Protein AF-0000000070184168 (afdb_homodimer)

Solvent-accessible surface area (backbone atoms only — not comparable to full-atom values): 30191 Å² total; per-residue (Å²): 78,46,30,20,30,12,54,40,30,30,35,36,35,40,38,33,36,85,52,66,88,52,73,75,40,83,42,70,40,79,43,71,51,77,41,71,35,38,45,11,51,48,22,31,42,38,31,45,13,55,72,43,61,49,34,30,30,31,46,30,9,53,48,47,22,50,38,37,58,54,51,36,50,75,71,69,40,49,72,63,63,46,78,44,84,85,39,40,32,18,51,30,42,32,39,42,30,66,97,39,34,36,34,41,34,50,70,39,36,73,48,56,72,65,58,53,50,50,51,42,50,53,49,57,72,66,60,38,55,30,39,31,41,16,38,55,68,17,47,70,57,52,45,66,54,54,40,51,54,50,65,66,55,94,35,43,28,35,37,36,53,52,19,72,48,61,63,61,44,83,56,76,34,47,34,33,47,34,40,60,68,30,38,24,60,48,62,71,41,73,63,86,48,70,69,38,42,51,52,34,39,50,53,49,28,73,68,34,25,52,26,27,38,35,41,47,70,85,61,14,36,36,40,33,44,92,84,47,36,38,40,30,58,46,71,94,63,71,76,68,26,67,58,52,25,66,37,32,18,52,26,31,27,55,51,28,46,75,72,68,46,54,71,66,59,13,51,25,29,9,50,26,33,20,48,58,42,16,51,32,75,56,74,80,58,73,71,53,73,32,72,83,42,26,82,74,45,56,76,45,71,61,77,131,78,45,32,19,30,13,54,40,29,30,35,36,36,40,39,34,33,86,52,67,89,53,74,74,38,83,42,68,41,81,42,72,51,75,40,72,35,38,46,11,50,48,21,33,42,38,29,43,14,56,72,44,61,49,34,32,28,30,45,31,8,53,49,47,24,52,38,37,58,54,52,35,50,74,71,68,40,49,72,64,62,46,77,44,85,84,39,42,31,19,52,30,42,32,38,41,29,67,98,41,35,34,35,42,34,49,70,39,37,73,47,55,72,66,59,52,52,50,50,42,52,52,49,57,72,66,60,38,55,30,39,31,41,16,38,56,68,18,48,70,58,51,45,66,54,52,40,49,54,49,65,66,55,96,34,43,27,36,39,36,53,53,20,70,47,60,62,62,46,82,53,74,34,46,32,33,48,35,39,62,66,30,38,23,61,48,62,71,41,74,62,85,49,71,69,39,42,50,51,32,38,50,53,50,29,75,66,34,25,52,26,28,39,34,41,46,69,85,62,15,36,34,37,34,44,91,85,47,36,37,38,29,58,44,69,94,65,70,76,68,26,68,59,52,24,65,34,32,18,51,26,32,27,53,52,29,47,76,71,67,47,53,70,68,59,14,51,25,29,9,51,26,33,20,49,58,43,15,50,33,76,57,72,79,58,72,70,51,74,32,72,83,43,25,80,75,44,57,74,43,71,61,78,131

Organism: NCBI:txid2841257

Radius of gyration: 29.16 Å; Cα contacts (8 Å, |Δi|>4): 1514; chains: 2; bounding box: 46×91×61 Å

pLDDT: mean 95.8, std 4.54, range [58.22, 98.88]

Secondary structure (DSSP, 8-state):
-EEEEESS-EEEEEEE-SS---TTSEEE-SEEEEEEE-HHHHHHHHHHHTT--EEEEEEEEHHHHHHHHHHHHHTT--B-PEEESSSPPEEEEEEEETTEEEEEE-------HHHHHHHHHHHHHH--SEEEEESPPPTT--HHHHHHHHTTSS-EEEEE--HHHHHT--S-EEEE--BHHHHHHHH----SSHHHHHHHHHHHHTTTEEEEEEE-GGG-EEEE-SS-EEEEPPP----S--TTHHHHHHHHHHHHHHTT--HHHHHHHHHHHHHHHTTSSSS------THHHHTT---EEE--/-EEEEESS-EEEEEEE-SS---TTSEEE-SEEEEEEE-HHHHHHHHHHHTT--EEEEEEEEHHHHHHHHHHHHHTT--B-PEEESSSPPEEEEEEEETTEEEEEE-------HHHHHHHHHHHHHH--SEEEEESPPPTT--HHHHHHHHTTSS-EEEEE--HHHHHH--S-EEEE--BHHHHHHHH----SSHHHHHHHHHHHHHTTEEEEEEE-GGG-EEEE-SS-EEEEPPP----S--TTHHHHHHHHHHHHHHTT--HHHHHHHHHHHHHHHTTSSSS------THHHHTT---EEE--

Structure (mmCIF, N/CA/C/O backbone):
data_AF-0000000070184168-model_v1
#
loop_
_entity.id
_entity.type
_entity.pdbx_description
1 polymer 'Fructose-1-phosphate kinase or kinase (PfkB)'
#
loop_
_atom_site.group_PDB
_atom_site.id
_atom_site.type_symbol
_atom_site.label_atom_id
_atom_site.label_alt_id
_atom_site.label_comp_id
_atom_site.label_asym_id
_atom_site.label_entity_id
_atom_site.label_seq_id
_atom_site.pdbx_PDB_ins_code
_atom_site.Cartn_x
_atom_site.Cartn_y
_atom_site.Cartn_z
_atom_site.occupancy
_atom_site.B_iso_or_equiv
_atom_site.auth_seq_id
_atom_site.auth_comp_id
_atom_site.auth_asym_id
_atom_site.auth_atom_id
_atom_site.pdbx_PDB_model_num
ATOM 1 N N . MET A 1 1 ? -7.273 32.562 -1.237 1 97.56 1 MET A N 1
ATOM 2 C CA . MET A 1 1 ? -7.07 31.109 -1.367 1 97.56 1 MET A CA 1
ATOM 3 C C . MET A 1 1 ? -6.027 30.625 -0.373 1 97.56 1 MET A C 1
ATOM 5 O O . MET A 1 1 ? -5.004 31.281 -0.161 1 97.56 1 MET A O 1
ATOM 9 N N . ILE A 1 2 ? -6.324 29.516 0.302 1 98.75 2 ILE A N 1
ATOM 10 C CA . ILE A 1 2 ? -5.348 28.828 1.132 1 98.75 2 ILE A CA 1
ATOM 11 C C . ILE A 1 2 ? -4.719 27.672 0.341 1 98.75 2 ILE A C 1
ATOM 13 O O . ILE A 1 2 ? -5.402 26.719 -0.023 1 98.75 2 ILE A O 1
ATOM 17 N N . LEU A 1 3 ? -3.465 27.797 0.016 1 98.88 3 LEU A N 1
ATOM 18 C CA . LEU A 1 3 ? -2.744 26.734 -0.69 1 98.88 3 LEU A CA 1
ATOM 19 C C . LEU A 1 3 ? -1.893 25.922 0.275 1 98.88 3 LEU A C 1
ATOM 21 O O . LEU A 1 3 ? -1.212 26.484 1.137 1 98.88 3 LEU A O 1
ATOM 25 N N . THR A 1 4 ? -1.995 24.609 0.174 1 98.88 4 THR A N 1
ATOM 26 C CA . THR A 1 4 ? -1.249 23.766 1.099 1 98.88 4 THR A CA 1
ATOM 27 C C . THR A 1 4 ? -0.101 23.062 0.381 1 98.88 4 THR A C 1
ATOM 29 O O . THR A 1 4 ? -0.234 22.672 -0.782 1 98.88 4 THR A O 1
ATOM 32 N N . VAL A 1 5 ? 1.008 22.938 1.042 1 98.88 5 VAL A N 1
ATOM 33 C CA . VAL A 1 5 ? 2.172 22.188 0.594 1 98.88 5 VAL A CA 1
ATOM 34 C C . VAL A 1 5 ? 2.43 21.016 1.546 1 98.88 5 VAL A C 1
ATOM 36 O O . VAL A 1 5 ? 2.678 21.234 2.736 1 98.88 5 VAL A O 1
ATOM 39 N N . THR A 1 6 ? 2.316 19.859 1.09 1 98.75 6 THR A N 1
ATOM 40 C CA . THR A 1 6 ? 2.736 18.672 1.814 1 98.75 6 THR A CA 1
ATOM 41 C C . THR A 1 6 ? 4.02 18.094 1.217 1 98.75 6 THR A C 1
ATOM 43 O O . THR A 1 6 ? 3.975 17.344 0.245 1 98.75 6 THR A O 1
ATOM 46 N N . PRO A 1 7 ? 5.121 18.375 1.863 1 98.44 7 PRO A N 1
ATOM 47 C CA . PRO A 1 7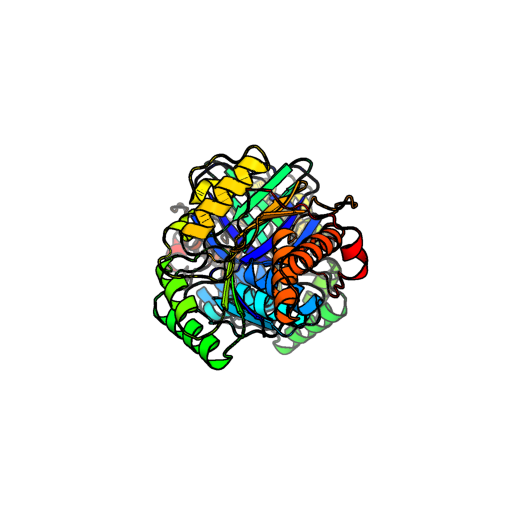 ? 6.387 17.969 1.252 1 98.44 7 PRO A CA 1
ATOM 48 C C . PRO A 1 7 ? 6.559 16.453 1.218 1 98.44 7 PRO A C 1
ATOM 50 O O . PRO A 1 7 ? 7.215 15.922 0.318 1 98.44 7 PRO A O 1
ATOM 53 N N . ASN A 1 8 ? 6.082 15.766 2.197 1 98.12 8 ASN A N 1
ATOM 54 C CA . ASN A 1 8 ? 6.297 14.328 2.35 1 98.12 8 ASN A CA 1
ATOM 55 C C . ASN A 1 8 ? 4.984 13.594 2.617 1 98.12 8 ASN A C 1
ATOM 57 O O . ASN A 1 8 ? 4.836 12.938 3.65 1 98.12 8 ASN A O 1
ATOM 61 N N . PRO A 1 9 ? 4.039 13.656 1.627 1 98.56 9 PRO A N 1
ATOM 62 C CA . PRO A 1 9 ? 2.758 12.977 1.819 1 98.56 9 PRO A CA 1
ATOM 63 C C . PRO A 1 9 ? 2.908 11.461 1.929 1 98.56 9 PRO A C 1
ATOM 65 O O . PRO A 1 9 ? 4 10.922 1.711 1 98.56 9 PRO A O 1
ATOM 68 N N . ALA A 1 10 ? 1.825 10.828 2.355 1 98.25 10 ALA A N 1
ATOM 69 C CA . ALA A 1 10 ? 1.831 9.375 2.514 1 98.25 10 ALA A CA 1
ATOM 70 C C . ALA A 1 10 ? 0.479 8.781 2.135 1 98.25 10 ALA A C 1
ATOM 72 O O . ALA A 1 10 ? -0.542 9.469 2.166 1 98.25 10 ALA A O 1
ATOM 73 N N . VAL A 1 11 ? 0.473 7.551 1.657 1 98.25 11 VAL A N 1
ATOM 74 C CA . VAL A 1 11 ? -0.732 6.727 1.699 1 98.25 11 VAL A CA 1
ATOM 75 C C . VAL A 1 11 ? -0.816 6.004 3.039 1 98.25 11 VAL A C 1
ATOM 77 O O . VAL A 1 11 ? 0.115 5.293 3.43 1 98.25 11 VAL A O 1
ATOM 80 N N . ASP A 1 12 ? -1.887 6.227 3.705 1 96.44 12 ASP A N 1
ATOM 81 C CA . ASP A 1 12 ? -2.115 5.531 4.969 1 96.44 12 ASP A CA 1
ATOM 82 C C . ASP A 1 12 ? -2.902 4.242 4.75 1 96.44 12 ASP A C 1
ATOM 84 O O . ASP A 1 12 ? -4.066 4.277 4.344 1 96.44 12 ASP A O 1
ATOM 88 N N . GLN A 1 13 ? -2.252 3.154 4.98 1 97.19 13 GLN A N 1
ATOM 89 C CA . GLN A 1 13 ? -2.9 1.848 4.934 1 97.19 13 GLN A CA 1
ATOM 90 C C . GLN A 1 13 ? -3.281 1.372 6.332 1 97.19 13 GLN A C 1
ATOM 92 O O . GLN A 1 13 ? -2.436 1.322 7.23 1 97.19 13 GLN A O 1
ATOM 97 N N . THR A 1 14 ? -4.504 1.044 6.527 1 95.88 14 THR A N 1
ATOM 98 C CA . THR A 1 14 ? -4.969 0.428 7.762 1 95.88 14 THR A CA 1
ATOM 99 C C . THR A 1 14 ? -5.363 -1.026 7.527 1 95.88 14 THR A C 1
ATOM 101 O O . THR A 1 14 ? -6.172 -1.32 6.645 1 95.88 14 THR A O 1
ATOM 104 N N . ILE A 1 15 ? -4.781 -1.937 8.258 1 97.25 15 ILE A N 1
ATOM 105 C CA . ILE A 1 15 ? -5.074 -3.363 8.18 1 97.25 15 ILE A CA 1
ATOM 106 C C . ILE A 1 15 ? -5.785 -3.812 9.453 1 97.25 15 ILE A C 1
ATOM 108 O O . ILE A 1 15 ? -5.281 -3.609 10.562 1 97.25 15 ILE A O 1
ATOM 112 N N . GLU A 1 16 ? -6.914 -4.422 9.328 1 97 16 GLU A N 1
ATOM 113 C CA . GLU A 1 16 ? -7.695 -4.902 10.461 1 97 16 GLU A CA 1
ATOM 114 C C . GLU A 1 16 ? -7.484 -6.395 10.68 1 97 16 GLU A C 1
ATOM 116 O O . GLU A 1 16 ? -7.668 -7.195 9.766 1 97 16 GLU A O 1
ATOM 121 N N . MET A 1 17 ? -7.09 -6.781 11.93 1 97.19 17 MET A N 1
ATOM 122 C CA . MET A 1 17 ? -6.871 -8.172 12.32 1 97.19 17 MET A CA 1
ATOM 123 C C . MET A 1 17 ? -7.863 -8.602 13.398 1 97.19 17 MET A C 1
ATOM 125 O O . MET A 1 17 ? -8.133 -7.844 14.328 1 97.19 17 MET A O 1
ATOM 129 N N . GLU A 1 18 ? -8.406 -9.781 13.227 1 96.19 18 GLU A N 1
ATOM 130 C CA . GLU A 1 18 ? -9.273 -10.328 14.266 1 96.19 18 GLU A CA 1
ATOM 131 C C . GLU A 1 18 ? -8.469 -11.094 15.312 1 96.19 18 GLU A C 1
ATOM 133 O O . GLU A 1 18 ? -8.961 -11.352 16.406 1 96.19 18 GLU A O 1
ATOM 138 N N . GLU A 1 19 ? -7.297 -11.539 14.992 1 96.19 19 GLU A N 1
ATOM 139 C CA . GLU A 1 19 ? -6.391 -12.258 15.883 1 96.19 19 GLU A CA 1
ATOM 140 C C . GLU A 1 19 ? -5.098 -11.477 16.109 1 96.19 19 GLU A C 1
ATOM 142 O O . GLU A 1 19 ? -4.734 -10.625 15.289 1 96.19 19 GLU A O 1
ATOM 147 N N . PRO A 1 20 ? -4.457 -11.781 17.234 1 96.19 20 PRO A N 1
ATOM 148 C CA . PRO A 1 20 ? -3.16 -11.141 17.453 1 96.19 20 PRO A CA 1
ATOM 149 C C . PRO A 1 20 ? -2.145 -11.477 16.359 1 96.19 20 PRO A C 1
ATOM 151 O O . PRO A 1 20 ? -2.242 -12.531 15.734 1 96.19 20 PRO A O 1
ATOM 154 N N . LEU A 1 21 ? -1.221 -10.555 16.156 1 95.44 21 LEU A N 1
ATOM 155 C CA . LEU A 1 21 ? -0.163 -10.828 15.195 1 95.44 21 LEU A CA 1
ATOM 156 C C . LEU A 1 21 ? 0.655 -12.039 15.609 1 95.44 21 LEU A C 1
ATOM 158 O O . LEU A 1 21 ? 0.996 -12.195 16.781 1 95.44 21 LEU A O 1
ATOM 162 N N . GLU A 1 22 ? 0.852 -12.898 14.695 1 95.38 22 GLU A N 1
ATOM 163 C CA . GLU A 1 22 ? 1.646 -14.102 14.922 1 95.38 22 GLU A CA 1
ATOM 164 C C . GLU A 1 22 ? 2.92 -14.086 14.086 1 95.38 22 GLU A C 1
ATOM 166 O O . GLU A 1 22 ? 2.865 -13.922 12.867 1 95.38 22 GLU A O 1
ATOM 171 N N . ALA A 1 23 ? 4.094 -14.227 14.727 1 94.75 23 ALA A N 1
ATOM 172 C CA . ALA A 1 23 ? 5.371 -14.281 14.023 1 94.75 23 ALA A CA 1
ATOM 173 C C . ALA A 1 23 ? 5.496 -15.555 13.195 1 94.75 23 ALA A C 1
ATOM 175 O O . ALA A 1 23 ? 5.059 -16.625 13.625 1 94.75 23 ALA A O 1
ATOM 176 N N . ASP A 1 24 ? 6.074 -15.406 11.992 1 93.81 24 ASP A N 1
ATOM 177 C CA . ASP A 1 24 ? 6.508 -16.5 11.133 1 93.81 24 ASP A CA 1
ATOM 178 C C . ASP A 1 24 ? 5.316 -17.344 10.672 1 93.81 24 ASP A C 1
ATOM 180 O O . ASP A 1 24 ? 5.406 -18.578 10.602 1 93.81 24 ASP A O 1
ATOM 184 N N . ALA A 1 25 ? 4.191 -16.688 10.539 1 92.44 25 ALA A N 1
ATOM 185 C CA . ALA A 1 25 ? 2.973 -17.297 10.023 1 92.44 25 ALA A CA 1
ATOM 186 C C . ALA A 1 25 ? 2.27 -16.375 9.031 1 92.44 25 ALA A C 1
ATOM 188 O O . ALA A 1 25 ? 2.434 -15.148 9.094 1 92.44 25 ALA A O 1
ATOM 189 N N . VAL A 1 26 ? 1.554 -16.984 8.172 1 92.38 26 VAL A N 1
ATOM 190 C CA . VAL A 1 26 ? 0.692 -16.203 7.281 1 92.38 26 VAL A CA 1
ATOM 191 C C . VAL A 1 26 ? -0.669 -15.992 7.941 1 92.38 26 VAL A C 1
ATOM 193 O O . VAL A 1 26 ? -1.301 -16.938 8.398 1 92.38 26 VAL A O 1
ATOM 196 N N . GLN A 1 27 ? -1.078 -14.781 8.047 1 96.31 27 GLN A N 1
ATOM 197 C CA . GLN A 1 27 ? -2.383 -14.445 8.609 1 96.31 27 GLN A CA 1
ATOM 198 C C . GLN A 1 27 ? -3.236 -13.688 7.594 1 96.31 27 GLN A C 1
ATOM 200 O O . GLN A 1 27 ? -2.705 -12.992 6.723 1 96.31 27 GLN A O 1
ATOM 205 N N . ARG A 1 28 ? -4.469 -13.883 7.727 1 94.94 28 ARG A N 1
ATOM 206 C CA . ARG A 1 28 ? -5.395 -13.18 6.848 1 94.94 28 ARG A CA 1
ATOM 207 C C . ARG A 1 28 ? -6.047 -12 7.574 1 94.94 28 ARG A C 1
ATOM 209 O O . ARG A 1 28 ? -6.512 -12.148 8.703 1 94.94 28 ARG A O 1
ATOM 216 N N . SER A 1 29 ? -5.98 -10.859 6.922 1 96 29 SER A N 1
ATOM 217 C CA . SER A 1 29 ? -6.66 -9.695 7.477 1 96 29 SER A CA 1
ATOM 218 C C . SER A 1 29 ? -8.164 -9.766 7.223 1 96 29 SER A C 1
ATOM 220 O O . SER A 1 29 ? -8.617 -10.461 6.312 1 96 29 SER A O 1
ATOM 222 N N . THR A 1 30 ? -8.984 -9.078 8 1 93.75 30 THR A N 1
ATOM 223 C CA . THR A 1 30 ? -10.43 -9.07 7.863 1 93.75 30 THR A CA 1
ATOM 224 C C . THR A 1 30 ? -10.898 -7.809 7.148 1 93.75 30 THR A C 1
ATOM 226 O O . THR A 1 30 ? -12.07 -7.703 6.766 1 93.75 30 THR A O 1
ATOM 229 N N . GLY A 1 31 ? -9.961 -6.895 6.988 1 91.94 31 GLY A N 1
ATOM 230 C CA . GLY A 1 31 ? -10.258 -5.652 6.289 1 91.94 31 GLY A CA 1
ATOM 231 C C . GLY A 1 31 ? -9.031 -4.789 6.066 1 91.94 31 GLY A C 1
ATOM 232 O O . GLY A 1 31 ? -8.016 -4.949 6.746 1 91.94 31 GLY A O 1
ATOM 233 N N . ALA A 1 32 ? -9.188 -3.928 5.066 1 93.31 32 ALA A N 1
ATOM 234 C CA . ALA A 1 32 ? -8.156 -2.93 4.805 1 93.31 32 ALA A CA 1
ATOM 235 C C . ALA A 1 32 ? -8.742 -1.687 4.145 1 93.31 32 ALA A C 1
ATOM 237 O O . ALA A 1 32 ? -9.727 -1.775 3.412 1 93.31 32 ALA A O 1
ATOM 238 N N . HIS A 1 33 ? -8.148 -0.558 4.449 1 93.19 33 HIS A N 1
ATOM 239 C CA . HIS A 1 33 ? -8.516 0.652 3.719 1 93.19 33 HIS A CA 1
ATOM 240 C C . HIS A 1 33 ? -7.312 1.571 3.539 1 93.19 33 HIS A C 1
ATOM 242 O O . HIS A 1 33 ? -6.285 1.396 4.203 1 93.19 33 HIS A O 1
ATOM 248 N N . PHE A 1 34 ? -7.449 2.498 2.617 1 95.75 34 PHE A N 1
ATOM 249 C CA . PHE A 1 34 ? -6.383 3.41 2.225 1 95.75 34 PHE A CA 1
ATOM 250 C C . PHE A 1 34 ? -6.875 4.852 2.225 1 95.75 34 PHE A C 1
ATOM 252 O O . PHE A 1 34 ? -7.988 5.133 1.771 1 95.75 34 PHE A O 1
ATOM 259 N N . ASP A 1 35 ? -6.047 5.711 2.719 1 95.12 35 ASP A N 1
ATOM 260 C CA . ASP A 1 35 ? -6.363 7.137 2.719 1 95.12 35 ASP A CA 1
ATOM 261 C C . ASP A 1 35 ? -5.145 7.969 2.32 1 95.12 35 ASP A C 1
ATOM 263 O O . ASP A 1 35 ? -4.008 7.586 2.602 1 95.12 35 ASP A O 1
ATOM 267 N N . SER A 1 36 ? -5.457 9.047 1.634 1 96.62 36 SER A N 1
ATOM 268 C CA . SER A 1 36 ? -4.395 10.039 1.479 1 96.62 36 SER A CA 1
ATOM 269 C C . SER A 1 36 ? -4.066 10.711 2.807 1 96.62 36 SER A C 1
ATOM 271 O O . SER A 1 36 ? -4.969 11.031 3.586 1 96.62 36 SER A O 1
ATOM 273 N N . GLY A 1 37 ? -2.789 10.797 3.051 1 95.5 37 GLY A N 1
ATOM 274 C CA . GLY A 1 37 ? -2.371 11.391 4.312 1 95.5 37 GLY A CA 1
ATOM 275 C C . GLY A 1 37 ? -1.308 12.461 4.145 1 95.5 37 GLY A C 1
ATOM 276 O O . GLY A 1 37 ? -0.629 12.516 3.117 1 95.5 37 GLY A O 1
ATOM 277 N N . GLY A 1 38 ? -1.114 13.156 5.27 1 96.31 38 GLY A N 1
ATOM 278 C CA . GLY A 1 38 ? -0.252 14.32 5.348 1 96.31 38 GLY A CA 1
ATOM 279 C C . GLY A 1 38 ? -0.968 15.562 5.855 1 96.31 38 GLY A C 1
ATOM 280 O O . GLY A 1 38 ? -2.123 15.805 5.504 1 96.31 38 GLY A O 1
ATOM 281 N N . ASN A 1 39 ? -0.202 16.297 6.594 1 96.62 39 ASN A N 1
ATOM 282 C CA . ASN A 1 39 ? -0.828 17.438 7.266 1 96.62 39 ASN A CA 1
ATOM 283 C C . ASN A 1 39 ? -1.434 18.406 6.262 1 96.62 39 ASN A C 1
ATOM 285 O O . ASN A 1 39 ? -2.586 18.828 6.41 1 96.62 39 ASN A O 1
ATOM 289 N N . GLY A 1 40 ? -0.66 18.797 5.258 1 98.06 40 GLY A N 1
ATOM 290 C CA . GLY A 1 40 ? -1.174 19.719 4.258 1 98.06 40 GLY A CA 1
ATOM 291 C C . GLY A 1 40 ? -2.375 19.188 3.506 1 98.06 40 GLY A C 1
ATOM 292 O O . GLY A 1 40 ? -3.309 19.922 3.197 1 98.06 40 GLY A O 1
ATOM 293 N N . ILE A 1 41 ? -2.328 17.969 3.164 1 97.94 41 ILE A N 1
ATOM 294 C CA . ILE A 1 41 ? -3.439 17.297 2.498 1 97.94 41 ILE A CA 1
ATOM 295 C C . ILE A 1 41 ? -4.68 17.344 3.389 1 97.94 41 ILE A C 1
ATOM 297 O O . ILE A 1 41 ? -5.762 17.734 2.938 1 97.94 41 ILE A O 1
ATOM 301 N N . ASN A 1 42 ? -4.543 17 4.641 1 96.88 42 ASN A N 1
ATOM 302 C CA . ASN A 1 42 ? -5.656 17.062 5.582 1 96.88 42 ASN A CA 1
ATOM 303 C C . ASN A 1 42 ? -6.238 18.469 5.684 1 96.88 42 ASN A C 1
ATOM 305 O O . ASN A 1 42 ? -7.457 18.656 5.641 1 96.88 42 ASN A O 1
ATOM 309 N N . VAL A 1 43 ? -5.344 19.422 5.797 1 98.06 43 VAL A N 1
ATOM 310 C CA . VAL A 1 43 ? -5.777 20.797 5.91 1 98.06 43 VAL A CA 1
ATOM 311 C C . VAL A 1 43 ? -6.582 21.188 4.672 1 98.06 43 VAL A C 1
ATOM 313 O O . VAL A 1 43 ? -7.645 21.812 4.781 1 98.06 43 VAL A O 1
ATOM 316 N N . SER A 1 44 ? -6.129 20.859 3.486 1 98 44 SER A N 1
ATOM 317 C CA . SER A 1 44 ? -6.848 21.188 2.26 1 98 44 SER A CA 1
ATOM 318 C C . SER A 1 44 ? -8.234 20.547 2.244 1 98 44 SER A C 1
ATOM 320 O O . SER A 1 44 ? -9.195 21.156 1.771 1 98 44 SER A O 1
ATOM 322 N N . GLN A 1 45 ? -8.32 19.359 2.713 1 97.25 45 GLN A N 1
ATOM 323 C CA . GLN A 1 45 ? -9.625 18.703 2.785 1 97.25 45 GLN A CA 1
ATOM 324 C C . GLN A 1 45 ? -10.57 19.453 3.715 1 97.25 45 GLN A C 1
ATOM 326 O O . GLN A 1 45 ? -11.742 19.656 3.383 1 97.25 45 GLN A O 1
ATOM 331 N N . PHE A 1 46 ? -10.086 19.891 4.828 1 97.44 46 PHE A N 1
ATOM 332 C CA . PHE A 1 46 ? -10.93 20.578 5.789 1 97.44 46 PHE A CA 1
ATOM 333 C C . PHE A 1 46 ? -11.273 21.984 5.289 1 97.44 46 PHE A C 1
ATOM 335 O O . PHE A 1 46 ? -12.375 22.484 5.531 1 97.44 46 PHE A O 1
ATOM 342 N N . VAL A 1 47 ? -10.305 22.656 4.633 1 98.25 47 VAL A N 1
ATOM 343 C CA . VAL A 1 47 ? -10.602 23.953 4.031 1 98.25 47 VAL A CA 1
ATOM 344 C C . VAL A 1 47 ? -11.727 23.812 3.01 1 98.25 47 VAL A C 1
ATOM 346 O O . VAL A 1 47 ? -12.648 24.625 2.969 1 98.25 47 VAL A O 1
ATOM 349 N N . THR A 1 48 ? -11.625 22.75 2.223 1 97.75 48 THR A N 1
ATOM 350 C CA . THR A 1 48 ? -12.688 22.453 1.267 1 97.75 48 THR A CA 1
ATOM 351 C C . THR A 1 48 ? -14.008 22.219 1.985 1 97.75 48 THR A C 1
ATOM 353 O O . THR A 1 48 ? -15.047 22.75 1.579 1 97.75 48 THR A O 1
ATOM 356 N N . ALA A 1 49 ? -13.977 21.469 3.059 1 96.5 49 ALA A N 1
ATOM 357 C CA . ALA A 1 49 ? -15.18 21.172 3.83 1 96.5 49 ALA A CA 1
ATOM 358 C C . ALA A 1 49 ? -15.781 22.438 4.434 1 96.5 49 ALA A C 1
ATOM 360 O O . ALA A 1 49 ? -16.984 22.516 4.652 1 96.5 49 ALA A O 1
ATOM 361 N N . LEU A 1 50 ? -14.977 23.422 4.695 1 97.56 50 LEU A N 1
ATOM 362 C CA . LEU A 1 50 ? -15.406 24.703 5.254 1 97.56 50 LEU A CA 1
ATOM 363 C C . LEU A 1 50 ? -15.945 25.609 4.156 1 97.56 50 LEU A C 1
ATOM 365 O O . LEU A 1 50 ? -16.422 26.719 4.441 1 97.56 50 LEU A O 1
ATOM 369 N N . GLY A 1 51 ? -15.836 25.203 2.924 1 97.12 51 GLY A N 1
ATOM 370 C CA . GLY A 1 51 ? -16.391 25.938 1.797 1 97.12 51 GLY A CA 1
ATOM 371 C C . GLY A 1 51 ? -15.484 27.062 1.309 1 97.12 51 GLY A C 1
ATOM 372 O O . GLY A 1 51 ? -15.953 28.062 0.774 1 97.12 51 GLY A O 1
ATOM 373 N N . HIS A 1 52 ? -14.258 26.891 1.544 1 97.81 52 HIS A N 1
ATOM 374 C CA . HIS A 1 52 ? -13.305 27.922 1.137 1 97.81 52 HIS A CA 1
ATOM 375 C C . HIS A 1 52 ? -12.391 27.422 0.024 1 97.81 52 HIS A C 1
ATOM 377 O O . HIS A 1 52 ? -12.234 26.219 -0.156 1 97.81 52 HIS A O 1
ATOM 383 N N . GLU A 1 53 ? -11.852 28.328 -0.713 1 98.31 53 GLU A N 1
ATOM 384 C CA . GLU A 1 53 ? -10.984 28 -1.84 1 98.31 53 GLU A CA 1
ATOM 385 C C . GLU A 1 53 ? -9.625 27.484 -1.36 1 98.31 53 GLU A C 1
ATOM 387 O O . GLU A 1 53 ? -8.992 28.109 -0.501 1 98.31 53 GLU A O 1
ATOM 392 N N . THR A 1 54 ? -9.203 26.359 -1.907 1 98.5 54 THR A N 1
ATOM 393 C CA . THR A 1 54 ? -7.906 25.781 -1.586 1 98.5 54 THR A CA 1
ATOM 394 C C . THR A 1 54 ? -7.32 25.062 -2.801 1 98.5 54 THR A C 1
ATOM 396 O O . THR A 1 54 ? -7.996 24.891 -3.816 1 98.5 54 THR A O 1
ATOM 399 N N . ARG A 1 55 ? -6.062 24.75 -2.721 1 98.69 55 ARG A N 1
ATOM 400 C CA . ARG A 1 55 ? -5.336 23.875 -3.629 1 98.69 55 ARG A CA 1
ATOM 401 C C . ARG A 1 55 ? -4.254 23.094 -2.889 1 98.69 55 ARG A C 1
ATOM 403 O O . ARG A 1 55 ? -3.436 23.672 -2.176 1 98.69 55 ARG A O 1
ATOM 410 N N . ALA A 1 56 ? -4.359 21.797 -3.041 1 98.81 56 ALA A N 1
ATOM 411 C CA . ALA A 1 56 ? -3.352 20.953 -2.406 1 98.81 56 ALA A CA 1
ATOM 412 C C . ALA A 1 56 ? -2.156 20.734 -3.33 1 98.81 56 ALA A C 1
ATOM 414 O O . ALA A 1 56 ? -2.324 20.391 -4.504 1 98.81 56 ALA A O 1
ATOM 415 N N . THR A 1 57 ? -0.997 21.031 -2.824 1 98.81 57 THR A N 1
ATOM 416 C CA . THR A 1 57 ? 0.242 20.766 -3.545 1 98.81 57 THR A CA 1
ATOM 417 C C . THR A 1 57 ? 1.211 19.969 -2.676 1 98.81 57 THR A C 1
ATOM 419 O O . THR A 1 57 ? 0.903 19.641 -1.526 1 98.81 57 THR A O 1
ATOM 422 N N . GLY A 1 58 ? 2.352 19.719 -3.195 1 98.75 58 GLY A N 1
ATOM 423 C CA . GLY A 1 58 ? 3.355 18.891 -2.559 1 98.75 58 GLY A CA 1
ATOM 424 C C . GLY A 1 58 ? 4.098 18 -3.537 1 98.75 58 GLY A C 1
ATOM 425 O O . GLY A 1 58 ? 4.191 18.312 -4.727 1 98.75 58 GLY A O 1
ATOM 426 N N . ILE A 1 59 ? 4.742 16.969 -2.975 1 98.69 59 ILE A N 1
ATOM 427 C CA . ILE A 1 59 ? 5.582 16.094 -3.779 1 98.69 59 ILE A CA 1
ATOM 428 C C . ILE A 1 59 ? 5.016 14.672 -3.75 1 98.69 59 ILE A C 1
ATOM 430 O O . ILE A 1 59 ? 4.824 14.094 -2.678 1 98.69 59 ILE A O 1
ATOM 434 N N . VAL A 1 60 ? 4.715 14.125 -4.957 1 98.44 60 VAL A N 1
ATOM 435 C CA . VAL A 1 60 ? 4.199 12.758 -5.035 1 98.44 60 VAL A CA 1
ATOM 436 C C . VAL A 1 60 ? 4.973 11.969 -6.09 1 98.44 60 VAL A C 1
ATOM 438 O O . VAL A 1 60 ? 5.641 12.562 -6.945 1 98.44 60 VAL A O 1
ATOM 441 N N . GLY A 1 61 ? 4.965 10.664 -6.004 1 97.69 61 GLY A N 1
ATOM 442 C CA . GLY A 1 61 ? 5.594 9.797 -6.992 1 97.69 61 GLY A CA 1
ATOM 443 C C . GLY A 1 61 ? 5 8.406 -7.031 1 97.69 61 GLY A C 1
ATOM 444 O O . GLY A 1 61 ? 4.465 7.922 -6.031 1 97.69 61 GLY A O 1
ATOM 445 N N . GLY A 1 62 ? 5.066 7.777 -8.242 1 96.69 62 GLY A N 1
ATOM 446 C CA . GLY A 1 62 ? 4.695 6.379 -8.398 1 96.69 62 GLY A CA 1
ATOM 447 C C . GLY A 1 62 ? 3.211 6.133 -8.203 1 96.69 62 GLY A C 1
ATOM 448 O O . GLY A 1 62 ? 2.404 7.059 -8.289 1 96.69 62 GLY A O 1
ATOM 449 N N . PHE A 1 63 ? 2.812 4.848 -7.91 1 97.88 63 PHE A N 1
ATOM 450 C CA . PHE A 1 63 ? 1.415 4.43 -7.871 1 97.88 63 PHE A CA 1
ATOM 451 C C . PHE A 1 63 ? 0.724 4.961 -6.621 1 97.88 63 PHE A C 1
ATOM 453 O O . PHE A 1 63 ? -0.484 5.203 -6.629 1 97.88 63 PHE A O 1
ATOM 460 N N . THR A 1 64 ? 1.558 5.141 -5.582 1 98.44 64 THR A N 1
ATOM 461 C CA . THR A 1 64 ? 0.962 5.723 -4.383 1 98.44 64 THR A CA 1
ATOM 462 C C . THR A 1 64 ? 0.685 7.207 -4.582 1 98.44 64 THR A C 1
ATOM 464 O O . THR A 1 64 ? -0.289 7.742 -4.047 1 98.44 64 THR A O 1
ATOM 467 N N . GLY A 1 65 ? 1.57 7.867 -5.324 1 98.44 65 GLY A N 1
ATOM 468 C CA . GLY A 1 65 ? 1.261 9.227 -5.723 1 98.44 65 GLY A CA 1
ATOM 469 C C . GLY A 1 65 ? -0 9.336 -6.559 1 98.44 65 GLY A C 1
ATOM 470 O O . GLY A 1 65 ? -0.811 10.242 -6.355 1 98.44 65 GLY A O 1
ATOM 471 N N . TYR A 1 66 ? -0.131 8.422 -7.465 1 97.81 66 TYR A N 1
ATOM 472 C CA . TYR A 1 66 ? -1.344 8.328 -8.266 1 97.81 66 TYR A CA 1
ATOM 473 C C . TYR A 1 66 ? -2.576 8.172 -7.383 1 97.81 66 TYR A C 1
ATOM 475 O O . TYR A 1 66 ? -3.59 8.844 -7.605 1 97.81 66 TYR A O 1
ATOM 483 N N . PHE A 1 67 ? -2.51 7.379 -6.41 1 98.44 67 PHE A N 1
ATOM 484 C CA . PHE A 1 67 ? -3.605 7.184 -5.469 1 98.44 67 PHE A CA 1
ATOM 485 C C . PHE A 1 67 ? -3.99 8.5 -4.805 1 98.44 67 PHE A C 1
ATOM 487 O O . PHE A 1 67 ? -5.172 8.836 -4.723 1 98.44 67 PHE A O 1
ATOM 494 N N . ILE A 1 68 ? -3.023 9.195 -4.289 1 98.56 68 ILE A N 1
ATOM 495 C CA . ILE A 1 68 ? -3.273 10.43 -3.555 1 98.56 68 ILE A CA 1
ATOM 496 C C . ILE A 1 68 ? -4.035 11.414 -4.441 1 98.56 68 ILE A C 1
ATOM 498 O O . ILE A 1 68 ? -5.023 12.008 -4.012 1 98.56 68 ILE A O 1
ATOM 502 N N . LYS A 1 69 ? -3.621 11.578 -5.672 1 98.19 69 LYS A N 1
ATOM 503 C CA . LYS A 1 69 ? -4.289 12.492 -6.598 1 98.19 69 LYS A CA 1
ATOM 504 C C . LYS A 1 69 ? -5.738 12.07 -6.828 1 98.19 69 LYS A C 1
ATOM 506 O O . LYS A 1 69 ? -6.648 12.898 -6.785 1 98.19 69 LYS A O 1
ATOM 511 N N . GLN A 1 70 ? -5.965 10.766 -6.992 1 96.56 70 GLN A N 1
ATOM 512 C CA . GLN A 1 70 ? -7.316 10.258 -7.227 1 96.56 70 GLN A CA 1
ATOM 513 C C . GLN A 1 70 ? -8.203 10.461 -6 1 96.56 70 GLN A C 1
ATOM 515 O O . GLN A 1 70 ? -9.367 10.828 -6.125 1 96.56 70 GLN A O 1
ATOM 520 N N . ASP A 1 71 ? -7.621 10.18 -4.914 1 96.31 71 ASP A N 1
ATOM 521 C CA . ASP A 1 71 ? -8.367 10.289 -3.662 1 96.31 71 ASP A CA 1
ATOM 522 C C . ASP A 1 71 ? -8.812 11.727 -3.412 1 96.31 71 ASP A C 1
ATOM 524 O O . ASP A 1 71 ? -9.961 11.969 -3.051 1 96.31 71 ASP A O 1
ATOM 528 N N . LEU A 1 72 ? -7.914 12.664 -3.588 1 97.38 72 LEU A N 1
ATOM 529 C CA . LEU A 1 72 ? -8.234 14.062 -3.34 1 97.38 72 LEU A CA 1
ATOM 530 C C . LEU A 1 72 ? -9.281 14.562 -4.332 1 97.38 72 LEU A C 1
ATOM 532 O O . LEU A 1 72 ? -10.117 15.406 -3.994 1 97.38 72 LEU A O 1
ATOM 536 N N . LYS A 1 73 ? -9.219 14.039 -5.555 1 95.12 73 LYS A N 1
ATOM 537 C CA . LYS A 1 73 ? -10.266 14.367 -6.52 1 95.12 73 LYS A CA 1
ATOM 538 C C . LYS A 1 73 ? -11.633 13.898 -6.031 1 95.12 73 LYS A C 1
ATOM 540 O O . LYS A 1 73 ? -12.633 14.602 -6.199 1 95.12 73 LYS A O 1
ATOM 545 N N . ARG A 1 74 ? -11.641 12.781 -5.438 1 91.69 74 ARG A N 1
ATOM 546 C CA . ARG A 1 74 ? -12.883 12.242 -4.891 1 91.69 74 ARG A CA 1
ATOM 547 C C . ARG A 1 74 ? -13.438 13.156 -3.805 1 91.69 74 ARG A C 1
ATOM 549 O O . ARG A 1 74 ? -14.656 13.234 -3.619 1 91.69 74 ARG A O 1
ATOM 556 N N . PHE A 1 75 ? -12.562 13.898 -3.104 1 91.69 75 PHE A N 1
ATOM 557 C CA . PHE A 1 75 ? -12.969 14.812 -2.043 1 91.69 75 PHE A CA 1
ATOM 558 C C . PHE A 1 75 ? -13.148 16.219 -2.586 1 91.69 75 PHE A C 1
ATOM 560 O O . PHE A 1 75 ? -13.336 17.172 -1.819 1 91.69 75 PHE A O 1
ATOM 567 N N . ASP A 1 76 ? -13.047 16.375 -3.891 1 95 76 ASP A N 1
ATOM 568 C CA . ASP A 1 76 ? -13.234 17.641 -4.598 1 95 76 ASP A CA 1
ATOM 569 C C . ASP A 1 76 ? -12.18 18.672 -4.191 1 95 76 ASP A C 1
ATOM 571 O O . ASP A 1 76 ? -12.477 19.859 -4.074 1 95 76 ASP A O 1
ATOM 575 N N . VAL A 1 77 ? -11.016 18.219 -3.889 1 97.62 77 VAL A N 1
ATOM 576 C CA . VAL A 1 77 ? -9.898 19.094 -3.572 1 97.62 77 VAL A CA 1
ATOM 577 C C . VAL A 1 77 ? -9.062 19.344 -4.828 1 97.62 77 VAL A C 1
ATOM 579 O O . VAL A 1 77 ? -8.453 18.406 -5.363 1 97.62 77 VAL A O 1
ATOM 582 N N . PRO A 1 78 ? -9.023 20.594 -5.32 1 98.44 78 PRO A N 1
ATOM 583 C CA . PRO A 1 78 ? -8.109 20.875 -6.434 1 98.44 78 PRO A CA 1
ATOM 584 C C . PRO A 1 78 ? -6.648 20.578 -6.078 1 98.44 78 PRO A C 1
ATOM 586 O O . PRO A 1 78 ? -6.223 20.828 -4.949 1 98.44 78 PRO A O 1
ATOM 589 N N . ILE A 1 79 ? -5.91 20.047 -7.098 1 98.75 79 ILE A N 1
ATOM 590 C CA . ILE A 1 79 ? -4.551 19.625 -6.789 1 98.75 79 ILE A CA 1
ATOM 591 C C . ILE A 1 79 ? -3.586 20.188 -7.836 1 98.75 79 ILE A C 1
ATOM 593 O O . ILE A 1 79 ? -3.998 20.531 -8.945 1 98.75 79 ILE A O 1
ATOM 597 N N . ASP A 1 80 ? -2.342 20.344 -7.477 1 98.75 80 ASP A N 1
ATOM 598 C CA . ASP A 1 80 ? -1.228 20.641 -8.375 1 98.75 80 ASP A CA 1
ATOM 599 C C . ASP A 1 80 ? 0.096 20.156 -7.781 1 98.75 80 ASP A C 1
ATOM 601 O O . ASP A 1 80 ? 0.96 20.969 -7.438 1 98.75 80 ASP A O 1
ATOM 605 N N . PHE A 1 81 ? 0.273 18.859 -7.785 1 98.75 81 PHE A N 1
ATOM 606 C CA . PHE A 1 81 ? 1.434 18.219 -7.168 1 98.75 81 PHE A CA 1
ATOM 607 C C . PHE A 1 81 ? 2.623 18.234 -8.117 1 98.75 81 PHE A C 1
ATOM 609 O O . PHE A 1 81 ? 2.449 18.125 -9.336 1 98.75 81 PHE A O 1
ATOM 616 N N . CYS A 1 82 ? 3.795 18.375 -7.531 1 98.44 82 CYS A N 1
ATOM 617 C CA . CYS A 1 82 ? 5.027 18.078 -8.25 1 98.44 82 CYS A CA 1
ATOM 618 C C . CYS A 1 82 ? 5.312 16.578 -8.242 1 98.44 82 CYS A C 1
ATOM 620 O O . CYS A 1 82 ? 5.34 15.945 -7.184 1 98.44 82 CYS A O 1
ATOM 622 N N . GLU A 1 83 ? 5.543 16.016 -9.398 1 97.31 83 GLU A N 1
ATOM 623 C CA . GLU A 1 83 ? 5.738 14.578 -9.5 1 97.31 83 GLU A CA 1
ATOM 624 C C . GLU A 1 83 ? 7.219 14.227 -9.609 1 97.31 83 GLU A C 1
ATOM 626 O O . GLU A 1 83 ? 7.965 14.867 -10.344 1 97.31 83 GLU A O 1
ATOM 631 N N . VAL A 1 84 ? 7.613 13.25 -8.828 1 96.94 84 VAL A N 1
ATOM 632 C CA . VAL A 1 84 ? 8.977 12.734 -8.914 1 96.94 84 VAL A CA 1
ATOM 633 C C . VAL A 1 84 ? 8.961 11.312 -9.461 1 96.94 84 VAL A C 1
ATOM 635 O O . VAL A 1 84 ? 8.047 10.539 -9.164 1 96.94 84 VAL A O 1
ATOM 638 N N . ASP A 1 85 ? 9.977 10.906 -10.164 1 91.62 85 ASP A N 1
ATOM 639 C CA . ASP A 1 85 ? 10.055 9.586 -10.781 1 91.62 85 ASP A CA 1
ATOM 640 C C . ASP A 1 85 ? 10.992 8.664 -10 1 91.62 85 ASP A C 1
ATOM 642 O O . ASP A 1 85 ? 11.023 7.461 -10.25 1 91.62 85 ASP A O 1
ATOM 646 N N . SER A 1 86 ? 11.633 9.203 -9.078 1 86.62 86 SER A N 1
ATOM 647 C CA . SER A 1 86 ? 12.695 8.469 -8.398 1 86.62 86 SER A CA 1
ATOM 648 C C . SER A 1 86 ? 12.125 7.348 -7.535 1 86.62 86 SER A C 1
ATOM 650 O O . SER A 1 86 ? 12.711 6.266 -7.449 1 86.62 86 SER A O 1
ATOM 652 N N . ALA A 1 87 ? 11.094 7.539 -6.891 1 92.12 87 ALA A N 1
ATOM 653 C CA . ALA A 1 87 ? 10.484 6.582 -5.969 1 92.12 87 ALA A CA 1
ATOM 654 C C . ALA A 1 87 ? 9.008 6.91 -5.734 1 92.12 87 ALA A C 1
ATOM 656 O O . ALA A 1 87 ? 8.578 8.047 -5.93 1 92.12 87 ALA A O 1
ATOM 657 N N . PRO A 1 88 ? 8.258 5.906 -5.348 1 96.56 88 PRO A N 1
ATOM 658 C CA . PRO A 1 88 ? 6.863 6.195 -5.02 1 96.56 88 PRO A CA 1
ATOM 659 C C . PRO A 1 88 ? 6.707 6.977 -3.721 1 96.56 88 PRO A C 1
ATOM 661 O O . PRO A 1 88 ? 7.613 6.977 -2.883 1 96.56 88 PRO A O 1
ATOM 664 N N . THR A 1 89 ? 5.609 7.723 -3.605 1 98.06 89 THR A N 1
ATOM 665 C CA . THR A 1 89 ? 5.203 8.273 -2.316 1 98.06 89 THR A CA 1
ATOM 666 C C . THR A 1 89 ? 5.195 7.184 -1.246 1 98.06 89 THR A C 1
ATOM 668 O O . THR A 1 89 ? 4.797 6.047 -1.51 1 98.06 89 THR A O 1
ATOM 671 N N . ARG A 1 90 ? 5.582 7.543 -0.067 1 97.81 90 ARG A N 1
ATOM 672 C CA . ARG A 1 90 ? 5.684 6.578 1.023 1 97.81 90 ARG A CA 1
ATOM 673 C C . ARG A 1 90 ? 4.309 6.078 1.442 1 97.81 90 ARG A C 1
ATOM 675 O O . ARG A 1 90 ? 3.299 6.746 1.204 1 97.81 90 ARG A O 1
ATOM 682 N N . MET A 1 91 ? 4.32 4.887 2.043 1 97.81 91 MET A N 1
ATOM 683 C CA . MET A 1 91 ? 3.143 4.324 2.695 1 97.81 91 MET A CA 1
ATOM 684 C C . MET A 1 91 ? 3.365 4.191 4.199 1 97.81 91 MET A C 1
ATOM 686 O O . MET A 1 91 ? 4.445 3.801 4.637 1 97.81 91 MET A O 1
ATOM 690 N N . ASN A 1 92 ? 2.422 4.594 4.984 1 97.44 92 ASN A N 1
ATOM 691 C CA . ASN A 1 92 ? 2.352 4.312 6.414 1 97.44 92 ASN A CA 1
ATOM 692 C C . ASN A 1 92 ? 1.342 3.207 6.719 1 97.44 92 ASN A C 1
ATOM 694 O O . ASN A 1 92 ? 0.169 3.314 6.355 1 97.44 92 ASN A O 1
ATOM 698 N N . THR A 1 93 ? 1.812 2.164 7.398 1 97.81 93 THR A N 1
ATOM 699 C CA . THR A 1 93 ? 0.968 1.002 7.652 1 97.81 93 THR A CA 1
ATOM 700 C C . THR A 1 93 ? 0.574 0.93 9.125 1 97.81 93 THR A C 1
ATOM 702 O O . THR A 1 93 ? 1.438 0.909 10.008 1 97.81 93 THR A O 1
ATOM 705 N N . ALA A 1 94 ? -0.672 0.972 9.383 1 96.75 94 ALA A N 1
ATOM 706 C CA . ALA A 1 94 ? -1.232 0.708 10.703 1 96.75 94 ALA A CA 1
ATOM 707 C C . ALA A 1 94 ? -1.898 -0.664 10.758 1 96.75 94 ALA A C 1
ATOM 709 O O . ALA A 1 94 ? -2.791 -0.957 9.953 1 96.75 94 ALA A O 1
ATOM 710 N N . ILE A 1 95 ? -1.488 -1.505 11.633 1 97.56 95 ILE A N 1
ATOM 711 C CA . ILE A 1 95 ? -2.098 -2.809 11.875 1 97.56 95 ILE A CA 1
ATOM 712 C C . ILE A 1 95 ? -2.912 -2.773 13.164 1 97.56 95 ILE A C 1
ATOM 714 O O . ILE A 1 95 ? -2.357 -2.594 14.25 1 97.56 95 ILE A O 1
ATOM 718 N N . LEU A 1 96 ? -4.191 -2.867 13.023 1 96.75 96 LEU A N 1
ATOM 719 C CA . LEU A 1 96 ? -5.094 -2.893 14.164 1 96.75 96 LEU A CA 1
ATOM 720 C C . LEU A 1 96 ? -5.391 -4.328 14.594 1 96.75 96 LEU A C 1
ATOM 722 O O . LEU A 1 96 ? -6.219 -5.004 13.984 1 96.75 96 LEU A O 1
ATOM 726 N N . ALA A 1 97 ? -4.719 -4.812 15.602 1 96.31 97 ALA A N 1
ATOM 727 C CA . ALA A 1 97 ? -4.945 -6.125 16.203 1 96.31 97 ALA A CA 1
ATOM 728 C C . ALA A 1 97 ? -5.719 -6 17.516 1 96.31 97 ALA A C 1
ATOM 730 O O . ALA A 1 97 ? -5.895 -4.898 18.031 1 96.31 97 ALA A O 1
ATOM 731 N N . PRO A 1 98 ? -6.281 -7.16 18.016 1 94.69 98 PRO A N 1
ATOM 732 C CA . PRO A 1 98 ? -6.984 -7.074 19.297 1 94.69 98 PRO A CA 1
ATOM 733 C C . PRO A 1 98 ? -6.125 -6.461 20.391 1 94.69 98 PRO A C 1
ATOM 735 O O . PRO A 1 98 ? -5.055 -6.984 20.719 1 94.69 98 PRO A O 1
ATOM 738 N N . ASN A 1 99 ? -6.453 -5.414 21 1 92.56 99 ASN A N 1
ATOM 739 C CA . ASN A 1 99 ? -5.91 -4.723 22.172 1 92.56 99 ASN A CA 1
ATOM 740 C C . ASN A 1 99 ? -4.602 -4.012 21.828 1 92.56 99 ASN A C 1
ATOM 742 O O . ASN A 1 99 ? -3.947 -3.457 22.719 1 92.56 99 ASN A O 1
ATOM 746 N N . HIS A 1 100 ? -4.121 -4.176 20.609 1 94.31 100 HIS A N 1
ATOM 747 C CA . HIS A 1 100 ? -2.859 -3.551 20.234 1 94.31 100 HIS A CA 1
ATOM 748 C C . HIS A 1 100 ? -2.934 -2.959 18.828 1 94.31 100 HIS A C 1
ATOM 750 O O . HIS A 1 100 ? -3.738 -3.402 18 1 94.31 100 HIS A O 1
ATOM 756 N N . GLN A 1 101 ? -2.131 -1.97 18.641 1 95.38 101 GLN A N 1
ATOM 757 C CA . GLN A 1 101 ? -1.937 -1.423 17.297 1 95.38 101 GLN A CA 1
ATOM 758 C C . GLN A 1 101 ? -0.453 -1.278 16.984 1 95.38 101 GLN A C 1
ATOM 760 O O . GLN A 1 101 ? 0.36 -1.019 17.875 1 95.38 101 GLN A O 1
ATOM 765 N N . TYR A 1 102 ? -0.085 -1.465 15.75 1 96.94 102 TYR A N 1
ATOM 766 C CA . TYR A 1 102 ? 1.266 -1.279 15.227 1 96.94 102 TYR A CA 1
ATOM 767 C C . TYR A 1 102 ? 1.285 -0.232 14.125 1 96.94 102 TYR A C 1
ATOM 769 O O . TYR A 1 102 ? 0.455 -0.268 13.211 1 96.94 102 TYR A O 1
ATOM 777 N N . ARG A 1 103 ? 2.156 0.734 14.281 1 96.69 103 ARG A N 1
ATOM 778 C CA . ARG A 1 103 ? 2.254 1.792 13.281 1 96.69 103 ARG A CA 1
ATOM 779 C C . ARG A 1 103 ? 3.654 1.85 12.68 1 96.69 103 ARG A C 1
ATOM 781 O O . ARG A 1 103 ? 4.633 2.072 13.391 1 96.69 103 ARG A O 1
ATOM 788 N N . LEU A 1 104 ? 3.736 1.605 11.383 1 97.88 104 LEU A N 1
ATOM 789 C CA . LEU A 1 104 ? 5 1.562 10.656 1 97.88 104 LEU A CA 1
ATOM 790 C C . LEU A 1 104 ? 5.047 2.65 9.586 1 97.88 104 LEU A C 1
ATOM 792 O O . LEU A 1 104 ? 4.352 2.564 8.57 1 97.88 104 LEU A O 1
ATOM 796 N N . ASN A 1 105 ? 5.902 3.621 9.742 1 97.06 105 ASN A N 1
ATOM 797 C CA . ASN A 1 105 ? 6.027 4.734 8.805 1 97.06 105 ASN A CA 1
ATOM 798 C C . ASN A 1 105 ? 7.246 4.57 7.898 1 97.06 105 ASN A C 1
ATOM 800 O O . ASN A 1 105 ? 8.312 4.156 8.352 1 97.06 105 ASN A O 1
ATOM 804 N N . GLN A 1 106 ? 7.059 4.895 6.664 1 95.69 106 GLN A N 1
ATOM 805 C CA . GLN A 1 106 ? 8.172 4.934 5.719 1 95.69 106 GLN A CA 1
ATOM 806 C C . GLN A 1 106 ? 8.695 6.355 5.547 1 95.69 106 GLN A C 1
ATOM 808 O O . GLN A 1 106 ? 8.055 7.312 5.984 1 95.69 106 GLN A O 1
ATOM 813 N N . SER A 1 107 ? 9.867 6.598 4.992 1 92.62 107 SER A N 1
ATOM 814 C CA . SER A 1 107 ? 10.539 7.895 4.918 1 92.62 107 SER A CA 1
ATOM 815 C C . SER A 1 107 ? 10.047 8.703 3.719 1 92.62 107 SER A C 1
ATOM 817 O O . SER A 1 107 ? 9.977 9.93 3.781 1 92.62 107 SER A O 1
ATOM 819 N N . GLY A 1 108 ? 9.656 8.219 2.705 1 93.44 108 GLY A N 1
ATOM 820 C CA . GLY A 1 108 ? 9.312 8.891 1.459 1 93.44 108 GLY A CA 1
ATOM 821 C C . GLY A 1 108 ? 10.477 8.969 0.488 1 93.44 108 GLY A C 1
ATOM 822 O O . GLY A 1 108 ? 11.57 8.492 0.785 1 93.44 108 GLY A O 1
ATOM 823 N N . PRO A 1 109 ? 10.281 9.547 -0.695 1 94.44 109 PRO A N 1
ATOM 824 C CA . PRO A 1 109 ? 11.312 9.609 -1.729 1 94.44 109 PRO A CA 1
ATOM 825 C C . PRO A 1 109 ? 12.375 10.672 -1.441 1 94.44 109 PRO A C 1
ATOM 827 O O . PRO A 1 109 ? 12.062 11.703 -0.838 1 94.44 109 PRO A O 1
ATOM 830 N N . GLU A 1 110 ? 13.562 10.422 -1.939 1 94.62 110 GLU A N 1
ATOM 831 C CA . GLU A 1 110 ? 14.586 11.461 -1.941 1 94.62 110 GLU A CA 1
ATOM 832 C C . GLU A 1 110 ? 14.297 12.523 -3.004 1 94.62 110 GLU A C 1
ATOM 834 O O . GLU A 1 110 ? 13.953 12.188 -4.141 1 94.62 110 GLU A O 1
ATOM 839 N N . VAL A 1 111 ? 14.383 13.75 -2.592 1 95.31 111 VAL A N 1
ATOM 840 C CA . VAL A 1 111 ? 14.109 14.836 -3.527 1 95.31 111 VAL A CA 1
ATOM 841 C C . VAL A 1 111 ? 15.289 15.805 -3.553 1 95.31 111 VAL A C 1
ATOM 843 O O . VAL A 1 111 ? 16.141 15.781 -2.662 1 95.31 111 VAL A O 1
ATOM 846 N N . ASP A 1 112 ? 15.383 16.562 -4.664 1 91.94 112 ASP A N 1
ATOM 847 C CA . ASP A 1 112 ? 16.469 17.531 -4.766 1 91.94 112 ASP A CA 1
ATOM 848 C C . ASP A 1 112 ? 15.922 18.938 -4.941 1 91.94 112 ASP A C 1
ATOM 850 O O . ASP A 1 112 ? 14.719 19.172 -4.773 1 91.94 112 ASP A O 1
ATOM 854 N N . GLY A 1 113 ? 16.906 19.828 -5.242 1 93.69 113 GLY A N 1
ATOM 855 C CA . GLY A 1 113 ? 16.562 21.25 -5.312 1 93.69 113 GLY A CA 1
ATOM 856 C C . GLY A 1 113 ? 15.633 21.578 -6.469 1 93.69 113 GLY A C 1
ATOM 857 O O . GLY A 1 113 ? 14.891 22.547 -6.414 1 93.69 113 GLY A O 1
ATOM 858 N N . GLU A 1 114 ? 15.633 20.734 -7.473 1 96.25 114 GLU A N 1
ATOM 859 C CA . GLU A 1 114 ? 14.797 20.984 -8.641 1 96.25 114 GLU A CA 1
ATOM 860 C C . GLU A 1 114 ? 13.312 20.859 -8.289 1 96.25 114 GLU A C 1
ATOM 862 O O . GLU A 1 114 ? 12.484 21.625 -8.789 1 96.25 114 GLU A O 1
ATOM 867 N N . VAL A 1 115 ? 13.031 19.922 -7.484 1 97.12 115 VAL A N 1
ATOM 868 C CA . VAL A 1 115 ? 11.641 19.719 -7.086 1 97.12 115 VAL A CA 1
ATOM 869 C C . VAL A 1 115 ? 11.172 20.891 -6.242 1 97.12 115 VAL A C 1
ATOM 871 O O . VAL A 1 115 ? 10.008 21.312 -6.336 1 97.12 115 VAL A O 1
ATOM 874 N N . VAL A 1 116 ? 12.039 21.484 -5.445 1 97.19 116 VAL A N 1
ATOM 875 C CA . VAL A 1 116 ? 11.711 22.641 -4.633 1 97.19 116 VAL A CA 1
ATOM 876 C C . VAL A 1 116 ? 11.453 23.844 -5.539 1 97.19 116 VAL A C 1
ATOM 878 O O . VAL A 1 116 ? 10.523 24.625 -5.312 1 97.19 116 VAL A O 1
ATOM 881 N N . ASP A 1 117 ? 12.297 23.938 -6.574 1 98.25 117 ASP A N 1
ATOM 882 C CA . ASP A 1 117 ? 12.086 25 -7.559 1 98.25 117 ASP A CA 1
ATOM 883 C C . ASP A 1 117 ? 10.703 24.875 -8.203 1 98.25 117 ASP A C 1
ATOM 885 O O . ASP A 1 117 ? 10.031 25.891 -8.422 1 98.25 117 ASP A O 1
ATOM 889 N N . GLU A 1 118 ? 10.32 23.688 -8.5 1 98.44 118 GLU A N 1
ATOM 890 C CA . GLU A 1 118 ? 9.016 23.453 -9.102 1 98.44 118 GLU A CA 1
ATOM 891 C C . GLU A 1 118 ? 7.891 23.859 -8.148 1 98.44 118 GLU A C 1
ATOM 893 O O . GLU A 1 118 ? 6.895 24.453 -8.57 1 98.44 118 GLU A O 1
ATOM 898 N N . LEU A 1 119 ? 8.039 23.531 -6.914 1 98.44 119 LEU A N 1
ATOM 899 C CA . LEU A 1 119 ? 7.047 23.906 -5.914 1 98.44 119 LEU A CA 1
ATOM 900 C C . LEU A 1 119 ? 6.93 25.422 -5.801 1 98.44 119 LEU A C 1
ATOM 902 O O . LEU A 1 119 ? 5.824 25.953 -5.703 1 98.44 119 LEU A O 1
ATOM 906 N N . VAL A 1 120 ? 8.047 26.078 -5.793 1 98.62 120 VAL A N 1
ATOM 907 C CA . VAL A 1 120 ? 8.062 27.531 -5.742 1 98.62 120 VAL A CA 1
ATOM 908 C C . VAL A 1 120 ? 7.297 28.094 -6.938 1 98.62 120 VAL A C 1
ATOM 910 O O . VAL A 1 120 ? 6.484 29.016 -6.785 1 98.62 120 VAL A O 1
ATOM 913 N N . ALA A 1 121 ? 7.586 27.547 -8.078 1 98.75 121 ALA A N 1
ATOM 914 C CA . ALA A 1 121 ? 6.922 28.016 -9.289 1 98.75 121 ALA A CA 1
ATOM 915 C C . ALA A 1 121 ? 5.406 27.844 -9.188 1 98.75 121 ALA A C 1
ATOM 917 O O . ALA A 1 121 ? 4.648 28.703 -9.617 1 98.75 121 ALA A O 1
ATOM 918 N N . VAL A 1 122 ? 4.977 26.734 -8.633 1 98.69 122 VAL A N 1
ATOM 919 C CA . VAL A 1 122 ? 3.555 26.469 -8.438 1 98.69 122 VAL A CA 1
ATOM 920 C C . VAL A 1 122 ? 2.951 27.516 -7.516 1 98.69 122 VAL A C 1
ATOM 922 O O . VAL A 1 122 ? 1.882 28.062 -7.801 1 98.69 122 VAL A O 1
ATOM 925 N N . LEU A 1 123 ? 3.625 27.812 -6.422 1 98.69 123 LEU A N 1
ATOM 926 C CA . LEU A 1 123 ? 3.133 28.797 -5.469 1 98.69 123 LEU A CA 1
ATOM 927 C C . LEU A 1 123 ? 3.021 30.172 -6.121 1 98.69 123 LEU A C 1
ATOM 929 O O . LEU A 1 123 ? 2.02 30.859 -5.941 1 98.69 123 LEU A O 1
ATOM 933 N N . GLU A 1 124 ? 4.02 30.5 -6.836 1 98.56 124 GLU A N 1
ATOM 934 C CA . GLU A 1 124 ? 4.035 31.812 -7.5 1 98.56 124 GLU A CA 1
ATOM 935 C C . GLU A 1 124 ? 2.902 31.922 -8.516 1 98.56 124 GLU A C 1
ATOM 937 O O . GLU A 1 124 ? 2.305 32.969 -8.68 1 98.56 124 GLU A O 1
ATOM 942 N N . GLU A 1 125 ? 2.676 30.844 -9.18 1 98.38 125 GLU A N 1
ATOM 943 C CA . GLU A 1 125 ? 1.628 30.828 -10.195 1 98.38 125 GLU A CA 1
ATOM 944 C C . GLU A 1 125 ? 0.262 31.141 -9.586 1 98.38 125 GLU A C 1
ATOM 946 O O . GLU A 1 125 ? -0.516 31.906 -10.148 1 98.38 125 GLU A O 1
ATOM 951 N N . TYR A 1 126 ? -0.012 30.609 -8.445 1 98.38 126 TYR A N 1
ATOM 952 C CA . TYR A 1 126 ? -1.347 30.734 -7.871 1 98.38 126 TYR A CA 1
ATOM 953 C C . TYR A 1 126 ? -1.438 31.969 -6.969 1 98.38 126 TYR A C 1
ATOM 955 O O . TYR A 1 126 ? -2.533 32.469 -6.699 1 98.38 126 TYR A O 1
ATOM 963 N N . ASP A 1 127 ? -0.329 32.438 -6.395 1 98.12 127 ASP A N 1
ATOM 964 C CA . ASP A 1 127 ? -0.247 33.656 -5.594 1 98.12 127 ASP A CA 1
ATOM 965 C C . ASP A 1 127 ? -1.309 33.656 -4.496 1 98.12 127 ASP A C 1
ATOM 967 O O . ASP A 1 127 ? -2.119 34.594 -4.414 1 98.12 127 ASP A O 1
ATOM 971 N N . PRO A 1 128 ? -1.293 32.656 -3.629 1 98.62 128 PRO A N 1
ATOM 972 C CA . PRO A 1 128 ? -2.318 32.531 -2.588 1 98.62 128 PRO A CA 1
ATOM 973 C C . PRO A 1 128 ? -2.156 33.594 -1.493 1 98.62 128 PRO A C 1
ATOM 975 O O . PRO A 1 128 ? -1.106 34.219 -1.399 1 98.62 128 PRO A O 1
ATOM 978 N N . SER A 1 129 ? -3.246 33.781 -0.738 1 98.69 129 SER A N 1
ATOM 979 C CA . SER A 1 129 ? -3.16 34.656 0.432 1 98.69 129 SER A CA 1
ATOM 980 C C . SER A 1 129 ? -2.4 34 1.568 1 98.69 129 SER A C 1
ATOM 982 O O . SER A 1 129 ? -1.646 34.625 2.293 1 98.69 129 SER A O 1
ATOM 984 N N . ILE A 1 130 ? -2.6 32.625 1.734 1 98.81 130 ILE A N 1
ATOM 985 C CA . ILE A 1 130 ? -1.929 31.859 2.766 1 98.81 130 ILE A CA 1
ATOM 986 C C . ILE A 1 130 ? -1.315 30.609 2.145 1 98.81 130 ILE A C 1
ATOM 988 O O . ILE A 1 130 ? -1.949 29.938 1.324 1 98.81 130 ILE A O 1
ATOM 992 N N . VAL A 1 131 ? -0.067 30.281 2.492 1 98.88 131 VAL A N 1
ATOM 993 C CA . VAL A 1 131 ? 0.582 29.016 2.182 1 98.88 131 VAL A CA 1
ATOM 994 C C . VAL A 1 131 ? 0.775 28.203 3.463 1 98.88 131 VAL A C 1
ATOM 996 O O . VAL A 1 131 ? 1.493 28.625 4.371 1 98.88 131 VAL A O 1
ATOM 999 N N . ASN A 1 132 ? 0.091 27.141 3.51 1 98.88 132 ASN A N 1
ATOM 1000 C CA . ASN A 1 132 ? 0.298 26.188 4.598 1 98.88 132 ASN A CA 1
ATOM 1001 C C . ASN A 1 132 ? 1.33 25.125 4.23 1 98.88 132 ASN A C 1
ATOM 1003 O O . ASN A 1 132 ? 1.218 24.484 3.184 1 98.88 132 ASN A O 1
ATOM 1007 N N . ILE A 1 133 ? 2.34 25 4.992 1 98.75 133 ILE A N 1
ATOM 1008 C CA . ILE A 1 133 ? 3.324 23.922 4.844 1 98.75 133 ILE A CA 1
ATOM 1009 C C . ILE A 1 133 ? 3.246 22.984 6.039 1 98.75 133 ILE A C 1
ATOM 1011 O O . ILE A 1 133 ? 3.43 23.406 7.184 1 98.75 133 ILE A O 1
ATOM 1015 N N . GLY A 1 134 ? 2.893 21.766 5.73 1 97.94 134 GLY A N 1
ATOM 1016 C CA . GLY A 1 134 ? 2.662 20.859 6.844 1 97.94 134 GLY A CA 1
ATOM 1017 C C . GLY A 1 134 ? 3.283 19.5 6.633 1 97.94 134 GLY A C 1
ATOM 1018 O O . GLY A 1 134 ? 3.314 18.984 5.508 1 97.94 134 GLY A O 1
ATOM 1019 N N . GLY A 1 135 ? 3.723 18.906 7.82 1 96.44 135 GLY A N 1
ATOM 1020 C CA . GLY A 1 135 ? 4.219 17.547 7.797 1 96.44 135 GLY A CA 1
ATOM 1021 C C . GLY A 1 135 ? 5.73 17.453 7.832 1 96.44 135 GLY A C 1
ATOM 1022 O O . GLY A 1 135 ? 6.41 18.453 8.078 1 96.44 135 GLY A O 1
ATOM 1023 N N . SER A 1 136 ? 6.285 16.234 7.645 1 96.12 136 SER A N 1
ATOM 1024 C CA . SER A 1 136 ? 7.723 15.977 7.641 1 96.12 136 SER A CA 1
ATOM 1025 C C . SER A 1 136 ? 8.344 16.328 6.297 1 96.12 136 SER A C 1
ATOM 1027 O O . SER A 1 136 ? 7.637 16.5 5.305 1 96.12 136 SER A O 1
ATOM 1029 N N . LEU A 1 137 ? 9.594 16.5 6.367 1 97.06 137 LEU A N 1
ATOM 1030 C CA . LEU A 1 137 ? 10.352 16.719 5.137 1 97.06 137 LEU A CA 1
ATOM 1031 C C . LEU A 1 137 ? 10.891 15.398 4.59 1 97.06 137 LEU A C 1
ATOM 1033 O O . LEU A 1 137 ? 11.344 14.547 5.352 1 97.06 137 LEU A O 1
ATOM 1037 N N . PRO A 1 138 ? 10.766 15.188 3.266 1 97 138 PRO A N 1
ATOM 1038 C CA . PRO A 1 138 ? 11.406 14 2.684 1 97 138 PRO A CA 1
ATOM 1039 C C . PRO A 1 138 ? 12.93 14.094 2.695 1 97 138 PRO A C 1
ATOM 1041 O O . PRO A 1 138 ? 13.484 15.18 2.877 1 97 138 PRO A O 1
ATOM 1044 N N . PRO A 1 139 ? 13.617 12.891 2.543 1 95.94 139 PRO A N 1
ATOM 1045 C CA . PRO A 1 139 ? 15.078 12.969 2.395 1 95.94 139 PRO A CA 1
ATOM 1046 C C . PRO A 1 139 ? 15.508 13.93 1.291 1 95.94 139 PRO A C 1
ATOM 1048 O O . PRO A 1 139 ? 14.93 13.922 0.201 1 95.94 139 PRO A O 1
ATOM 1051 N N . GLY A 1 140 ? 16.438 14.797 1.615 1 96.31 140 GLY A N 1
ATOM 1052 C CA . GLY A 1 140 ? 16.953 15.75 0.644 1 96.31 140 GLY A CA 1
ATOM 1053 C C . GLY A 1 140 ? 16.438 17.156 0.863 1 96.31 140 GLY A C 1
ATOM 1054 O O . GLY A 1 140 ? 17.047 18.125 0.403 1 96.31 140 GLY A O 1
ATOM 1055 N N . MET A 1 141 ? 15.312 17.312 1.485 1 96.38 141 MET A N 1
ATOM 1056 C CA . MET A 1 141 ? 14.781 18.625 1.817 1 96.38 141 MET A CA 1
ATOM 1057 C C . MET A 1 141 ? 15.219 19.047 3.217 1 96.38 141 MET A C 1
ATOM 1059 O O . MET A 1 141 ? 15.312 18.219 4.121 1 96.38 141 MET A O 1
ATOM 1063 N N . GLU A 1 142 ? 15.438 20.312 3.381 1 96.5 142 GLU A N 1
ATOM 1064 C CA . GLU A 1 142 ? 15.898 20.891 4.641 1 96.5 142 GLU A CA 1
ATOM 1065 C C . GLU A 1 142 ? 15.039 22.094 5.035 1 96.5 142 GLU A C 1
ATOM 1067 O O . GLU A 1 142 ? 14.289 22.625 4.211 1 96.5 142 GLU A O 1
ATOM 1072 N N . PRO A 1 143 ? 15.164 22.516 6.309 1 97 143 PRO A N 1
ATOM 1073 C CA . PRO A 1 143 ? 14.383 23.672 6.762 1 97 143 PRO A CA 1
ATOM 1074 C C . PRO A 1 143 ? 14.586 24.891 5.871 1 97 143 PRO A C 1
ATOM 1076 O O . PRO A 1 143 ? 13.664 25.688 5.707 1 97 143 PRO A O 1
ATOM 1079 N N . GLU A 1 144 ? 15.766 24.953 5.289 1 96.75 144 GLU A N 1
ATOM 1080 C CA . GLU A 1 144 ? 16.031 26.062 4.383 1 96.75 144 GLU A CA 1
ATOM 1081 C C . GLU A 1 144 ? 15.062 26.062 3.207 1 96.75 144 GLU A C 1
ATOM 1083 O O . GLU A 1 144 ? 14.758 27.125 2.652 1 96.75 144 GLU A O 1
ATOM 1088 N N . ASP A 1 145 ? 14.617 24.938 2.838 1 97.88 145 ASP A N 1
ATOM 1089 C CA . ASP A 1 145 ? 13.656 24.844 1.743 1 97.88 145 ASP A CA 1
ATOM 1090 C C . ASP A 1 145 ? 12.289 25.391 2.158 1 97.88 145 ASP A C 1
ATOM 1092 O O . ASP A 1 145 ? 11.555 25.922 1.328 1 97.88 145 ASP A O 1
ATOM 1096 N N . ILE A 1 146 ? 11.945 25.25 3.395 1 97.88 146 ILE A N 1
ATOM 1097 C CA . ILE A 1 146 ? 10.727 25.859 3.924 1 97.88 146 ILE A CA 1
ATOM 1098 C C . ILE A 1 146 ? 10.836 27.375 3.852 1 97.88 146 ILE A C 1
ATOM 1100 O O . ILE A 1 146 ? 9.891 28.047 3.428 1 97.88 146 ILE A O 1
ATOM 1104 N N . ASP A 1 147 ? 12.008 27.875 4.262 1 97.88 147 ASP A N 1
ATOM 1105 C CA . ASP A 1 147 ? 12.266 29.312 4.168 1 97.88 147 ASP A CA 1
ATOM 1106 C C . ASP A 1 147 ? 12.109 29.812 2.732 1 97.88 147 ASP A C 1
ATOM 1108 O O . ASP A 1 147 ? 11.539 30.875 2.496 1 97.88 147 ASP A O 1
ATOM 1112 N N . ARG A 1 148 ? 12.609 29.016 1.878 1 97.62 148 ARG A N 1
ATOM 1113 C CA . ARG A 1 148 ? 12.547 29.375 0.465 1 97.62 148 ARG A CA 1
ATOM 1114 C C . ARG A 1 148 ? 11.102 29.453 -0.011 1 97.62 148 ARG A C 1
ATOM 1116 O O . ARG A 1 148 ? 10.719 30.406 -0.7 1 97.62 148 ARG A O 1
ATOM 1123 N N . LEU A 1 149 ? 10.305 28.516 0.319 1 98.06 149 LEU A N 1
ATOM 1124 C CA . LEU A 1 149 ? 8.891 28.5 -0.055 1 98.06 149 LEU A CA 1
ATOM 1125 C C . LEU A 1 149 ? 8.156 29.688 0.57 1 98.06 149 LEU A C 1
ATOM 1127 O O . LEU A 1 149 ? 7.375 30.359 -0.103 1 98.06 149 LEU A O 1
ATOM 1131 N N . ALA A 1 150 ? 8.398 29.906 1.802 1 97.25 150 ALA A N 1
ATOM 1132 C CA . ALA A 1 150 ? 7.734 30.969 2.562 1 97.25 150 ALA A CA 1
ATOM 1133 C C . ALA A 1 150 ? 8.047 32.344 1.984 1 97.25 150 ALA A C 1
ATOM 1135 O O . ALA A 1 150 ? 7.184 33.219 1.937 1 97.25 150 ALA A O 1
ATOM 1136 N N . GLY A 1 151 ? 9.266 32.5 1.534 1 96.69 151 GLY A N 1
ATOM 1137 C CA . GLY A 1 151 ? 9.727 33.812 1.104 1 96.69 151 GLY A CA 1
ATOM 1138 C C . GLY A 1 151 ? 9.562 34.062 -0.386 1 96.69 151 GLY A C 1
ATOM 1139 O O . GLY A 1 151 ? 9.945 35.094 -0.904 1 96.69 151 GLY A O 1
ATOM 1140 N N . ALA A 1 152 ? 8.93 33.125 -1.06 1 97.31 152 ALA A N 1
ATOM 1141 C CA . ALA A 1 152 ? 8.891 33.188 -2.52 1 97.31 152 ALA A CA 1
ATOM 1142 C C . ALA A 1 152 ? 7.82 34.156 -3.002 1 97.31 152 ALA A C 1
ATOM 1144 O O . ALA A 1 152 ? 7.773 34.5 -4.184 1 97.31 152 ALA A O 1
ATOM 1145 N N . GLY A 1 153 ? 6.996 34.656 -2.131 1 97.31 153 GLY A N 1
ATOM 1146 C CA . GLY A 1 153 ? 5.926 35.562 -2.475 1 97.31 153 GLY A CA 1
ATOM 1147 C C . GLY A 1 153 ? 5.418 36.344 -1.285 1 97.31 153 GLY A C 1
ATOM 1148 O O . GLY A 1 153 ? 6.016 36.312 -0.208 1 97.31 153 GLY A O 1
ATOM 1149 N N . ASP A 1 154 ? 4.336 37.125 -1.521 1 96.88 154 ASP A N 1
ATOM 1150 C CA . ASP A 1 154 ? 3.803 38.031 -0.498 1 96.88 154 ASP A CA 1
ATOM 1151 C C . ASP A 1 154 ? 2.701 37.344 0.307 1 96.88 154 ASP A C 1
ATOM 1153 O O . ASP A 1 154 ? 1.931 38 1.004 1 96.88 154 ASP A O 1
ATOM 1157 N N . TRP A 1 155 ? 2.691 36.094 0.379 1 98.31 155 TRP A N 1
ATOM 1158 C CA . TRP A 1 155 ? 1.658 35.344 1.107 1 98.31 155 TRP A CA 1
ATOM 1159 C C . TRP A 1 155 ? 2.031 35.219 2.578 1 98.31 155 TRP A C 1
ATOM 1161 O O . TRP A 1 155 ? 3.211 35.25 2.934 1 98.31 155 TRP A O 1
ATOM 1171 N N . ASP A 1 156 ? 0.996 35.062 3.438 1 98.25 156 ASP A N 1
ATOM 1172 C CA . ASP A 1 156 ? 1.217 34.594 4.805 1 98.25 156 ASP A CA 1
ATOM 1173 C C . ASP A 1 156 ? 1.577 33.125 4.832 1 98.25 156 ASP A C 1
ATOM 1175 O O . ASP A 1 156 ? 1.081 32.344 4.016 1 98.25 156 ASP A O 1
ATOM 1179 N N . THR A 1 157 ? 2.439 32.75 5.742 1 98.5 157 THR A N 1
ATOM 1180 C CA . THR A 1 157 ? 2.826 31.344 5.836 1 98.5 157 THR A CA 1
ATOM 1181 C C . THR A 1 157 ? 2.344 30.734 7.148 1 98.5 157 THR A C 1
ATOM 1183 O O . THR A 1 157 ? 2.482 31.344 8.211 1 98.5 157 THR A O 1
ATOM 1186 N N . ALA A 1 158 ? 1.738 29.594 7.039 1 98.81 158 ALA A N 1
ATOM 1187 C CA . ALA A 1 158 ? 1.22 28.828 8.164 1 98.81 158 ALA A CA 1
ATOM 1188 C C . ALA A 1 158 ? 1.925 27.484 8.281 1 98.81 158 ALA A C 1
ATOM 1190 O O . ALA A 1 158 ? 1.733 26.594 7.434 1 98.81 158 ALA A O 1
ATOM 1191 N N . LEU A 1 159 ? 2.656 27.25 9.359 1 98.5 159 LEU A N 1
ATOM 1192 C CA . LEU A 1 159 ? 3.502 26.078 9.469 1 98.5 159 LEU A CA 1
ATOM 1193 C C . LEU A 1 159 ? 2.93 25.078 10.477 1 98.5 159 LEU A C 1
ATOM 1195 O O . LEU A 1 159 ? 2.445 25.484 11.539 1 98.5 159 LEU A O 1
ATOM 1199 N N . ASP A 1 160 ? 2.902 23.859 10.141 1 98.12 160 ASP A N 1
ATOM 1200 C CA . ASP A 1 160 ? 2.662 22.703 11.008 1 98.12 160 ASP A CA 1
ATOM 1201 C C . ASP A 1 160 ? 3.711 21.625 10.781 1 98.12 160 ASP A C 1
ATOM 1203 O O . ASP A 1 160 ? 3.438 20.609 10.125 1 98.12 160 ASP A O 1
ATOM 1207 N N . ILE A 1 161 ? 4.879 21.812 11.312 1 96.5 161 ILE A N 1
ATOM 1208 C CA . ILE A 1 161 ? 6.051 20.984 11.031 1 96.5 161 ILE A CA 1
ATOM 1209 C C . ILE A 1 161 ? 6.66 20.5 12.344 1 96.5 161 ILE A C 1
ATOM 1211 O O . ILE A 1 161 ? 6.219 20.891 13.43 1 96.5 161 ILE A O 1
ATOM 1215 N N . HIS A 1 162 ? 7.602 19.672 12.258 1 92.12 162 HIS A N 1
ATOM 1216 C CA . HIS A 1 162 ? 8.242 19.094 13.43 1 92.12 162 HIS A CA 1
ATOM 1217 C C . HIS A 1 162 ? 9.031 20.141 14.195 1 92.12 162 HIS A C 1
ATOM 1219 O O . HIS A 1 162 ? 9.547 21.094 13.609 1 92.12 162 HIS A O 1
ATOM 1225 N N . GLY A 1 163 ? 9.141 19.906 15.508 1 85.38 163 GLY A N 1
ATOM 1226 C CA . GLY A 1 163 ? 9.742 20.891 16.391 1 85.38 163 GLY A CA 1
ATOM 1227 C C . GLY A 1 163 ? 11.188 21.203 16.047 1 85.38 163 GLY A C 1
ATOM 1228 O O . GLY A 1 163 ? 11.594 22.359 16.078 1 85.38 163 GLY A O 1
ATOM 1229 N N . ASP A 1 164 ? 11.938 20.172 15.711 1 88.69 164 ASP A N 1
ATOM 1230 C CA . ASP A 1 164 ? 13.352 20.375 15.375 1 88.69 164 ASP A CA 1
ATOM 1231 C C . ASP A 1 164 ? 13.5 21.203 14.102 1 88.69 164 ASP A C 1
ATOM 1233 O O . ASP A 1 164 ? 14.43 22 13.984 1 88.69 164 ASP A O 1
ATOM 1237 N N . ASP A 1 165 ? 12.625 21.062 13.211 1 91.88 165 ASP A N 1
ATOM 1238 C CA . ASP A 1 165 ? 12.641 21.859 11.984 1 91.88 165 ASP A CA 1
ATOM 1239 C C . ASP A 1 165 ? 12.297 23.312 12.273 1 91.88 165 ASP A C 1
ATOM 1241 O O . ASP A 1 165 ? 12.875 24.219 11.664 1 91.88 165 ASP A O 1
ATOM 1245 N N . MET A 1 166 ? 11.406 23.562 13.203 1 92.62 166 MET A N 1
ATOM 1246 C CA . MET A 1 166 ? 10.961 24.906 13.539 1 92.62 166 MET A CA 1
ATOM 1247 C C . MET A 1 166 ? 12.133 25.781 13.984 1 92.62 166 MET A C 1
ATOM 1249 O O . MET A 1 166 ? 12.234 26.938 13.602 1 92.62 166 MET A O 1
ATOM 1253 N N . MET A 1 167 ? 12.984 25.156 14.711 1 91.12 167 MET A N 1
ATOM 1254 C CA . MET A 1 167 ? 14.086 25.906 15.312 1 91.12 167 MET A CA 1
ATOM 1255 C C . MET A 1 167 ? 15.18 26.203 14.281 1 91.12 167 MET A C 1
ATOM 1257 O O . MET A 1 167 ? 16.016 27.062 14.492 1 91.12 167 MET A O 1
ATOM 1261 N N . ALA A 1 168 ? 15.164 25.453 13.242 1 94.06 168 ALA A N 1
ATOM 1262 C CA . ALA A 1 168 ? 16.188 25.609 12.211 1 94.06 168 ALA A CA 1
ATOM 1263 C C . ALA A 1 168 ? 15.781 26.656 11.18 1 94.06 168 ALA A C 1
ATOM 1265 O O . ALA A 1 168 ? 16.562 27 10.305 1 94.06 168 ALA A O 1
ATOM 1266 N N . LEU A 1 169 ? 14.594 27.188 11.328 1 96.19 169 LEU A N 1
ATOM 1267 C CA . LEU A 1 169 ? 14.086 28.156 10.367 1 96.19 169 LEU A CA 1
ATOM 1268 C C . LEU A 1 169 ? 14.695 29.531 10.617 1 96.19 169 LEU A C 1
ATOM 1270 O O . LEU A 1 169 ? 15.031 29.875 11.75 1 96.19 169 LEU A O 1
ATOM 1274 N N . GLU A 1 170 ? 14.812 30.328 9.531 1 94.44 170 GLU A N 1
ATOM 1275 C CA . GLU A 1 170 ? 15.438 31.641 9.656 1 94.44 170 GLU A CA 1
ATOM 1276 C C . GLU A 1 170 ? 14.477 32.75 9.242 1 94.44 170 GLU A C 1
ATOM 1278 O O . GLU A 1 170 ? 14.758 33.938 9.438 1 94.44 170 GLU A O 1
ATOM 1283 N N . GLY A 1 171 ? 13.406 32.375 8.664 1 93.19 171 GLY A N 1
ATOM 1284 C CA . GLY A 1 171 ? 12.461 33.375 8.195 1 93.19 171 GLY A CA 1
ATOM 1285 C C . GLY A 1 171 ? 11.453 33.781 9.258 1 93.19 171 GLY A C 1
ATOM 1286 O O . GLY A 1 171 ? 11.648 33.5 10.438 1 93.19 171 GLY A O 1
ATOM 1287 N N . THR A 1 172 ? 10.531 34.656 8.875 1 94.25 172 THR A N 1
ATOM 1288 C CA . THR A 1 172 ? 9.391 35.062 9.68 1 94.25 172 THR A CA 1
ATOM 1289 C C . THR A 1 172 ? 8.102 34.469 9.125 1 94.25 172 THR A C 1
ATOM 1291 O O . THR A 1 172 ? 7.902 34.438 7.906 1 94.25 172 THR A O 1
ATOM 1294 N N . TYR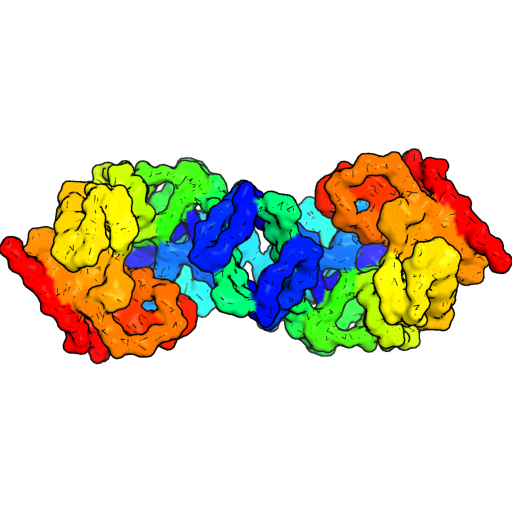 A 1 173 ? 7.297 34 9.969 1 97.75 173 TYR A N 1
ATOM 1295 C CA . TYR A 1 173 ? 6.086 33.281 9.586 1 97.75 173 TYR A CA 1
ATOM 1296 C C . TYR A 1 173 ? 4.871 33.844 10.328 1 97.75 173 TYR A C 1
ATOM 1298 O O . TYR A 1 173 ? 4.988 34.281 11.469 1 97.75 173 TYR A O 1
ATOM 1306 N N . GLU A 1 174 ? 3.816 33.812 9.672 1 98.06 174 GLU A N 1
ATOM 1307 C CA . GLU A 1 174 ? 2.615 34.375 10.273 1 98.06 174 GLU A CA 1
ATOM 1308 C C . GLU A 1 174 ? 2.016 33.438 11.312 1 98.06 174 GLU A C 1
ATOM 1310 O O . GLU A 1 174 ? 1.625 33.875 12.398 1 98.06 174 GLU A O 1
ATOM 1315 N N . TYR A 1 175 ? 1.903 32.156 10.977 1 98.12 175 TYR A N 1
ATOM 1316 C CA . TYR A 1 175 ? 1.249 31.188 11.852 1 98.12 175 TYR A CA 1
ATOM 1317 C C . TYR A 1 175 ? 2.119 29.953 12.047 1 98.12 175 TYR A C 1
ATOM 1319 O O . TYR A 1 175 ? 2.84 29.547 11.133 1 98.12 175 TYR A O 1
ATOM 1327 N N . VAL A 1 176 ? 2.064 29.328 13.203 1 98.44 176 VAL A N 1
ATOM 1328 C CA . VAL A 1 176 ? 2.619 28 13.445 1 98.44 176 VAL A CA 1
ATOM 1329 C C . VAL A 1 176 ? 1.719 27.234 14.414 1 98.44 176 VAL A C 1
ATOM 1331 O O . VAL A 1 176 ? 1.148 27.812 15.336 1 98.44 176 VAL A O 1
ATOM 1334 N N . LYS A 1 177 ? 1.614 25.938 14.156 1 98.44 177 LYS A N 1
ATOM 1335 C CA . LYS A 1 177 ? 0.712 25.125 14.969 1 98.44 177 LYS A CA 1
ATOM 1336 C C . LYS A 1 177 ? 1.45 23.953 15.609 1 98.44 177 LYS A C 1
ATOM 1338 O O . LYS A 1 177 ? 1.201 22.797 15.266 1 98.44 177 LYS A O 1
ATOM 1343 N N . PRO A 1 178 ? 2.141 24.141 16.688 1 97.81 178 PRO A N 1
ATOM 1344 C CA . PRO A 1 178 ? 2.777 23.031 17.406 1 97.81 178 PRO A CA 1
ATOM 1345 C C . PRO A 1 178 ? 1.821 22.328 18.359 1 97.81 178 PRO A C 1
ATOM 1347 O O . PRO A 1 178 ? 0.804 22.891 18.766 1 97.81 178 PRO A O 1
ATOM 1350 N N . ASN A 1 179 ? 2.141 21.078 18.594 1 96.12 179 ASN A N 1
ATOM 1351 C CA . ASN A 1 179 ? 1.562 20.422 19.766 1 96.12 179 ASN A CA 1
ATOM 1352 C C . ASN A 1 179 ? 2.484 20.531 20.984 1 96.12 179 ASN A C 1
ATOM 1354 O O . ASN A 1 179 ? 3.504 21.219 20.922 1 96.12 179 ASN A O 1
ATOM 1358 N N . GLU A 1 180 ? 2.09 19.875 22.016 1 95.5 180 GLU A N 1
ATOM 1359 C CA . GLU A 1 180 ? 2.857 19.984 23.25 1 95.5 180 GLU A CA 1
ATOM 1360 C C . GLU A 1 180 ? 4.277 19.453 23.078 1 95.5 180 GLU A C 1
ATOM 1362 O O . GLU A 1 180 ? 5.242 20.094 23.484 1 95.5 180 GLU A O 1
ATOM 1367 N N . ILE A 1 181 ? 4.391 18.344 22.469 1 94 181 ILE A N 1
ATOM 1368 C CA . ILE A 1 181 ? 5.68 17.703 22.25 1 94 181 ILE A CA 1
ATOM 1369 C C . ILE A 1 181 ? 6.555 18.578 21.359 1 94 181 ILE A C 1
ATOM 1371 O O . ILE A 1 181 ? 7.742 18.781 21.641 1 94 181 ILE A O 1
ATOM 1375 N N . GLU A 1 182 ? 5.973 19.078 20.344 1 95.56 182 GLU A N 1
ATOM 1376 C CA . GLU A 1 182 ? 6.699 19.938 19.406 1 95.56 182 GLU A CA 1
ATOM 1377 C C . GLU A 1 182 ? 7.141 21.234 20.078 1 95.56 182 GLU A C 1
ATOM 1379 O O . GLU A 1 182 ? 8.227 21.75 19.797 1 95.56 182 GLU A O 1
ATOM 1384 N N . LEU A 1 183 ? 6.316 21.797 20.906 1 95.69 183 LEU A N 1
ATOM 1385 C CA . LEU A 1 183 ? 6.688 22.984 21.672 1 95.69 183 LEU A CA 1
ATOM 1386 C C . LEU A 1 183 ? 7.891 22.703 22.562 1 95.69 183 LEU A C 1
ATOM 1388 O O . LEU A 1 183 ? 8.82 23.516 22.641 1 95.69 183 LEU A O 1
ATOM 1392 N N . GLU A 1 184 ? 7.773 21.547 23.219 1 96.38 184 GLU A N 1
ATOM 1393 C CA . GLU A 1 184 ? 8.883 21.156 24.094 1 96.38 184 GLU A CA 1
ATOM 1394 C C . GLU A 1 184 ? 10.172 20.984 23.297 1 96.38 184 GLU A C 1
ATOM 1396 O O . GLU A 1 184 ? 11.234 21.453 23.719 1 96.38 184 GLU A O 1
ATOM 1401 N N . GLU A 1 185 ? 10.039 20.391 22.188 1 94.38 185 GLU A N 1
ATOM 1402 C CA . GLU A 1 185 ? 11.195 20.172 21.328 1 94.38 185 GLU A CA 1
ATOM 1403 C C . GLU A 1 185 ? 11.766 21.5 20.828 1 94.38 185 GLU A C 1
ATOM 1405 O O . GLU A 1 185 ? 12.984 21.656 20.75 1 94.38 185 GLU A O 1
ATOM 1410 N N . ALA A 1 186 ? 10.922 22.375 20.469 1 94.12 186 ALA A N 1
ATOM 1411 C CA . ALA A 1 186 ? 11.336 23.625 19.859 1 94.12 186 ALA A CA 1
ATOM 1412 C C . ALA A 1 186 ? 11.93 24.578 20.906 1 94.12 186 ALA A C 1
ATOM 1414 O O . ALA A 1 186 ? 12.836 25.344 20.594 1 94.12 186 ALA A O 1
ATOM 1415 N N . THR A 1 187 ? 11.484 24.5 22.203 1 95.12 187 THR A N 1
ATOM 1416 C CA . THR A 1 187 ? 11.836 25.562 23.125 1 95.12 187 THR A CA 1
ATOM 1417 C C . THR A 1 187 ? 12.68 25.016 24.281 1 95.12 187 THR A C 1
ATOM 1419 O O . THR A 1 187 ? 13.312 25.781 25.016 1 95.12 187 THR A O 1
ATOM 1422 N N . GLY A 1 188 ? 12.617 23.688 24.469 1 95.06 188 GLY A N 1
ATOM 1423 C CA . GLY A 1 188 ? 13.273 23.094 25.609 1 95.06 188 GLY A CA 1
ATOM 1424 C C . GLY A 1 188 ? 12.492 23.266 26.906 1 95.06 188 GLY A C 1
ATOM 1425 O O . GLY A 1 188 ? 12.922 22.797 27.969 1 95.06 188 GLY A O 1
ATOM 1426 N N . ILE A 1 189 ? 11.367 23.906 26.828 1 95.94 189 ILE A N 1
ATOM 1427 C CA . ILE A 1 189 ? 10.531 24.125 28.016 1 95.94 189 ILE A CA 1
ATOM 1428 C C . ILE A 1 189 ? 9.547 22.953 28.172 1 95.94 189 ILE A C 1
ATOM 1430 O O . ILE A 1 189 ? 8.773 22.672 27.25 1 95.94 189 ILE A O 1
ATOM 1434 N N . GLU A 1 190 ? 9.594 22.328 29.312 1 96.5 190 GLU A N 1
ATOM 1435 C CA . GLU A 1 190 ? 8.633 21.266 29.578 1 96.5 190 GLU A CA 1
ATOM 1436 C C . GLU A 1 190 ? 7.227 21.812 29.781 1 96.5 190 GLU A C 1
ATOM 1438 O O . GLU A 1 190 ? 7.031 22.781 30.516 1 96.5 190 GLU A O 1
ATOM 1443 N N . VAL A 1 191 ? 6.312 21.266 29.109 1 95.94 191 VAL A N 1
ATOM 1444 C CA . VAL A 1 191 ? 4.93 21.719 29.203 1 95.94 191 VAL A CA 1
ATOM 1445 C C . VAL A 1 191 ? 4.129 20.781 30.094 1 95.94 191 VAL A C 1
ATOM 1447 O O . VAL A 1 191 ? 3.738 19.688 29.672 1 95.94 191 VAL A O 1
ATOM 1450 N N . THR A 1 192 ? 3.854 21.141 31.328 1 95.06 192 THR A N 1
ATOM 1451 C CA . THR A 1 192 ? 3.135 20.297 32.25 1 95.06 192 THR A CA 1
ATOM 1452 C C . THR A 1 192 ? 1.755 20.875 32.562 1 95.06 192 THR A C 1
ATOM 1454 O O . THR A 1 192 ? 0.892 20.172 33.125 1 95.06 192 THR A O 1
ATOM 1457 N N . ASP A 1 193 ? 1.584 22.094 32.281 1 94 193 ASP A N 1
ATOM 1458 C CA . ASP A 1 193 ? 0.298 22.766 32.469 1 94 193 ASP A CA 1
ATOM 1459 C C . ASP A 1 193 ? 0.134 23.922 31.484 1 94 193 ASP A C 1
ATOM 1461 O O . ASP A 1 193 ? 0.98 24.141 30.625 1 94 193 ASP A O 1
ATOM 1465 N N . ILE A 1 194 ? -0.946 24.672 31.578 1 94.56 194 ILE A N 1
ATOM 1466 C CA . ILE A 1 194 ? -1.309 25.703 30.609 1 94.56 194 ILE A CA 1
ATOM 1467 C C . ILE A 1 194 ? -0.344 26.875 30.703 1 94.56 194 ILE A C 1
ATOM 1469 O O . ILE A 1 194 ? -0.052 27.531 29.703 1 94.56 194 ILE A O 1
ATOM 1473 N N . ASP A 1 195 ? 0.148 27.172 31.938 1 95.44 195 ASP A N 1
ATOM 1474 C CA . ASP A 1 195 ? 1.102 28.266 32.094 1 95.44 195 ASP A CA 1
ATOM 1475 C C . ASP A 1 195 ? 2.422 27.953 31.406 1 95.44 195 ASP A C 1
ATOM 1477 O O . ASP A 1 195 ? 3.025 28.828 30.781 1 95.44 195 ASP A O 1
ATOM 1481 N N . ASP A 1 196 ? 2.848 26.688 31.562 1 96.69 196 ASP A N 1
ATOM 1482 C CA . ASP A 1 196 ? 4.047 26.25 30.859 1 96.69 196 ASP A CA 1
ATOM 1483 C C . ASP A 1 196 ? 3.873 26.359 29.344 1 96.69 196 ASP A C 1
ATOM 1485 O O . ASP A 1 196 ? 4.797 26.766 28.641 1 96.69 196 ASP A O 1
ATOM 1489 N N . CYS A 1 197 ? 2.721 25.984 28.891 1 97.5 197 CYS A N 1
ATOM 1490 C CA . CYS A 1 197 ? 2.418 26.062 27.453 1 97.5 197 CYS A CA 1
ATOM 1491 C C . CYS A 1 197 ? 2.5 27.5 26.969 1 97.5 197 CYS A C 1
ATOM 1493 O O . CYS A 1 197 ? 3.07 27.766 25.906 1 97.5 197 CYS A O 1
ATOM 1495 N N . ALA A 1 198 ? 1.922 28.422 27.734 1 97.62 198 ALA A N 1
ATOM 1496 C CA . ALA A 1 198 ? 1.951 29.828 27.375 1 97.62 198 ALA A CA 1
ATOM 1497 C C . ALA A 1 198 ? 3.385 30.344 27.281 1 97.62 198 ALA A C 1
ATOM 1499 O O . ALA A 1 198 ? 3.723 31.078 26.344 1 97.62 198 ALA A O 1
ATOM 1500 N N . GLU A 1 199 ? 4.156 29.953 28.25 1 97 199 GLU A N 1
ATOM 1501 C CA . GLU A 1 199 ? 5.555 30.375 28.266 1 97 199 GLU A CA 1
ATOM 1502 C C . GLU A 1 199 ? 6.293 29.844 27.031 1 97 199 GLU A C 1
ATOM 1504 O O . GLU A 1 199 ? 6.992 30.609 26.344 1 97 199 GLU A O 1
ATOM 1509 N N . ALA A 1 200 ? 6.152 28.578 26.797 1 97.44 200 ALA A N 1
ATOM 1510 C CA . ALA A 1 200 ? 6.801 27.953 25.641 1 97.44 200 ALA A CA 1
ATOM 1511 C C . ALA A 1 200 ? 6.332 28.609 24.344 1 97.44 200 ALA A C 1
ATOM 1513 O O . ALA A 1 200 ? 7.141 28.906 23.453 1 97.44 200 ALA A O 1
ATOM 1514 N N . ALA A 1 201 ? 5.062 28.875 24.219 1 98 201 ALA A N 1
ATOM 1515 C CA . ALA A 1 201 ? 4.488 29.469 23 1 98 201 ALA A CA 1
ATOM 1516 C C . ALA A 1 201 ? 4.98 30.891 22.812 1 98 201 ALA A C 1
ATOM 1518 O O . ALA A 1 201 ? 5.246 31.312 21.688 1 98 201 ALA A O 1
ATOM 1519 N N . ARG A 1 202 ? 5.09 31.641 23.891 1 97.38 202 ARG A N 1
ATOM 1520 C CA . ARG A 1 202 ? 5.613 33 23.812 1 97.38 202 ARG A CA 1
ATOM 1521 C C . ARG A 1 202 ? 7.062 33 23.344 1 97.38 202 ARG A C 1
ATOM 1523 O O . ARG A 1 202 ? 7.457 33.844 22.547 1 97.38 202 ARG A O 1
ATOM 1530 N N . GLN A 1 203 ? 7.773 32.094 23.938 1 96.38 203 GLN A N 1
ATOM 1531 C CA . GLN A 1 203 ? 9.156 31.969 23.5 1 96.38 203 GLN A CA 1
ATOM 1532 C C . GLN A 1 203 ? 9.234 31.688 22 1 96.38 203 GLN A C 1
ATOM 1534 O O . GLN A 1 203 ? 10.039 32.281 21.281 1 96.38 203 GLN A O 1
ATOM 1539 N N . LEU A 1 204 ? 8.453 30.734 21.562 1 96.88 204 LEU A N 1
ATOM 1540 C CA . LEU A 1 204 ? 8.438 30.375 20.156 1 96.88 204 LEU A CA 1
ATOM 1541 C C . LEU A 1 204 ? 8.031 31.547 19.281 1 96.88 204 LEU A C 1
ATOM 1543 O O . LEU A 1 204 ? 8.562 31.75 18.188 1 96.88 204 LEU A O 1
ATOM 1547 N N . ARG A 1 205 ? 7.07 32.312 19.719 1 96.69 205 ARG A N 1
ATOM 1548 C CA . ARG A 1 205 ? 6.664 33.531 18.984 1 96.69 205 ARG A CA 1
ATOM 1549 C C . ARG A 1 205 ? 7.848 34.438 18.75 1 96.69 205 ARG A C 1
ATOM 1551 O O . ARG A 1 205 ? 7.992 35 17.656 1 96.69 205 ARG A O 1
ATOM 1558 N N . GLY A 1 206 ? 8.672 34.562 19.734 1 94.38 206 GLY A N 1
ATOM 1559 C CA . GLY A 1 206 ? 9.836 35.438 19.641 1 94.38 206 GLY A CA 1
ATOM 1560 C C . GLY A 1 206 ? 10.859 34.938 18.641 1 94.38 206 GLY A C 1
ATOM 1561 O O . GLY A 1 206 ? 11.758 35.688 18.25 1 94.38 206 GLY A O 1
ATOM 1562 N N . GLU A 1 207 ? 10.703 33.75 18.25 1 93.81 207 GLU A N 1
ATOM 1563 C CA . GLU A 1 207 ? 11.664 33.125 17.344 1 93.81 207 GLU A CA 1
ATOM 1564 C C . GLU A 1 207 ? 11.234 33.312 15.883 1 93.81 207 GLU A C 1
ATOM 1566 O O . GLU A 1 207 ? 11.781 32.688 14.984 1 93.81 207 GLU A O 1
ATOM 1571 N N . GLY A 1 208 ? 10.258 34.156 15.656 1 94.31 208 GLY A N 1
ATOM 1572 C CA . GLY A 1 208 ? 9.945 34.5 14.281 1 94.31 208 GLY A CA 1
ATOM 1573 C C . GLY A 1 208 ? 8.539 34.094 13.875 1 94.31 208 GLY A C 1
ATOM 1574 O O . GLY A 1 208 ? 8.188 34.156 12.695 1 94.31 208 GLY A O 1
ATOM 1575 N N . PHE A 1 209 ? 7.715 33.688 14.797 1 96.94 209 PHE A N 1
ATOM 1576 C CA . PHE A 1 209 ? 6.332 33.312 14.531 1 96.94 209 PHE A CA 1
ATOM 1577 C C . PHE A 1 209 ? 5.371 34.344 15.109 1 96.94 209 PHE A C 1
ATOM 1579 O O . PHE A 1 209 ? 5.348 34.562 16.328 1 96.94 209 PHE A O 1
ATOM 1586 N N . GLU A 1 210 ? 4.574 34.969 14.281 1 97.38 210 GLU A N 1
ATOM 1587 C CA . GLU A 1 210 ? 3.707 36.031 14.742 1 97.38 210 GLU A CA 1
ATOM 1588 C C . GLU A 1 210 ? 2.582 35.5 15.625 1 97.38 210 GLU A C 1
ATOM 1590 O O . GLU A 1 210 ? 2.252 36.125 16.641 1 97.38 210 GLU A O 1
ATOM 1595 N N . ARG A 1 211 ? 1.998 34.406 15.242 1 98.44 211 ARG A N 1
A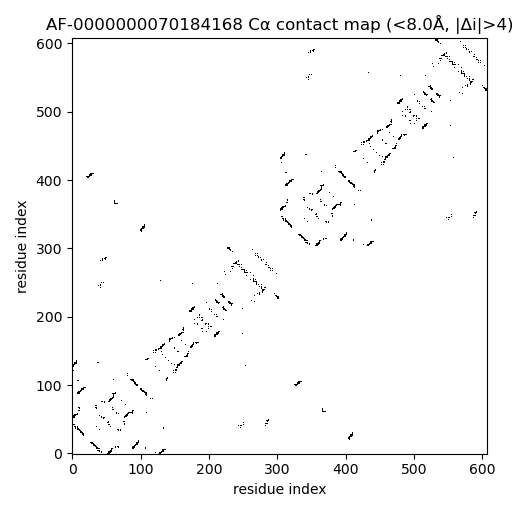TOM 1596 C CA . ARG A 1 211 ? 0.929 33.75 15.992 1 98.44 211 ARG A CA 1
ATOM 1597 C C . ARG A 1 211 ? 1.229 32.281 16.188 1 98.44 211 ARG A C 1
ATOM 1599 O O . ARG A 1 211 ? 1.419 31.547 15.227 1 98.44 211 ARG A O 1
ATOM 1606 N N . VAL A 1 212 ? 1.29 31.844 17.438 1 98.62 212 VAL A N 1
ATOM 1607 C CA . VAL A 1 212 ? 1.542 30.453 17.812 1 98.62 212 VAL A CA 1
ATOM 1608 C C . VAL A 1 212 ? 0.25 29.812 18.312 1 98.62 212 VAL A C 1
ATOM 1610 O O . VAL A 1 212 ? -0.316 30.234 19.312 1 98.62 212 VAL A O 1
ATOM 1613 N N . ILE A 1 213 ? -0.225 28.812 17.578 1 98.75 213 ILE A N 1
ATOM 1614 C CA . ILE A 1 213 ? -1.454 28.109 17.891 1 98.75 213 ILE A CA 1
ATOM 1615 C C . ILE A 1 213 ? -1.116 26.703 18.422 1 98.75 213 ILE A C 1
ATOM 1617 O O . ILE A 1 213 ? -0.991 25.766 17.641 1 98.75 213 ILE A O 1
ATOM 1621 N N . ALA A 1 214 ? -1.07 26.516 19.688 1 98.38 214 ALA A N 1
ATOM 1622 C CA . ALA A 1 214 ? -0.681 25.25 20.297 1 98.38 214 ALA A CA 1
ATOM 1623 C C . ALA A 1 214 ? -1.892 24.344 20.5 1 98.38 214 ALA A C 1
ATOM 1625 O O . ALA A 1 214 ? -2.867 24.734 21.141 1 98.38 214 ALA A O 1
ATOM 1626 N N . SER A 1 215 ? -1.849 23.203 19.891 1 97.5 215 SER A N 1
ATOM 1627 C CA . SER A 1 215 ? -2.873 22.188 20.141 1 97.5 215 SER A CA 1
ATOM 1628 C C . SER A 1 215 ? -2.566 21.391 21.406 1 97.5 215 SER A C 1
ATOM 1630 O O . SER A 1 215 ? -1.443 20.922 21.594 1 97.5 215 SER A O 1
ATOM 1632 N N . LEU A 1 216 ? -3.531 21.203 22.281 1 95.88 216 LEU A N 1
ATOM 1633 C CA . LEU A 1 216 ? -3.324 20.547 23.578 1 95.88 216 LEU A CA 1
ATOM 1634 C C . LEU A 1 216 ? -4.23 19.328 23.719 1 95.88 216 LEU A C 1
ATOM 1636 O O . LEU A 1 216 ? -4.691 19.031 24.828 1 95.88 216 LEU A O 1
ATOM 1640 N N . GLY A 1 217 ? -4.617 18.734 22.656 1 93 217 GLY A N 1
ATOM 1641 C CA . GLY A 1 217 ? -5.484 17.562 22.688 1 93 217 GLY A CA 1
ATOM 1642 C C . GLY A 1 217 ? -6.797 17.828 23.406 1 93 217 GLY A C 1
ATOM 1643 O O . GLY A 1 217 ? -7.516 18.766 23.078 1 93 217 GLY A O 1
ATOM 1644 N N . SER A 1 218 ? -7.047 16.969 24.422 1 93.06 218 SER A N 1
ATOM 1645 C CA . SER A 1 218 ? -8.305 17.062 25.172 1 93.06 218 SER A CA 1
ATOM 1646 C C . SER A 1 218 ? -8.336 18.312 26.047 1 93.06 218 SER A C 1
ATOM 1648 O O . SER A 1 218 ? -9.391 18.688 26.562 1 93.06 218 SER A O 1
ATOM 1650 N N . GLU A 1 219 ? -7.223 18.969 26.188 1 95.06 219 GLU A N 1
ATOM 1651 C CA . GLU A 1 219 ? -7.172 20.172 27 1 95.06 219 GLU A CA 1
ATOM 1652 C C . GLU A 1 219 ? -7.512 21.406 26.156 1 95.06 219 GLU A C 1
ATOM 1654 O O . GLU A 1 219 ? -7.637 22.516 26.703 1 95.06 219 GLU A O 1
ATOM 1659 N N . GLY A 1 220 ? -7.605 21.281 24.875 1 96.94 220 GLY A N 1
ATOM 1660 C CA . GLY A 1 220 ? -8.023 22.391 24.031 1 96.94 220 GLY A CA 1
ATOM 1661 C C . GLY A 1 220 ? -6.887 22.984 23.219 1 96.94 220 GLY A C 1
ATOM 1662 O O . GLY A 1 220 ? -6.133 22.25 22.578 1 96.94 220 GLY A O 1
ATOM 1663 N N . ALA A 1 221 ? -6.852 24.312 23.141 1 98.31 221 ALA A N 1
ATOM 1664 C CA . ALA A 1 221 ? -5.859 25 22.328 1 98.31 221 ALA A CA 1
ATOM 1665 C C . ALA A 1 221 ? -5.484 26.344 22.938 1 98.31 221 ALA A C 1
ATOM 1667 O O . ALA A 1 221 ? -6.285 26.953 23.656 1 98.31 221 ALA A O 1
ATOM 1668 N N . MET A 1 222 ? -4.305 26.703 22.672 1 98.44 222 MET A N 1
ATOM 1669 C CA . MET A 1 222 ? -3.781 28 23.078 1 98.44 222 MET A CA 1
ATOM 1670 C C . MET A 1 222 ? -3.275 28.781 21.875 1 98.44 222 MET A C 1
ATOM 1672 O O . MET A 1 222 ? -2.656 28.219 20.969 1 98.44 222 MET A O 1
ATOM 1676 N N . MET A 1 223 ? -3.582 30.094 21.859 1 98.69 223 MET A N 1
ATOM 1677 C CA . MET A 1 223 ? -3.088 30.984 20.812 1 98.69 223 MET A CA 1
ATOM 1678 C C . MET A 1 223 ? -2.35 32.188 21.422 1 98.69 223 MET A C 1
ATOM 1680 O O . MET A 1 223 ? -2.922 32.938 22.203 1 98.69 223 MET A O 1
ATOM 1684 N N . VAL A 1 224 ? -1.111 32.281 21.125 1 98.5 224 VAL A N 1
ATOM 1685 C CA . VAL A 1 224 ? -0.326 33.438 21.516 1 98.5 224 VAL A CA 1
ATOM 1686 C C . VAL A 1 224 ? -0.146 34.375 20.328 1 98.5 224 VAL A C 1
ATOM 1688 O O . VAL A 1 224 ? 0.359 33.969 19.281 1 98.5 224 VAL A O 1
ATOM 1691 N N . THR A 1 225 ? -0.591 35.594 20.453 1 98 225 THR A N 1
ATOM 1692 C CA . THR A 1 225 ? -0.511 36.656 19.438 1 98 225 THR A CA 1
ATOM 1693 C C . THR A 1 225 ? 0.325 37.812 19.938 1 98 225 THR A C 1
ATOM 1695 O O . THR A 1 225 ? 0.76 37.844 21.094 1 98 225 THR A O 1
ATOM 1698 N N . PRO A 1 226 ? 0.624 38.781 19 1 95.44 226 PRO A N 1
ATOM 1699 C CA . PRO A 1 226 ? 1.34 39.969 19.469 1 95.44 226 PRO A CA 1
ATOM 1700 C C . PRO A 1 226 ? 0.599 40.688 20.594 1 95.44 226 PRO A C 1
ATOM 1702 O O . PRO A 1 226 ? 1.228 41.344 21.438 1 95.44 226 PRO A O 1
ATOM 1705 N N . GLU A 1 227 ? -0.695 40.5 20.703 1 95.12 227 GLU A N 1
ATOM 1706 C CA . GLU A 1 227 ? -1.517 41.281 21.594 1 95.12 227 GLU A CA 1
ATOM 1707 C C . GLU A 1 227 ? -1.879 40.531 22.859 1 95.12 227 GLU A C 1
ATOM 1709 O O . GLU A 1 227 ? -2.037 41.125 23.922 1 95.12 227 GLU A O 1
ATOM 1714 N N . GLU A 1 228 ? -2.061 39.281 22.719 1 96.44 228 GLU A N 1
ATOM 1715 C CA . GLU A 1 228 ? -2.613 38.562 23.859 1 96.44 228 GLU A CA 1
ATOM 1716 C C . GLU A 1 228 ? -2.301 37.062 23.781 1 96.44 228 GLU A C 1
ATOM 1718 O O . GLU A 1 228 ? -1.828 36.594 22.75 1 96.44 228 GLU A O 1
ATOM 1723 N N . THR A 1 229 ? -2.455 36.438 24.922 1 98.12 229 THR A N 1
ATOM 1724 C CA . THR A 1 229 ? -2.445 34.969 25.062 1 98.12 229 THR A CA 1
ATOM 1725 C C . THR A 1 229 ? -3.846 34.438 25.375 1 98.12 229 THR A C 1
ATOM 1727 O O . THR A 1 229 ? -4.422 34.781 26.406 1 98.12 229 THR A O 1
ATOM 1730 N N . LEU A 1 230 ? -4.34 33.656 24.406 1 98.5 230 LEU A N 1
ATOM 1731 C CA . LEU A 1 230 ? -5.691 33.125 24.516 1 98.5 230 LEU A CA 1
ATOM 1732 C C . LEU A 1 230 ? -5.656 31.625 24.766 1 98.5 230 LEU A C 1
ATOM 1734 O O . LEU A 1 230 ? -4.805 30.922 24.234 1 98.5 230 LEU A O 1
ATOM 1738 N N . TYR A 1 231 ? -6.547 31.125 25.578 1 98.44 231 TYR A N 1
ATOM 1739 C CA . TYR A 1 231 ? -6.734 29.703 25.844 1 98.44 231 TYR A CA 1
ATOM 1740 C C . TYR A 1 231 ? -8.195 29.312 25.703 1 98.44 231 TYR A C 1
ATOM 1742 O O . TYR A 1 231 ? -9.086 30 26.203 1 98.44 231 TYR A O 1
ATOM 1750 N N . ALA A 1 232 ? -8.484 28.281 25 1 98.5 232 ALA A N 1
ATOM 1751 C CA . ALA A 1 232 ? -9.82 27.719 24.859 1 98.5 232 ALA A CA 1
ATOM 1752 C C . ALA A 1 232 ? -9.82 26.219 25.188 1 98.5 232 ALA A C 1
ATOM 1754 O O . ALA A 1 232 ? -9.234 25.422 24.469 1 98.5 232 ALA A O 1
ATOM 1755 N N . PRO A 1 233 ? -10.508 25.812 26.281 1 97.56 233 PRO A N 1
ATOM 1756 C CA . PRO A 1 233 ? -10.656 24.375 26.547 1 97.56 233 PRO A CA 1
ATOM 1757 C C . PRO A 1 233 ? -11.43 23.656 25.438 1 97.56 233 PRO A C 1
ATOM 1759 O O . PRO A 1 233 ? -12.25 24.266 24.75 1 97.56 233 PRO A O 1
ATOM 1762 N N . ALA A 1 234 ? -11.086 22.359 25.297 1 97.38 234 ALA A N 1
ATOM 1763 C CA . ALA A 1 234 ? -11.836 21.562 24.328 1 97.38 234 ALA A CA 1
ATOM 1764 C C . ALA A 1 234 ? -13.305 21.453 24.719 1 97.38 234 ALA A C 1
ATOM 1766 O O . ALA A 1 234 ? -13.641 21.484 25.906 1 97.38 234 ALA A O 1
ATOM 1767 N N . LEU A 1 235 ? -14.164 21.391 23.734 1 96.81 235 LEU A N 1
ATOM 1768 C CA . LEU A 1 235 ? -15.57 21.109 24 1 96.81 235 LEU A CA 1
ATOM 1769 C C . LEU A 1 235 ? -15.773 19.672 24.453 1 96.81 235 LEU A C 1
ATOM 1771 O O . LEU A 1 235 ? -15.062 18.766 23.984 1 96.81 235 LEU A O 1
ATOM 1775 N N . ASP A 1 236 ? -16.719 19.469 25.281 1 94.56 236 ASP A N 1
ATOM 1776 C CA . ASP A 1 236 ? -17.062 18.125 25.734 1 94.56 236 ASP A CA 1
ATOM 1777 C C . ASP A 1 236 ? -17.984 17.438 24.719 1 94.56 236 ASP A C 1
ATOM 1779 O O . ASP A 1 236 ? -19.203 17.594 24.766 1 94.56 236 ASP A O 1
ATOM 1783 N N . VAL A 1 237 ? -17.391 16.688 23.844 1 94.12 237 VAL A N 1
ATOM 1784 C CA . VAL A 1 237 ? -18.156 15.977 22.828 1 94.12 237 VAL A CA 1
ATOM 1785 C C . VAL A 1 237 ? -17.75 14.5 22.828 1 94.12 237 VAL A C 1
ATOM 1787 O O . VAL A 1 237 ? -16.734 14.125 23.438 1 94.12 237 VAL A O 1
ATOM 1790 N N . GLU A 1 238 ? -18.562 13.641 22.234 1 93.62 238 GLU A N 1
ATOM 1791 C CA . GLU A 1 238 ? -18.203 12.234 22.047 1 93.62 238 GLU A CA 1
ATOM 1792 C C . GLU A 1 238 ? -17.078 12.086 21.031 1 93.62 238 GLU A C 1
ATOM 1794 O O . GLU A 1 238 ? -17.188 12.562 19.891 1 93.62 238 GLU A O 1
ATOM 1799 N N . VAL A 1 239 ? -16.016 11.461 21.453 1 92.06 239 VAL A N 1
ATOM 1800 C CA . VAL A 1 239 ? -14.836 11.312 20.594 1 92.06 239 VAL A CA 1
ATOM 1801 C C . VAL A 1 239 ? -14.836 9.938 19.953 1 92.06 239 VAL A C 1
ATOM 1803 O O . VAL A 1 239 ? -14.859 8.914 20.641 1 92.06 239 VAL A O 1
ATOM 1806 N N . VAL A 1 240 ? -14.805 9.898 18.672 1 88.81 240 VAL A N 1
ATOM 1807 C CA . VAL A 1 240 ? -14.742 8.672 17.875 1 88.81 240 VAL A CA 1
ATOM 1808 C C . VAL A 1 240 ? -13.32 8.445 17.375 1 88.81 240 VAL A C 1
ATOM 1810 O O . VAL A 1 240 ? -12.797 7.332 17.453 1 88.81 240 VAL A O 1
ATOM 1813 N N . ASP A 1 241 ? -12.695 9.484 16.953 1 87.5 241 ASP A N 1
ATOM 1814 C CA . ASP A 1 241 ? -11.359 9.453 16.344 1 87.5 241 ASP A CA 1
ATOM 1815 C C . ASP A 1 241 ? -10.68 10.812 16.422 1 87.5 241 ASP A C 1
ATOM 1817 O O . ASP A 1 241 ? -11.281 11.836 16.094 1 87.5 241 ASP A O 1
ATOM 1821 N N . THR A 1 242 ? -9.453 10.797 16.828 1 88.12 242 THR A N 1
ATOM 1822 C CA . THR A 1 242 ? -8.789 12.086 17.016 1 88.12 242 THR A CA 1
ATOM 1823 C C . THR A 1 242 ? -7.945 12.445 15.805 1 88.12 242 THR A C 1
ATOM 1825 O O . THR A 1 242 ? -7.332 13.516 15.766 1 88.12 242 THR A O 1
ATOM 1828 N N . VAL A 1 243 ? -7.91 11.547 14.82 1 86.19 243 VAL A N 1
ATOM 1829 C CA . VAL A 1 243 ? -7.148 11.805 13.602 1 86.19 243 VAL A CA 1
ATOM 1830 C C . VAL A 1 243 ? -7.691 13.055 12.906 1 86.19 243 VAL A C 1
ATOM 1832 O O . VAL A 1 243 ? -8.898 13.164 12.672 1 86.19 243 VAL A O 1
ATOM 1835 N N . GLY A 1 244 ? -6.805 14.023 12.656 1 92 244 GLY A N 1
ATOM 1836 C CA . GLY A 1 244 ? -7.188 15.219 11.93 1 92 244 GLY A CA 1
ATOM 1837 C C . GLY A 1 244 ? -7.664 16.344 12.828 1 92 244 GLY A C 1
ATOM 1838 O O . GLY A 1 244 ? -7.961 17.438 12.359 1 92 244 GLY A O 1
ATOM 1839 N N . ALA A 1 245 ? -7.742 16.078 14.117 1 94.5 245 ALA A N 1
ATOM 1840 C CA . ALA A 1 245 ? -8.234 17.094 15.047 1 94.5 245 ALA A CA 1
ATOM 1841 C C . ALA A 1 245 ? -7.402 18.359 14.961 1 94.5 245 ALA A C 1
ATOM 1843 O O . ALA A 1 245 ? -7.941 19.469 14.812 1 94.5 245 ALA A O 1
ATOM 1844 N N . GLY A 1 246 ? -6.129 18.203 15.047 1 96.5 246 GLY A N 1
ATOM 1845 C CA . GLY A 1 246 ? -5.242 19.344 14.945 1 96.5 246 GLY A CA 1
ATOM 1846 C C . GLY A 1 246 ? -5.289 20.016 13.586 1 96.5 246 GLY A C 1
ATOM 1847 O O . GLY A 1 246 ? -5.305 21.25 13.492 1 96.5 246 GLY A O 1
ATOM 1848 N N . ASP A 1 247 ? -5.328 19.234 12.547 1 97.31 247 ASP A N 1
ATOM 1849 C CA . ASP A 1 247 ? -5.363 19.766 11.188 1 97.31 247 ASP A CA 1
ATOM 1850 C C . ASP A 1 247 ? -6.652 20.547 10.93 1 97.31 247 ASP A C 1
ATOM 1852 O O . ASP A 1 247 ? -6.641 21.594 10.273 1 97.31 247 ASP A O 1
ATOM 1856 N N . SER A 1 248 ? -7.734 20 11.438 1 97.56 248 SER A N 1
ATOM 1857 C CA . SER A 1 248 ? -9.016 20.672 11.242 1 97.56 248 SER A CA 1
ATOM 1858 C C . SER A 1 248 ? -9.07 21.984 12.016 1 97.56 248 SER A C 1
ATOM 1860 O O . SER A 1 248 ? -9.617 22.984 11.531 1 97.56 248 SER A O 1
ATOM 1862 N N . MET A 1 249 ? -8.547 21.953 13.211 1 98.31 249 MET A N 1
ATOM 1863 C CA . MET A 1 249 ? -8.453 23.172 13.992 1 98.31 249 MET A CA 1
ATOM 1864 C C . MET A 1 249 ? -7.664 24.25 13.234 1 98.31 249 MET A C 1
ATOM 1866 O O . MET A 1 249 ? -8.117 25.375 13.109 1 98.31 249 MET A O 1
ATOM 1870 N N . PHE A 1 250 ? -6.535 23.875 12.742 1 98.75 250 PHE A N 1
ATOM 1871 C CA . PHE A 1 250 ? -5.66 24.797 12.031 1 98.75 250 PHE A CA 1
ATOM 1872 C C . PHE A 1 250 ? -6.34 25.328 10.773 1 98.75 250 PHE A C 1
ATOM 1874 O O . PHE A 1 250 ? -6.301 26.531 10.5 1 98.75 250 PHE A O 1
ATOM 1881 N N . ALA A 1 251 ? -6.977 24.438 10.039 1 98.69 251 ALA A N 1
ATOM 1882 C CA . ALA A 1 251 ? -7.723 24.812 8.836 1 98.69 251 ALA A CA 1
ATOM 1883 C C . ALA A 1 251 ? -8.781 25.859 9.164 1 98.69 251 ALA A C 1
ATOM 1885 O O . ALA A 1 251 ? -8.914 26.859 8.453 1 98.69 251 ALA A O 1
ATOM 1886 N N . ALA A 1 252 ? -9.492 25.656 10.211 1 98.75 252 ALA A N 1
ATOM 1887 C CA . ALA A 1 252 ? -10.586 26.547 10.586 1 98.75 252 ALA A CA 1
ATOM 1888 C C . ALA A 1 252 ? -10.055 27.906 11.031 1 98.75 252 ALA A C 1
ATOM 1890 O O . ALA A 1 252 ? -10.688 28.938 10.773 1 98.75 252 ALA A O 1
ATOM 1891 N N . ILE A 1 253 ? -8.984 27.891 11.727 1 98.81 253 ILE A N 1
ATOM 1892 C CA . ILE A 1 253 ? -8.391 29.156 12.156 1 98.81 253 ILE A CA 1
ATOM 1893 C C . ILE A 1 253 ? -7.949 29.969 10.938 1 98.81 253 ILE A C 1
ATOM 1895 O O . ILE A 1 253 ? -8.242 31.156 10.836 1 98.81 253 ILE A O 1
ATOM 1899 N N . MET A 1 254 ? -7.246 29.312 10.016 1 98.81 254 MET A N 1
ATOM 1900 C CA . MET A 1 254 ? -6.852 30 8.781 1 98.81 254 MET A CA 1
ATOM 1901 C C . MET A 1 254 ? -8.07 30.484 8.008 1 98.81 254 MET A C 1
ATOM 1903 O O . MET A 1 254 ? -8.078 31.594 7.477 1 98.81 254 MET A O 1
ATOM 1907 N N . TRP A 1 255 ? -9.086 29.641 7.914 1 98.62 255 TRP A N 1
ATOM 1908 C CA . TRP A 1 255 ? -10.352 29.984 7.27 1 98.62 255 TRP A CA 1
ATOM 1909 C C . TRP A 1 255 ? -10.961 31.234 7.91 1 98.62 255 TRP A C 1
ATOM 1911 O O . TRP A 1 255 ? -11.398 32.156 7.207 1 98.62 255 TRP A O 1
ATOM 1921 N N . ALA A 1 256 ? -10.977 31.297 9.219 1 98.56 256 ALA A N 1
ATOM 1922 C CA . ALA A 1 256 ? -11.516 32.438 9.953 1 98.56 256 ALA A CA 1
ATOM 1923 C C . ALA A 1 256 ? -10.75 33.719 9.625 1 98.56 256 ALA A C 1
ATOM 1925 O O . ALA A 1 256 ? -11.352 34.781 9.422 1 98.56 256 ALA A O 1
ATOM 1926 N N . TYR A 1 257 ? -9.445 33.594 9.562 1 98.25 257 TYR A N 1
ATOM 1927 C CA . TYR A 1 257 ? -8.641 34.781 9.219 1 98.25 257 TYR A CA 1
ATOM 1928 C C . TYR A 1 257 ? -8.961 35.25 7.809 1 98.25 257 TYR A C 1
ATOM 1930 O O . TYR A 1 257 ? -9 36.469 7.555 1 98.25 257 TYR A O 1
ATOM 1938 N N . GLU A 1 258 ? -9.156 34.312 6.91 1 98 258 GLU A N 1
ATOM 1939 C CA . GLU A 1 258 ? -9.539 34.688 5.547 1 98 258 GLU A CA 1
ATOM 1940 C C . GLU A 1 258 ? -10.875 35.406 5.523 1 98 258 GLU A C 1
ATOM 1942 O O . GLU A 1 258 ? -11.164 36.156 4.59 1 98 258 GLU A O 1
ATOM 1947 N N . GLN A 1 259 ? -11.688 35.219 6.555 1 96.75 259 GLN A N 1
ATOM 1948 C CA . GLN A 1 259 ? -12.969 35.906 6.676 1 96.75 259 GLN A CA 1
ATOM 1949 C C . GLN A 1 259 ? -12.805 37.281 7.344 1 96.75 259 GLN A C 1
ATOM 1951 O O . GLN A 1 259 ? -13.766 38.031 7.465 1 96.75 259 GLN A O 1
ATOM 1956 N N . GLY A 1 260 ? -11.656 37.562 7.824 1 97.69 260 GLY A N 1
ATOM 1957 C CA . GLY A 1 260 ? -11.391 38.812 8.492 1 97.69 260 GLY A CA 1
ATOM 1958 C C . GLY A 1 260 ? -11.727 38.781 9.969 1 97.69 260 GLY A C 1
ATOM 1959 O O . GLY A 1 260 ? -11.898 39.844 10.586 1 97.69 260 GLY A O 1
ATOM 1960 N N . TRP A 1 261 ? -11.82 37.656 10.516 1 98.06 261 TRP A N 1
ATOM 1961 C CA . TRP A 1 261 ? -12.164 37.531 11.93 1 98.06 261 TRP A CA 1
ATOM 1962 C C . TRP A 1 261 ? -10.953 37.812 12.812 1 98.06 261 TRP A C 1
ATOM 1964 O O . TRP A 1 261 ? -9.812 37.688 12.359 1 98.06 261 TRP A O 1
ATOM 1974 N N . ASP A 1 262 ? -11.227 38.219 14.062 1 98 262 ASP A N 1
ATOM 1975 C CA . ASP A 1 262 ? -10.133 38.5 14.992 1 98 262 ASP A CA 1
ATOM 1976 C C . ASP A 1 262 ? -9.617 37.219 15.641 1 98 262 ASP A C 1
ATOM 1978 O O . ASP A 1 262 ? -10.125 36.125 15.359 1 98 262 ASP A O 1
ATOM 1982 N N . ASP A 1 263 ? -8.602 37.312 16.484 1 98.38 263 ASP A N 1
ATOM 1983 C CA . ASP A 1 263 ? -7.895 36.188 17.062 1 98.38 263 ASP A CA 1
ATOM 1984 C C . ASP A 1 263 ? -8.836 35.312 17.891 1 98.38 263 ASP A C 1
ATOM 1986 O O . ASP A 1 263 ? -8.844 34.094 17.766 1 98.38 263 ASP A O 1
ATOM 1990 N N . GLU A 1 264 ? -9.609 35.969 18.703 1 98.19 264 GLU A N 1
ATOM 1991 C CA . GLU A 1 264 ? -10.516 35.219 19.578 1 98.19 264 GLU A CA 1
ATOM 1992 C C . GLU A 1 264 ? -11.516 34.406 18.766 1 98.19 264 GLU A C 1
ATOM 1994 O O . GLU A 1 264 ? -11.719 33.219 19.031 1 98.19 264 GLU A O 1
ATOM 1999 N N . ARG A 1 265 ? -12.164 35 17.797 1 98.25 265 ARG A N 1
ATOM 2000 C CA . ARG A 1 265 ? -13.141 34.312 16.953 1 98.25 265 ARG A CA 1
ATOM 2001 C C . ARG A 1 265 ? -12.477 33.188 16.172 1 98.25 265 ARG A C 1
ATOM 2003 O O . ARG A 1 265 ? -13.078 32.125 15.969 1 98.25 265 ARG A O 1
ATOM 2010 N N . ALA A 1 266 ? -11.289 33.469 15.719 1 98.56 266 ALA A N 1
ATOM 2011 C CA . ALA A 1 266 ? -10.547 32.438 14.992 1 98.56 266 ALA A CA 1
ATOM 2012 C C . ALA A 1 266 ? -10.289 31.234 15.883 1 98.56 266 ALA A C 1
ATOM 2014 O O . ALA A 1 266 ? -10.469 30.094 15.445 1 98.56 266 ALA A O 1
ATOM 2015 N N . LEU A 1 267 ? -9.906 31.453 17.109 1 98.75 267 LEU A N 1
ATOM 2016 C CA . LEU A 1 267 ? -9.656 30.359 18.047 1 98.75 267 LEU A CA 1
ATOM 2017 C C . LEU A 1 267 ? -10.938 29.594 18.344 1 98.75 267 LEU A C 1
ATOM 2019 O O . LEU A 1 267 ? -10.93 28.359 18.391 1 98.75 267 LEU A O 1
ATOM 2023 N N . ARG A 1 268 ? -12.031 30.328 18.5 1 98.69 268 ARG A N 1
ATOM 2024 C CA . ARG A 1 268 ? -13.32 29.688 18.703 1 98.69 268 ARG A CA 1
ATOM 2025 C C . ARG A 1 268 ? -13.688 28.781 17.531 1 98.69 268 ARG A C 1
ATOM 2027 O O . ARG A 1 268 ? -14.164 27.656 17.719 1 98.69 268 ARG A O 1
ATOM 2034 N N . ALA A 1 269 ? -13.516 29.297 16.344 1 98.69 269 ALA A N 1
ATOM 2035 C CA . ALA A 1 269 ? -13.797 28.516 15.141 1 98.69 269 ALA A CA 1
ATOM 2036 C C . ALA A 1 269 ? -12.953 27.25 15.109 1 98.69 269 ALA A C 1
ATOM 2038 O O . ALA A 1 269 ? -13.453 26.188 14.742 1 98.69 269 ALA A O 1
ATOM 2039 N N . GLY A 1 270 ? -11.648 27.359 15.438 1 98.62 270 GLY A N 1
ATOM 2040 C CA . GLY A 1 270 ? -10.758 26.203 15.453 1 98.62 270 GLY A CA 1
ATOM 2041 C C . GLY A 1 270 ? -11.219 25.109 16.406 1 98.62 270 GLY A C 1
ATOM 2042 O O . GLY A 1 270 ? -11.352 23.953 16 1 98.62 270 GLY A O 1
ATOM 2043 N N . VAL A 1 271 ? -11.5 25.484 17.625 1 98.44 271 VAL A N 1
ATOM 2044 C CA . VAL A 1 271 ? -11.891 24.531 18.656 1 98.44 271 VAL A CA 1
ATOM 2045 C C . VAL A 1 271 ? -13.242 23.906 18.297 1 98.44 271 VAL A C 1
ATOM 2047 O O . VAL A 1 271 ? -13.43 22.703 18.453 1 98.44 271 VAL A O 1
ATOM 2050 N N . ALA A 1 272 ? -14.133 24.719 17.797 1 98.12 272 ALA A N 1
ATOM 2051 C CA . ALA A 1 272 ? -15.445 24.234 17.391 1 98.12 272 ALA A CA 1
ATOM 2052 C C . ALA A 1 272 ? -15.312 23.219 16.25 1 98.12 272 ALA A C 1
ATOM 2054 O O . ALA A 1 272 ? -15.977 22.188 16.266 1 98.12 272 ALA A O 1
ATOM 2055 N N . THR A 1 273 ? -14.531 23.516 15.281 1 97.75 273 THR A N 1
ATOM 2056 C CA . THR A 1 273 ? -14.328 22.625 14.141 1 97.75 273 THR A CA 1
ATOM 2057 C C . THR A 1 273 ? -13.711 21.312 14.57 1 97.75 273 THR A C 1
ATOM 2059 O O . THR A 1 273 ? -14.156 20.234 14.156 1 97.75 273 THR A O 1
ATOM 2062 N N . SER A 1 274 ? -12.664 21.391 15.398 1 97.12 274 SER A N 1
ATOM 2063 C CA . SER A 1 274 ? -12.039 20.172 15.898 1 97.12 274 SER A CA 1
ATOM 2064 C C . SER A 1 274 ? -13.047 19.297 16.641 1 97.12 274 SER A C 1
ATOM 2066 O O . SER A 1 274 ? -13.023 18.062 16.5 1 97.12 274 SER A O 1
ATOM 2068 N N . ALA A 1 275 ? -13.922 19.891 17.375 1 96.06 275 ALA A N 1
ATOM 2069 C CA . ALA A 1 275 ? -14.953 19.156 18.109 1 96.06 275 ALA A CA 1
ATOM 2070 C C . ALA A 1 275 ? -15.875 18.406 17.156 1 96.06 275 ALA A C 1
ATOM 2072 O O . ALA A 1 275 ? -16.328 17.297 17.469 1 96.06 275 ALA A O 1
ATOM 2073 N N . LYS A 1 276 ? -16.203 18.984 16.094 1 95.44 276 LYS A N 1
ATOM 2074 C CA . LYS A 1 276 ? -17.031 18.344 15.086 1 95.44 276 LYS A CA 1
ATOM 2075 C C . LYS A 1 276 ? -16.312 17.172 14.43 1 95.44 276 LYS A C 1
ATOM 2077 O O . LYS A 1 276 ? -16.891 16.125 14.188 1 95.44 276 LYS A O 1
ATOM 2082 N N . VAL A 1 277 ? -15.031 17.328 14.133 1 95.06 277 VAL A N 1
ATOM 2083 C CA . VAL A 1 277 ? -14.242 16.359 13.375 1 95.06 277 VAL A CA 1
ATOM 2084 C C . VAL A 1 277 ? -13.992 15.117 14.227 1 95.06 277 VAL A C 1
ATOM 2086 O O . VAL A 1 277 ? -14.102 13.984 13.742 1 95.06 277 VAL A O 1
ATOM 2089 N N . VAL A 1 278 ? -13.742 15.242 15.539 1 93.88 278 VAL A N 1
ATOM 2090 C CA . VAL A 1 278 ? -13.375 14.117 16.391 1 93.88 278 VAL A CA 1
ATOM 2091 C C . VAL A 1 278 ? -14.586 13.219 16.609 1 93.88 278 VAL A C 1
ATOM 2093 O O . VAL A 1 278 ? -14.453 12.094 17.094 1 93.88 278 VAL A O 1
ATOM 2096 N N . GLY A 1 279 ? -15.758 13.734 16.25 1 90.06 279 GLY A N 1
ATOM 2097 C CA . GLY A 1 279 ? -16.969 12.93 16.344 1 90.06 279 GLY A CA 1
ATOM 2098 C C . GLY A 1 279 ? -17.141 11.992 15.164 1 90.06 279 GLY A C 1
ATOM 2099 O O . GLY A 1 279 ? -18.078 11.188 15.133 1 90.06 279 GLY A O 1
ATOM 2100 N N . HIS A 1 280 ? -16.344 12.094 14.203 1 84.12 280 HIS A N 1
ATOM 2101 C CA . HIS A 1 280 ? -16.359 11.258 13 1 84.12 280 HIS A CA 1
ATOM 2102 C C . HIS A 1 280 ? -15.086 10.43 12.875 1 84.12 280 HIS A C 1
ATOM 2104 O O . HIS A 1 280 ? -14.07 10.766 13.484 1 84.12 280 HIS A O 1
ATOM 2110 N N . SER A 1 281 ? -15.273 9.312 12.07 1 75.19 281 SER A N 1
ATOM 2111 C CA . SER A 1 281 ? -14.078 8.508 11.82 1 75.19 281 SER A CA 1
ATOM 2112 C C . SER A 1 281 ? -13.297 9.031 10.617 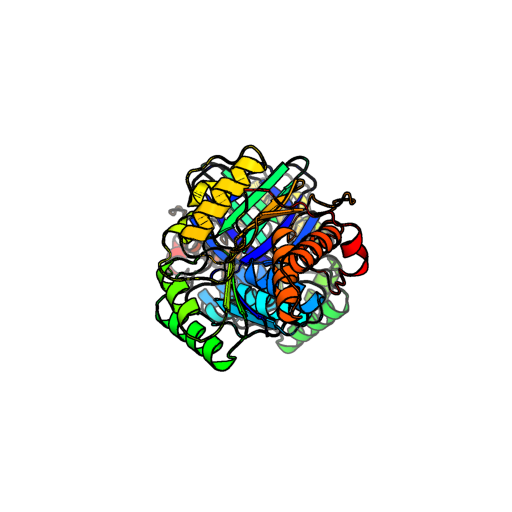1 75.19 281 SER A C 1
ATOM 2114 O O . SER A 1 281 ? -13.883 9.344 9.578 1 75.19 281 SER A O 1
ATOM 2116 N N . GLY A 1 282 ? -12.062 9.195 10.742 1 69.38 282 GLY A N 1
ATOM 2117 C CA . GLY A 1 282 ? -11.18 9.586 9.656 1 69.38 282 GLY A CA 1
ATOM 2118 C C . GLY A 1 282 ? -11.328 11.047 9.266 1 69.38 282 GLY A C 1
ATOM 2119 O O . GLY A 1 282 ? -11.93 11.836 10 1 69.38 282 GLY A O 1
ATOM 2120 N N . THR A 1 283 ? -10.672 11.453 8.141 1 71.19 283 THR A N 1
ATOM 2121 C CA . THR A 1 283 ? -10.617 12.852 7.707 1 71.19 283 THR A CA 1
ATOM 2122 C C . THR A 1 283 ? -11.625 13.109 6.59 1 71.19 283 THR A C 1
ATOM 2124 O O . THR A 1 283 ? -11.609 14.172 5.969 1 71.19 283 THR A O 1
ATOM 2127 N N . GLY A 1 284 ? -12.461 12.219 6.402 1 73.56 284 GLY A N 1
ATOM 2128 C CA . GLY A 1 284 ? -13.336 12.312 5.242 1 73.56 284 GLY A CA 1
ATOM 2129 C C . GLY A 1 284 ? -14.586 13.133 5.5 1 73.56 284 GLY A C 1
ATOM 2130 O O . GLY A 1 284 ? -15.664 12.789 5.008 1 73.56 284 GLY A O 1
ATOM 2131 N N . VAL A 1 285 ? -14.469 14.234 6.305 1 81.12 285 VAL A N 1
ATOM 2132 C CA . VAL A 1 285 ? -15.609 15.102 6.543 1 81.12 285 VAL A CA 1
ATOM 2133 C C . VAL A 1 285 ? -15.828 16.016 5.34 1 81.12 285 VAL A C 1
ATOM 2135 O O . VAL A 1 285 ? -14.914 16.734 4.934 1 81.12 285 VAL A O 1
ATOM 2138 N N . ARG A 1 286 ? -17.047 16.109 4.824 1 85.75 286 ARG A N 1
ATOM 2139 C CA . ARG A 1 286 ? -17.312 16.766 3.551 1 85.75 286 ARG A CA 1
ATOM 2140 C C . ARG A 1 286 ? -17.859 18.172 3.77 1 85.75 286 ARG A C 1
ATOM 2142 O O . ARG A 1 286 ? -17.75 19.031 2.887 1 85.75 286 ARG A O 1
ATOM 2149 N N . GLN A 1 287 ? -18.438 18.359 4.895 1 92.19 287 GLN A N 1
ATOM 2150 C CA . GLN A 1 287 ? -19.016 19.656 5.203 1 92.19 287 GLN A CA 1
ATOM 2151 C C . GLN A 1 287 ? -18.797 20.031 6.668 1 92.19 287 GLN A C 1
ATOM 2153 O O . GLN A 1 287 ? -19.062 19.219 7.562 1 92.19 287 GLN A O 1
ATOM 2158 N N . LEU A 1 288 ? -18.328 21.234 6.777 1 94.88 288 LEU A N 1
ATOM 2159 C CA . LEU A 1 288 ? -18.047 21.75 8.117 1 94.88 288 LEU A CA 1
ATOM 2160 C C . LEU A 1 288 ? -18.594 23.172 8.266 1 94.88 288 LEU A C 1
ATOM 2162 O O . LEU A 1 288 ? -18.438 24 7.367 1 94.88 288 LEU A O 1
ATOM 2166 N N . ASP A 1 289 ? -19.328 23.406 9.305 1 95.5 289 ASP A N 1
ATOM 2167 C CA . ASP A 1 289 ? -19.75 24.719 9.742 1 95.5 289 ASP A CA 1
ATOM 2168 C C . ASP A 1 289 ? -19.609 24.875 11.258 1 95.5 289 ASP A C 1
ATOM 2170 O O . ASP A 1 289 ? -20.453 24.391 12.016 1 95.5 289 ASP A O 1
ATOM 2174 N N . PRO A 1 290 ? -18.594 25.547 11.617 1 95.75 290 PRO A N 1
ATOM 2175 C CA . PRO A 1 290 ? -18.344 25.641 13.062 1 95.75 290 PRO A CA 1
ATOM 2176 C C . PRO A 1 290 ? -19.234 26.672 13.758 1 95.75 290 PRO A C 1
ATOM 2178 O O . PRO A 1 290 ? -19.234 26.75 14.984 1 95.75 290 PRO A O 1
ATOM 2181 N N . THR A 1 291 ? -20.031 27.375 13.117 1 94.88 291 THR A N 1
ATOM 2182 C CA . THR A 1 291 ? -20.703 28.562 13.641 1 94.88 291 THR A CA 1
ATOM 2183 C C . THR A 1 291 ? -21.656 28.188 14.773 1 94.88 291 THR A C 1
ATOM 2185 O O . THR A 1 291 ? -21.781 28.922 15.75 1 94.88 291 THR A O 1
ATOM 2188 N N . ASP A 1 292 ? -22.234 27.078 14.68 1 92.81 292 ASP A N 1
ATOM 2189 C CA . ASP A 1 292 ? -23.234 26.703 15.672 1 92.81 292 ASP A CA 1
ATOM 2190 C C . ASP A 1 292 ? -22.578 26.312 17 1 92.81 292 ASP A C 1
ATOM 2192 O O . ASP A 1 292 ? -23.234 26.312 18.047 1 92.81 292 ASP A O 1
ATOM 2196 N N . LEU A 1 293 ? -21.328 26 16.938 1 96.25 293 LEU A N 1
ATOM 2197 C CA . LEU A 1 293 ? -20.672 25.547 18.156 1 96.25 293 LEU A CA 1
ATOM 2198 C C . LEU A 1 293 ? -19.75 26.625 18.719 1 96.25 293 LEU A C 1
ATOM 2200 O O . LEU A 1 293 ? -19.234 26.5 19.828 1 96.25 293 LEU A O 1
ATOM 2204 N N . MET A 1 294 ? -19.531 27.641 18 1 97.44 294 MET A N 1
ATOM 2205 C CA . MET A 1 294 ? -18.547 28.656 18.391 1 97.44 294 MET A CA 1
ATOM 2206 C C . MET A 1 294 ? -18.953 29.344 19.688 1 97.44 294 MET A C 1
ATOM 2208 O O . MET A 1 294 ? -18.109 29.703 20.5 1 97.44 294 MET A O 1
ATOM 2212 N N . ASP A 1 295 ? -20.25 29.484 19.844 1 96.31 295 ASP A N 1
ATOM 2213 C CA . ASP A 1 295 ? -20.734 30.172 21.031 1 96.31 295 ASP A CA 1
ATOM 2214 C C . ASP A 1 295 ? -20.5 29.344 22.281 1 96.31 295 ASP A C 1
ATOM 2216 O O . ASP A 1 295 ? -20.5 29.875 23.406 1 96.31 295 ASP A O 1
ATOM 2220 N N . ASP A 1 296 ? -20.344 28.094 22.094 1 97.25 296 ASP A N 1
ATOM 2221 C CA . ASP A 1 296 ? -20.141 27.188 23.219 1 97.25 296 ASP A CA 1
ATOM 2222 C C . ASP A 1 296 ? -18.656 27.156 23.625 1 97.25 296 ASP A C 1
ATOM 2224 O O . ASP A 1 296 ? -18.312 26.594 24.656 1 97.25 296 ASP A O 1
ATOM 2228 N N . VAL A 1 297 ? -17.797 27.719 22.859 1 98.19 297 VAL A N 1
ATOM 2229 C CA . VAL A 1 297 ? -16.359 27.719 23.125 1 98.19 297 VAL A CA 1
ATOM 2230 C C . VAL A 1 297 ? -16.016 28.875 24.078 1 98.19 297 VAL A C 1
ATOM 2232 O O . VAL A 1 297 ? -16.203 30.047 23.719 1 98.19 297 VAL A O 1
ATOM 2235 N N . ARG A 1 298 ? -15.531 28.516 25.219 1 97.56 298 ARG A N 1
ATOM 2236 C CA . ARG A 1 298 ? -15.055 29.531 26.156 1 97.56 298 ARG A CA 1
ATOM 2237 C C . ARG A 1 298 ? -13.602 29.906 25.859 1 97.56 298 ARG A C 1
ATOM 2239 O O . ARG A 1 298 ? -12.789 29.047 25.531 1 97.56 298 ARG A O 1
ATOM 2246 N N . VAL A 1 299 ? -13.344 31.188 25.922 1 97.81 299 VAL A N 1
ATOM 2247 C CA . VAL A 1 299 ? -11.992 31.672 25.672 1 97.81 299 VAL A CA 1
ATOM 2248 C C . VAL A 1 299 ? -11.508 32.5 26.859 1 97.81 299 VAL A C 1
ATOM 2250 O O . VAL A 1 299 ? -12.234 33.375 27.359 1 97.81 299 VAL A O 1
ATOM 2253 N N . TRP A 1 300 ? -10.352 32.188 27.297 1 96.19 300 TRP A N 1
ATOM 2254 C CA . TRP A 1 300 ? -9.703 32.906 28.391 1 96.19 300 TRP A CA 1
ATOM 2255 C C . TRP A 1 300 ? -8.5 33.688 27.875 1 96.19 300 TRP A C 1
ATOM 2257 O O . TRP A 1 300 ? -7.816 33.25 26.953 1 96.19 300 TRP A O 1
ATOM 2267 N N . THR A 1 301 ? -8.258 34.844 28.469 1 95.69 301 THR A N 1
ATOM 2268 C CA . THR A 1 301 ? -7.062 35.625 28.188 1 95.69 301 THR A CA 1
ATOM 2269 C C . THR A 1 301 ? -6.098 35.562 29.375 1 95.69 301 THR A C 1
ATOM 2271 O O . THR A 1 301 ? -6.496 35.781 30.516 1 95.69 301 THR A O 1
ATOM 2274 N N . LEU A 1 302 ? -4.957 35.094 29.031 1 88.5 302 LEU A N 1
ATOM 2275 C CA . LEU A 1 302 ? -3.949 35.094 30.078 1 88.5 302 LEU A CA 1
ATOM 2276 C C . LEU A 1 302 ? -3.436 36.5 30.359 1 88.5 302 LEU A C 1
ATOM 2278 O O . LEU A 1 302 ? -3.037 37.219 29.422 1 88.5 302 LEU A O 1
ATOM 2282 N N . LYS A 1 303 ? -3.662 37.031 31.562 1 78.12 303 LYS A N 1
ATOM 2283 C CA . LYS A 1 303 ? -3.213 38.344 31.984 1 78.12 303 LYS A CA 1
ATOM 2284 C C . LYS A 1 303 ? -1.718 38.344 32.281 1 78.12 303 LYS A C 1
ATOM 2286 O O . LYS A 1 303 ? -1.186 37.375 32.812 1 78.12 303 LYS A O 1
ATOM 2291 N N . GLY A 1 304 ? -0.821 39.125 31.484 1 58.22 304 GLY A N 1
ATOM 2292 C CA . GLY A 1 304 ? 0.602 39.344 31.703 1 58.22 304 GLY A CA 1
ATOM 2293 C C . GLY A 1 304 ? 0.978 39.375 33.188 1 58.22 304 GLY A C 1
ATOM 2294 O O . GLY A 1 304 ? 0.117 39.594 34.031 1 58.22 304 GLY A O 1
ATOM 2295 N N . MET B 1 1 ? 1.299 -19.875 -27.641 1 97.5 1 MET B N 1
ATOM 2296 C CA . MET B 1 1 ? 1.298 -18.875 -26.594 1 97.5 1 MET B CA 1
ATOM 2297 C C . MET B 1 1 ? 0.779 -19.453 -25.281 1 97.5 1 MET B C 1
ATOM 2299 O O . MET B 1 1 ? -0.186 -20.219 -25.281 1 97.5 1 MET B O 1
ATOM 2303 N N . ILE B 1 2 ? 1.488 -19.172 -24.188 1 98.75 2 ILE B N 1
ATOM 2304 C CA . ILE B 1 2 ? 1.004 -19.5 -22.859 1 98.75 2 ILE B CA 1
ATOM 2305 C C . ILE B 1 2 ? 0.332 -18.266 -22.25 1 98.75 2 ILE B C 1
ATOM 2307 O O . ILE B 1 2 ? 0.989 -17.266 -21.984 1 98.75 2 ILE B O 1
ATOM 2311 N N . LEU B 1 3 ? -0.959 -18.328 -22.062 1 98.88 3 LEU B N 1
ATOM 2312 C CA . LEU B 1 3 ? -1.701 -17.234 -21.438 1 98.88 3 LEU B CA 1
ATOM 2313 C C . LEU B 1 3 ? -2 -17.547 -19.984 1 98.88 3 LEU B C 1
ATOM 2315 O O . LEU B 1 3 ? -2.408 -18.672 -19.656 1 98.88 3 LEU B O 1
ATOM 2319 N N . THR B 1 4 ? -1.727 -16.594 -19.109 1 98.88 4 THR B N 1
ATOM 2320 C CA . THR B 1 4 ? -1.94 -16.844 -17.688 1 98.88 4 THR B CA 1
ATOM 2321 C C . THR B 1 4 ? -3.137 -16.047 -17.188 1 98.88 4 THR B C 1
ATOM 2323 O O . THR B 1 4 ? -3.365 -14.914 -17.609 1 98.88 4 THR B O 1
ATOM 2326 N N . VAL B 1 5 ? -3.893 -16.641 -16.312 1 98.88 5 VAL B N 1
ATOM 2327 C CA . VAL B 1 5 ? -5 -16.016 -15.602 1 98.88 5 VAL B CA 1
ATOM 2328 C C . VAL B 1 5 ? -4.703 -15.992 -14.109 1 98.88 5 VAL B C 1
ATOM 2330 O O . VAL B 1 5 ? -4.531 -17.047 -13.484 1 98.88 5 VAL B O 1
ATOM 2333 N N . THR B 1 6 ? -4.578 -14.875 -13.555 1 98.75 6 THR B N 1
ATOM 2334 C CA . THR B 1 6 ? -4.508 -14.695 -12.109 1 98.75 6 THR B CA 1
ATOM 2335 C C . THR B 1 6 ? -5.805 -14.102 -11.57 1 98.75 6 THR B C 1
ATOM 2337 O O . THR B 1 6 ? -5.988 -12.883 -11.594 1 98.75 6 THR B O 1
ATOM 2340 N N . PRO B 1 7 ? -6.629 -14.938 -11.016 1 98.44 7 PRO B N 1
ATOM 2341 C CA . PRO B 1 7 ? -7.945 -14.43 -10.609 1 98.44 7 PRO B CA 1
ATOM 2342 C C . PRO B 1 7 ? -7.863 -13.438 -9.453 1 98.44 7 PRO B C 1
ATOM 2344 O O . PRO B 1 7 ? -8.703 -12.539 -9.352 1 98.44 7 PRO B O 1
ATOM 2347 N N . ASN B 1 8 ? -6.961 -13.633 -8.562 1 98.12 8 ASN B N 1
ATOM 2348 C CA . ASN B 1 8 ? -6.867 -12.844 -7.344 1 98.12 8 ASN B CA 1
ATOM 2349 C C . ASN B 1 8 ? -5.449 -12.328 -7.113 1 98.12 8 ASN B C 1
ATOM 2351 O O . ASN B 1 8 ? -4.832 -12.633 -6.09 1 98.12 8 ASN B O 1
ATOM 2355 N N . PRO B 1 9 ? -4.941 -11.477 -8.055 1 98.56 9 PRO B N 1
ATOM 2356 C CA . PRO B 1 9 ? -3.584 -10.953 -7.902 1 98.56 9 PRO B CA 1
ATOM 2357 C C . PRO B 1 9 ? -3.434 -10.055 -6.676 1 98.56 9 PRO B C 1
ATOM 2359 O O . PRO B 1 9 ? -4.426 -9.727 -6.02 1 98.56 9 PRO B O 1
ATOM 2362 N N . ALA B 1 10 ? -2.189 -9.781 -6.352 1 98.25 10 ALA B N 1
ATOM 2363 C CA . ALA B 1 10 ? -1.897 -8.938 -5.191 1 98.25 10 ALA B CA 1
ATOM 2364 C C . ALA B 1 10 ? -0.694 -8.039 -5.453 1 98.25 10 ALA B C 1
ATOM 2366 O O . ALA B 1 10 ? 0.141 -8.344 -6.309 1 98.25 10 ALA B O 1
ATOM 2367 N N . VAL B 1 11 ? -0.65 -6.883 -4.824 1 98.25 11 VAL B N 1
ATOM 2368 C CA . VAL B 1 11 ? 0.608 -6.168 -4.629 1 98.25 11 VAL B CA 1
ATOM 2369 C C . VAL B 1 11 ? 1.286 -6.66 -3.352 1 98.25 11 VAL B C 1
ATOM 2371 O O . VAL B 1 11 ? 0.687 -6.633 -2.275 1 98.25 11 VAL B O 1
ATOM 2374 N N . ASP B 1 12 ? 2.473 -7.117 -3.516 1 96.44 12 ASP B N 1
ATOM 2375 C CA . ASP B 1 12 ? 3.25 -7.551 -2.359 1 96.44 12 ASP B CA 1
ATOM 2376 C C . ASP B 1 12 ? 4.113 -6.414 -1.818 1 96.44 12 ASP B C 1
ATOM 2378 O O . ASP B 1 12 ? 5.027 -5.945 -2.498 1 96.44 12 ASP B O 1
ATOM 2382 N N . GLN B 1 13 ? 3.779 -5.977 -0.653 1 97.19 13 GLN B N 1
ATOM 2383 C CA . GLN B 1 13 ? 4.582 -4.98 0.046 1 97.19 13 GLN B CA 1
ATOM 2384 C C . GLN B 1 13 ? 5.512 -5.637 1.062 1 97.19 13 GLN B C 1
ATOM 2386 O O . GLN B 1 13 ? 5.066 -6.406 1.917 1 97.19 13 GLN B O 1
ATOM 2391 N N . THR B 1 14 ? 6.762 -5.359 0.974 1 95.88 14 THR B N 1
ATOM 2392 C CA . THR B 1 14 ? 7.734 -5.789 1.97 1 95.88 14 THR B CA 1
ATOM 2393 C C . THR B 1 14 ? 8.266 -4.598 2.764 1 95.88 14 THR B C 1
ATOM 2395 O O . THR B 1 14 ? 8.734 -3.619 2.182 1 95.88 14 THR B O 1
ATOM 2398 N N . ILE B 1 15 ? 8.148 -4.633 4.062 1 97.25 15 ILE B N 1
ATOM 2399 C CA . ILE B 1 15 ? 8.625 -3.594 4.965 1 97.25 15 ILE B CA 1
ATOM 2400 C C . ILE B 1 15 ? 9.812 -4.117 5.77 1 97.25 15 ILE B C 1
ATOM 2402 O O . ILE B 1 15 ? 9.711 -5.148 6.441 1 97.25 15 ILE B O 1
ATOM 2406 N N . GLU B 1 16 ? 10.906 -3.434 5.742 1 97 16 GLU B N 1
ATOM 2407 C CA . GLU B 1 16 ? 12.109 -3.826 6.465 1 97 16 GLU B CA 1
ATOM 2408 C C . GLU B 1 16 ? 12.25 -3.041 7.77 1 97 16 GLU B C 1
ATOM 2410 O O . GLU B 1 16 ? 12.219 -1.809 7.762 1 97 16 GLU B O 1
ATOM 2415 N N . MET B 1 17 ? 12.406 -3.771 8.914 1 97.25 17 MET B N 1
ATOM 2416 C CA . MET B 1 17 ? 12.578 -3.178 10.234 1 97.25 17 MET B CA 1
ATOM 2417 C C . MET B 1 17 ? 13.945 -3.527 10.812 1 97.25 17 MET B C 1
ATOM 2419 O O . MET B 1 17 ? 14.406 -4.664 10.695 1 97.25 17 MET B O 1
ATOM 2423 N N . GLU B 1 18 ? 14.586 -2.535 11.391 1 96.31 18 GLU B N 1
ATOM 2424 C CA . GLU B 1 18 ? 15.844 -2.791 12.078 1 96.31 18 GLU B CA 1
ATOM 2425 C C . GLU B 1 18 ? 15.609 -3.1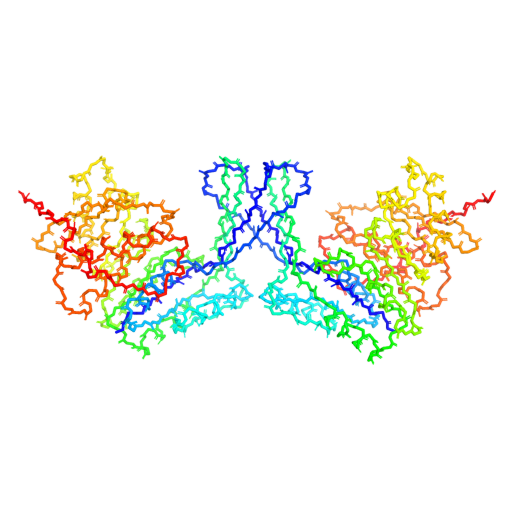89 13.539 1 96.31 18 GLU B C 1
ATOM 2427 O O . GLU B 1 18 ? 16.5 -3.74 14.188 1 96.31 18 GLU B O 1
ATOM 2432 N N . GLU B 1 19 ? 14.492 -2.879 14.102 1 96.25 19 GLU B N 1
ATOM 2433 C CA . GLU B 1 19 ? 14.094 -3.215 15.461 1 96.25 19 GLU B CA 1
ATOM 2434 C C . GLU B 1 19 ? 12.852 -4.105 15.477 1 96.25 19 GLU B C 1
ATOM 2436 O O . GLU B 1 19 ? 12.086 -4.125 14.508 1 96.25 19 GLU B O 1
ATOM 2441 N N . PRO B 1 20 ? 12.734 -4.848 16.578 1 96.25 20 PRO B N 1
ATOM 2442 C CA . PRO B 1 20 ? 11.508 -5.645 16.703 1 96.25 20 PRO B CA 1
ATOM 2443 C C . PRO B 1 20 ? 10.242 -4.793 16.688 1 96.25 20 PRO B C 1
ATOM 2445 O O . PRO B 1 20 ? 10.281 -3.617 17.062 1 96.25 20 PRO B O 1
ATOM 2448 N N . LEU B 1 21 ? 9.156 -5.398 16.219 1 95.5 21 LEU B N 1
ATOM 2449 C CA . LEU B 1 21 ? 7.887 -4.684 16.234 1 95.5 21 LEU B CA 1
ATOM 2450 C C . LEU B 1 21 ? 7.488 -4.324 17.672 1 95.5 21 LEU B C 1
ATOM 2452 O O . LEU B 1 21 ? 7.621 -5.145 18.578 1 95.5 21 LEU B O 1
ATOM 2456 N N . GLU B 1 22 ? 7.117 -3.127 17.828 1 95.44 22 GLU B N 1
ATOM 2457 C CA . GLU B 1 22 ? 6.672 -2.639 19.141 1 95.44 22 GLU B CA 1
ATOM 2458 C C . GLU B 1 22 ? 5.199 -2.238 19.094 1 95.44 22 GLU B C 1
ATOM 2460 O O . GLU B 1 22 ? 4.789 -1.435 18.25 1 95.44 22 GLU B O 1
ATOM 2465 N N . ALA B 1 23 ? 4.367 -2.82 19.969 1 94.75 23 ALA B N 1
ATOM 2466 C CA . ALA B 1 23 ? 2.947 -2.48 20.062 1 94.75 23 ALA B CA 1
ATOM 2467 C C . ALA B 1 23 ? 2.754 -1.057 20.578 1 94.75 23 ALA B C 1
ATOM 2469 O O . ALA B 1 23 ? 3.492 -0.6 21.453 1 94.75 23 ALA B O 1
ATOM 2470 N N . ASP B 1 24 ? 1.764 -0.352 19.984 1 93.94 24 ASP B N 1
ATOM 2471 C CA . ASP B 1 24 ? 1.249 0.93 20.453 1 93.94 24 ASP B CA 1
ATOM 2472 C C . ASP B 1 24 ? 2.322 2.014 20.391 1 93.94 24 ASP B C 1
ATOM 2474 O O . ASP B 1 24 ? 2.43 2.85 21.281 1 93.94 24 ASP B O 1
ATOM 2478 N N . ALA B 1 25 ? 3.191 1.855 19.422 1 92.56 25 ALA B N 1
ATOM 2479 C CA . ALA B 1 25 ? 4.23 2.84 19.141 1 92.56 25 ALA B CA 1
ATOM 2480 C C . ALA B 1 25 ? 4.359 3.08 17.641 1 92.56 25 ALA B C 1
ATOM 2482 O O . ALA B 1 25 ? 4.012 2.213 16.828 1 92.56 25 ALA B O 1
ATOM 2483 N N . VAL B 1 26 ? 4.82 4.234 17.328 1 92.62 26 VAL B N 1
ATOM 2484 C CA . VAL B 1 26 ? 5.156 4.523 15.938 1 92.62 26 VAL B CA 1
ATOM 2485 C C . VAL B 1 26 ? 6.609 4.137 15.672 1 92.62 26 VAL B C 1
ATOM 2487 O O . VAL B 1 26 ? 7.512 4.543 16.406 1 92.62 26 VAL B O 1
ATOM 2490 N N . GLN B 1 27 ? 6.824 3.332 14.711 1 96.44 27 GLN B N 1
ATOM 2491 C CA . GLN B 1 27 ? 8.164 2.922 14.312 1 96.44 27 GLN B CA 1
ATOM 2492 C C . GLN B 1 27 ? 8.453 3.312 12.867 1 96.44 27 GLN B C 1
ATOM 2494 O O . GLN B 1 27 ? 7.535 3.418 12.047 1 96.44 27 GLN B O 1
ATOM 2499 N N . ARG B 1 28 ? 9.672 3.543 12.625 1 95.06 28 ARG B N 1
ATOM 2500 C CA . ARG B 1 28 ? 10.078 3.873 11.266 1 95.06 28 ARG B CA 1
ATOM 2501 C C . ARG B 1 28 ? 10.742 2.678 10.586 1 95.06 28 ARG B C 1
ATOM 2503 O O . ARG B 1 28 ? 11.609 2.023 11.172 1 95.06 28 ARG B O 1
ATOM 2510 N N . SER B 1 29 ? 10.258 2.395 9.406 1 96.12 29 SER B N 1
ATOM 2511 C CA . SER B 1 29 ? 10.891 1.338 8.633 1 96.12 29 SER B CA 1
ATOM 2512 C C . SER B 1 29 ? 12.195 1.82 8 1 96.12 29 SER B C 1
ATOM 2514 O O . SER B 1 29 ? 12.398 3.023 7.836 1 96.12 29 SER B O 1
ATOM 2516 N N . THR B 1 30 ? 13.117 0.937 7.664 1 93.94 30 THR B N 1
ATOM 2517 C CA . THR B 1 30 ? 14.398 1.278 7.062 1 93.94 30 THR B CA 1
ATOM 2518 C C . THR B 1 30 ? 14.375 1.046 5.555 1 93.94 30 THR B C 1
ATOM 2520 O O . THR B 1 30 ? 15.297 1.446 4.844 1 93.94 30 THR B O 1
ATOM 2523 N N . GLY B 1 31 ? 13.305 0.415 5.125 1 92.19 31 GLY B N 1
ATOM 2524 C CA . GLY B 1 31 ? 13.117 0.158 3.705 1 92.19 31 GLY B CA 1
ATOM 2525 C C . GLY B 1 31 ? 11.758 -0.444 3.381 1 92.19 31 GLY B C 1
ATOM 2526 O O . GLY B 1 31 ? 11.102 -1.012 4.254 1 92.19 31 GLY B O 1
ATOM 2527 N N . ALA B 1 32 ? 11.406 -0.244 2.121 1 93.5 32 ALA B N 1
ATOM 2528 C CA . ALA B 1 32 ? 10.188 -0.871 1.611 1 93.5 32 ALA B CA 1
ATOM 2529 C C . ALA B 1 32 ? 10.273 -1.093 0.104 1 93.5 32 ALA B C 1
ATOM 2531 O O . ALA B 1 32 ? 10.93 -0.326 -0.606 1 93.5 32 ALA B O 1
ATOM 2532 N N . HIS B 1 33 ? 9.641 -2.16 -0.343 1 93.19 33 HIS B N 1
ATOM 2533 C CA . HIS B 1 33 ? 9.508 -2.346 -1.783 1 93.19 33 HIS B CA 1
ATOM 2534 C C . HIS B 1 33 ? 8.18 -3.021 -2.129 1 93.19 33 HIS B C 1
ATOM 2536 O O . HIS B 1 33 ? 7.512 -3.568 -1.25 1 93.19 33 HIS B O 1
ATOM 2542 N N . PHE B 1 34 ? 7.82 -2.934 -3.395 1 95.75 34 PHE B N 1
ATOM 2543 C CA . PHE B 1 34 ? 6.551 -3.43 -3.908 1 95.75 34 PHE B CA 1
ATOM 2544 C C . PHE B 1 34 ? 6.77 -4.297 -5.145 1 95.75 34 PHE B C 1
ATOM 2546 O O . PHE B 1 34 ? 7.59 -3.965 -6.004 1 95.75 34 PHE B O 1
ATOM 2553 N N . ASP B 1 35 ? 6.031 -5.363 -5.199 1 95.12 35 ASP B N 1
ATOM 2554 C CA . ASP B 1 35 ? 6.082 -6.246 -6.359 1 95.12 35 ASP B CA 1
ATOM 2555 C C . ASP B 1 35 ? 4.684 -6.703 -6.766 1 95.12 35 ASP B C 1
ATOM 2557 O O . ASP B 1 35 ? 3.803 -6.852 -5.914 1 95.12 35 ASP B O 1
ATOM 2561 N N . SER B 1 36 ? 4.543 -6.852 -8.062 1 96.62 36 SER B N 1
ATOM 2562 C CA . SER B 1 36 ? 3.348 -7.566 -8.5 1 96.62 36 SER B CA 1
ATOM 2563 C C . SER B 1 36 ? 3.412 -9.039 -8.109 1 96.62 36 SER B C 1
ATOM 2565 O O . SER B 1 36 ? 4.469 -9.672 -8.211 1 96.62 36 SER B O 1
ATOM 2567 N N . GLY B 1 37 ? 2.301 -9.5 -7.594 1 95.5 37 GLY B N 1
ATOM 2568 C CA . GLY B 1 37 ? 2.271 -10.883 -7.148 1 95.5 37 GLY B CA 1
ATOM 2569 C C . GLY B 1 37 ? 1.06 -11.648 -7.652 1 95.5 37 GLY B C 1
ATOM 2570 O O . GLY B 1 37 ? 0.06 -11.047 -8.047 1 95.5 37 GLY B O 1
ATOM 2571 N N . GLY B 1 38 ? 1.176 -12.961 -7.441 1 96.31 38 GLY B N 1
ATOM 2572 C CA . GLY B 1 38 ? 0.223 -13.938 -7.945 1 96.31 38 GLY B CA 1
ATOM 2573 C C . GLY B 1 38 ? 0.862 -15 -8.82 1 96.31 38 GLY B C 1
ATOM 2574 O O . GLY B 1 38 ? 1.754 -14.703 -9.617 1 96.31 38 GLY B O 1
ATOM 2575 N N . ASN B 1 39 ? 0.3 -16.141 -8.664 1 96.62 39 ASN B N 1
ATOM 2576 C CA . ASN B 1 39 ? 0.933 -17.281 -9.336 1 96.62 39 ASN B CA 1
ATOM 2577 C C . ASN B 1 39 ? 0.968 -17.078 -10.852 1 96.62 39 ASN B C 1
ATOM 2579 O O . ASN B 1 39 ? 2.01 -17.281 -11.477 1 96.62 39 ASN B O 1
ATOM 2583 N N . GLY B 1 40 ? -0.169 -16.734 -11.43 1 98.06 40 GLY B N 1
ATOM 2584 C CA . GLY B 1 40 ? -0.208 -16.516 -12.867 1 98.06 40 GLY B CA 1
ATOM 2585 C C . GLY B 1 40 ? 0.715 -15.406 -13.328 1 98.06 40 GLY B C 1
ATOM 2586 O O . GLY B 1 40 ? 1.336 -15.508 -14.391 1 98.06 40 GLY B O 1
ATOM 2587 N N . ILE B 1 41 ? 0.75 -14.375 -12.617 1 97.94 41 ILE B N 1
ATOM 2588 C CA . ILE B 1 41 ? 1.645 -13.258 -12.906 1 97.94 41 ILE B CA 1
ATOM 2589 C C . ILE B 1 41 ? 3.094 -13.734 -12.867 1 97.94 41 ILE B C 1
ATOM 2591 O O . ILE B 1 41 ? 3.867 -13.469 -13.789 1 97.94 41 ILE B O 1
ATOM 2595 N N . ASN B 1 42 ? 3.469 -14.453 -11.844 1 96.88 42 ASN B N 1
ATOM 2596 C CA . ASN B 1 42 ? 4.82 -14.992 -11.742 1 96.88 42 ASN B CA 1
ATOM 2597 C C . ASN B 1 42 ? 5.156 -15.891 -12.93 1 96.88 42 ASN B C 1
ATOM 2599 O O . ASN B 1 42 ? 6.227 -15.766 -13.523 1 96.88 42 ASN B O 1
ATOM 2603 N N . VAL B 1 43 ? 4.23 -16.734 -13.242 1 98.06 43 VAL B N 1
ATOM 2604 C CA . VAL B 1 43 ? 4.441 -17.656 -14.359 1 98.06 43 VAL B CA 1
ATOM 2605 C C . VAL B 1 43 ? 4.672 -16.859 -15.641 1 98.06 43 VAL B C 1
ATOM 2607 O O . VAL B 1 43 ? 5.582 -17.172 -16.406 1 98.06 43 VAL B O 1
ATOM 2610 N N . SER B 1 44 ? 3.875 -15.852 -15.914 1 98 44 SER B N 1
ATOM 2611 C CA . SER B 1 44 ? 4.039 -15.047 -17.109 1 98 44 SER B CA 1
ATOM 2612 C C . SER B 1 44 ? 5.41 -14.383 -17.156 1 98 44 SER B C 1
ATOM 2614 O O . SER B 1 44 ? 6.023 -14.266 -18.219 1 98 44 SER B O 1
ATOM 2616 N N . GLN B 1 45 ? 5.863 -13.93 -16.031 1 97.25 45 GLN B N 1
ATOM 2617 C CA . GLN B 1 45 ? 7.191 -13.328 -15.977 1 97.25 45 GLN B CA 1
ATOM 2618 C C . GLN B 1 45 ? 8.273 -14.344 -16.328 1 97.25 45 GLN B C 1
ATOM 2620 O O . GLN B 1 45 ? 9.195 -14.031 -17.094 1 97.25 45 GLN B O 1
ATOM 2625 N N . PHE B 1 46 ? 8.156 -15.531 -15.844 1 97.38 46 PHE B N 1
ATOM 2626 C CA . PHE B 1 46 ? 9.164 -16.547 -16.109 1 97.38 46 PHE B CA 1
ATOM 2627 C C . PHE B 1 46 ? 9.062 -17.047 -17.547 1 97.38 46 PHE B C 1
ATOM 2629 O O . PHE B 1 46 ? 10.078 -17.359 -18.172 1 97.38 46 PHE B O 1
ATOM 2636 N N . VAL B 1 47 ? 7.828 -17.172 -18.078 1 98.19 47 VAL B N 1
ATOM 2637 C CA . VAL B 1 47 ? 7.668 -17.531 -19.484 1 98.19 47 VAL B CA 1
ATOM 2638 C C . VAL B 1 47 ? 8.359 -16.5 -20.3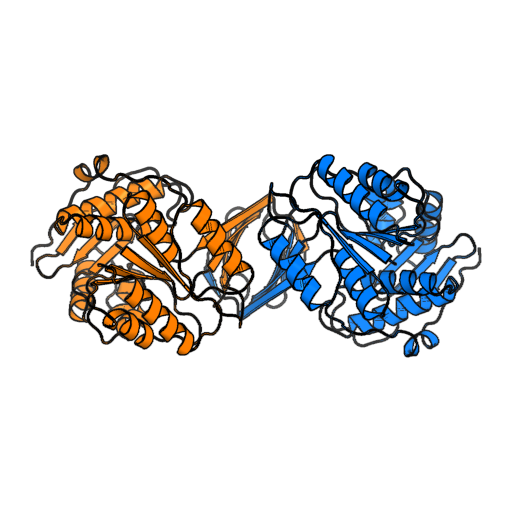59 1 98.19 47 VAL B C 1
ATOM 2640 O O . VAL B 1 47 ? 9.055 -16.844 -21.312 1 98.19 47 VAL B O 1
ATOM 2643 N N . THR B 1 48 ? 8.156 -15.234 -20 1 97.75 48 THR B N 1
ATOM 2644 C CA . THR B 1 48 ? 8.836 -14.156 -20.703 1 97.75 48 THR B CA 1
ATOM 2645 C C . THR B 1 48 ? 10.352 -14.305 -20.594 1 97.75 48 THR B C 1
ATOM 2647 O O . THR B 1 48 ? 11.07 -14.195 -21.594 1 97.75 48 THR B O 1
ATOM 2650 N N . ALA B 1 49 ? 10.836 -14.609 -19.422 1 96.56 49 ALA B N 1
ATOM 2651 C CA . ALA B 1 49 ? 12.266 -14.773 -19.188 1 96.56 49 ALA B CA 1
ATOM 2652 C C . ALA B 1 49 ? 12.82 -15.945 -19.984 1 96.56 49 ALA B C 1
ATOM 2654 O O . ALA B 1 49 ? 14 -15.945 -20.359 1 96.56 49 ALA B O 1
ATOM 2655 N N . LEU B 1 50 ? 12.016 -16.922 -20.266 1 97.56 50 LEU B N 1
ATOM 2656 C CA . LEU B 1 50 ? 12.398 -18.094 -21.047 1 97.56 50 LEU B CA 1
ATOM 2657 C C . LEU B 1 50 ? 12.352 -17.797 -22.547 1 97.56 50 LEU B C 1
ATOM 2659 O O . LEU B 1 50 ? 12.711 -18.656 -23.359 1 97.56 50 LEU B O 1
ATOM 2663 N N . GLY B 1 51 ? 11.875 -16.656 -22.922 1 97.12 51 GLY B N 1
ATOM 2664 C CA . GLY B 1 51 ? 11.852 -16.219 -24.312 1 97.12 51 GLY B CA 1
ATOM 2665 C C . GLY B 1 51 ? 10.664 -16.75 -25.078 1 97.12 51 GLY B C 1
ATOM 2666 O O . GLY B 1 51 ? 10.742 -16.938 -26.297 1 97.12 51 GLY B O 1
ATOM 2667 N N . HIS B 1 52 ? 9.641 -17.031 -24.391 1 97.81 52 HIS B N 1
ATOM 2668 C CA . HIS B 1 52 ? 8.453 -17.562 -25.031 1 97.81 52 HIS B CA 1
ATOM 2669 C C . HIS B 1 52 ? 7.301 -16.562 -24.984 1 97.81 52 HIS B C 1
ATOM 2671 O O . HIS B 1 52 ? 7.285 -15.672 -24.141 1 97.81 52 HIS B O 1
ATOM 2677 N N . GLU B 1 53 ? 6.387 -16.719 -25.875 1 98.31 53 GLU B N 1
ATOM 2678 C CA . GLU B 1 53 ? 5.242 -15.82 -25.984 1 98.31 53 GLU B CA 1
ATOM 2679 C C . GLU B 1 53 ? 4.246 -16.062 -24.844 1 98.31 53 GLU B C 1
ATOM 2681 O O . GLU B 1 53 ? 3.873 -17.203 -24.578 1 98.31 53 GLU B O 1
ATOM 2686 N N . THR B 1 54 ? 3.855 -14.977 -24.188 1 98.5 54 THR B N 1
ATOM 2687 C CA . THR B 1 54 ? 2.875 -15.055 -23.109 1 98.5 54 THR B CA 1
ATOM 2688 C C . THR B 1 54 ? 2.016 -13.789 -23.078 1 98.5 54 THR B C 1
ATOM 2690 O O . THR B 1 54 ? 2.297 -12.82 -23.781 1 98.5 54 THR B O 1
ATOM 2693 N N . ARG B 1 55 ? 0.939 -13.859 -22.344 1 98.69 55 ARG B N 1
ATOM 2694 C CA . ARG B 1 55 ? 0.092 -12.734 -21.953 1 98.69 55 ARG B CA 1
ATOM 2695 C C . ARG B 1 55 ? -0.506 -12.953 -20.562 1 98.69 55 ARG B C 1
ATOM 2697 O O . ARG B 1 55 ? -1.096 -14 -20.297 1 98.69 55 ARG B O 1
ATOM 2704 N N . ALA B 1 56 ? -0.252 -11.977 -19.734 1 98.81 56 ALA B N 1
ATOM 2705 C CA . ALA B 1 56 ? -0.811 -12.062 -18.391 1 98.81 56 ALA B CA 1
ATOM 2706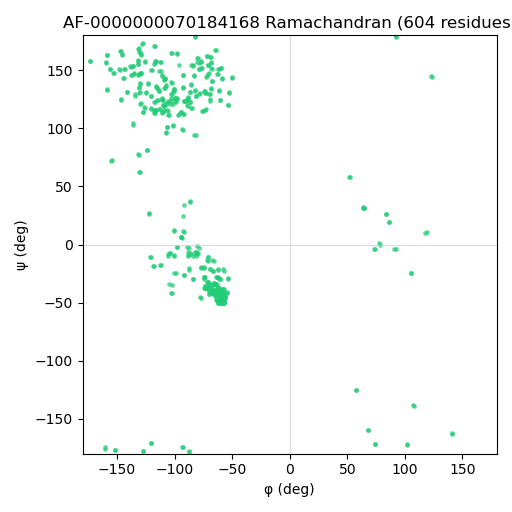 C C . ALA B 1 56 ? -2.205 -11.445 -18.344 1 98.81 56 ALA B C 1
ATOM 2708 O O . ALA B 1 56 ? -2.416 -10.328 -18.812 1 98.81 56 ALA B O 1
ATOM 2709 N N . THR B 1 57 ? -3.135 -12.203 -17.859 1 98.81 57 THR B N 1
ATOM 2710 C CA . THR B 1 57 ? -4.488 -11.711 -17.641 1 98.81 57 THR B CA 1
ATOM 2711 C C . THR B 1 57 ? -4.93 -11.992 -16.203 1 98.81 57 THR B C 1
ATOM 2713 O O . THR B 1 57 ? -4.18 -12.57 -15.414 1 98.81 57 THR B O 1
ATOM 2716 N N . GLY B 1 58 ? -6.125 -11.641 -15.906 1 98.75 58 GLY B N 1
ATOM 2717 C CA . GLY B 1 58 ? -6.676 -11.727 -14.562 1 98.75 58 GLY B CA 1
ATOM 2718 C C . GLY B 1 58 ? -7.57 -10.547 -14.211 1 98.75 58 GLY B C 1
ATOM 2719 O O . GLY B 1 58 ? -8.125 -9.898 -15.094 1 98.75 58 GLY B O 1
ATOM 2720 N N . ILE B 1 59 ? -7.789 -10.406 -12.906 1 98.62 59 ILE B N 1
ATOM 2721 C CA . ILE B 1 59 ? -8.703 -9.383 -12.422 1 98.62 59 ILE B CA 1
ATOM 2722 C C . ILE B 1 59 ? -7.945 -8.375 -11.562 1 98.62 59 ILE B C 1
ATOM 2724 O O . ILE B 1 59 ? -7.293 -8.75 -10.586 1 98.62 59 ILE B O 1
ATOM 2728 N N . VAL B 1 60 ? -8.008 -7.07 -11.961 1 98.44 60 VAL B N 1
ATOM 2729 C CA . VAL B 1 60 ? -7.34 -6.031 -11.188 1 98.44 60 VAL B CA 1
ATOM 2730 C C . VAL B 1 60 ? -8.297 -4.867 -10.945 1 98.44 60 VAL B C 1
ATOM 2732 O O . VAL B 1 60 ? -9.32 -4.738 -11.625 1 98.44 60 VAL B O 1
ATOM 2735 N N . GLY B 1 61 ? -8.031 -4.062 -9.938 1 97.62 61 GLY B N 1
ATOM 2736 C CA . GLY B 1 61 ? -8.828 -2.877 -9.648 1 97.62 61 GLY B CA 1
ATOM 2737 C C . GLY B 1 61 ? -8.062 -1.829 -8.859 1 97.62 61 GLY B C 1
ATOM 2738 O O . GLY B 1 61 ? -7.133 -2.156 -8.125 1 97.62 61 GLY B O 1
ATOM 2739 N N . GLY B 1 62 ? -8.461 -0.546 -9.07 1 96.69 62 GLY B N 1
ATOM 2740 C CA . GLY B 1 62 ? -7.949 0.552 -8.266 1 96.69 62 GLY B CA 1
ATOM 2741 C C . GLY B 1 62 ? -6.477 0.823 -8.5 1 96.69 62 GLY B C 1
ATOM 2742 O O . GLY B 1 62 ? -5.922 0.426 -9.523 1 96.69 62 GLY B O 1
ATOM 2743 N N . PHE B 1 63 ? -5.781 1.513 -7.52 1 97.88 63 PHE B N 1
ATOM 2744 C CA . PHE B 1 63 ? -4.414 1.995 -7.688 1 97.88 63 PHE B CA 1
ATOM 2745 C C . PHE B 1 63 ? -3.42 0.844 -7.605 1 97.88 63 PHE B C 1
ATOM 2747 O O . PHE B 1 63 ? -2.354 0.894 -8.219 1 97.88 63 PHE B O 1
ATOM 2754 N N . THR B 1 64 ? -3.842 -0.176 -6.844 1 98.44 64 THR B N 1
ATOM 2755 C CA . THR B 1 64 ? -2.961 -1.338 -6.793 1 98.44 64 THR B CA 1
ATOM 2756 C C . THR B 1 64 ? -3.025 -2.119 -8.102 1 98.44 64 THR B C 1
ATOM 2758 O O . THR B 1 64 ? -2.025 -2.697 -8.539 1 98.44 64 THR B O 1
ATOM 2761 N N . GLY B 1 65 ? -4.219 -2.156 -8.688 1 98.38 65 GLY B N 1
ATOM 2762 C CA . GLY B 1 65 ? -4.301 -2.709 -10.031 1 98.38 65 GLY B CA 1
ATOM 2763 C C . GLY B 1 65 ? -3.461 -1.95 -11.047 1 98.38 65 GLY B C 1
ATOM 2764 O O . GLY B 1 65 ? -2.793 -2.557 -11.883 1 98.38 65 GLY B O 1
ATOM 2765 N N . TYR B 1 66 ? -3.516 -0.658 -10.945 1 97.75 66 TYR B N 1
ATOM 2766 C CA . TYR B 1 66 ? -2.676 0.202 -11.766 1 97.75 66 TYR B CA 1
ATOM 2767 C C . TYR B 1 66 ? -1.201 -0.141 -11.586 1 97.75 66 TYR B C 1
ATOM 2769 O O . TYR B 1 66 ? -0.458 -0.245 -12.562 1 97.75 66 TYR B O 1
ATOM 2777 N N . PHE B 1 67 ? -0.78 -0.346 -10.422 1 98.44 67 PHE B N 1
ATOM 2778 C CA . PHE B 1 67 ? 0.598 -0.721 -10.133 1 98.44 67 PHE B CA 1
ATOM 2779 C C . PHE B 1 67 ? 0.974 -2.01 -10.852 1 98.44 67 PHE B C 1
ATOM 2781 O O . PHE B 1 67 ? 2.033 -2.092 -11.477 1 98.44 67 PHE B O 1
ATOM 2788 N N . ILE B 1 68 ? 0.153 -3.018 -10.719 1 98.56 68 ILE B N 1
ATOM 2789 C CA . ILE B 1 68 ? 0.441 -4.324 -11.297 1 98.56 68 ILE B CA 1
ATOM 2790 C C . ILE B 1 68 ? 0.658 -4.188 -12.805 1 98.56 68 ILE B C 1
ATOM 2792 O O . ILE B 1 68 ? 1.623 -4.727 -13.352 1 98.56 68 ILE B O 1
ATOM 2796 N N . LYS B 1 69 ? -0.19 -3.459 -13.492 1 98.25 69 LYS B N 1
ATOM 2797 C CA . LYS B 1 69 ? -0.058 -3.262 -14.93 1 98.25 69 LYS B CA 1
ATOM 2798 C C . LYS B 1 69 ? 1.259 -2.572 -15.273 1 98.25 69 LYS B C 1
ATOM 2800 O O . LYS B 1 69 ? 1.973 -3.002 -16.188 1 98.25 69 LYS B O 1
ATOM 2805 N N . GLN B 1 70 ? 1.627 -1.562 -14.484 1 96.62 70 GLN B N 1
ATOM 2806 C CA . GLN B 1 70 ? 2.863 -0.83 -14.734 1 96.62 70 GLN B CA 1
ATOM 2807 C C . GLN B 1 70 ? 4.086 -1.711 -14.484 1 96.62 70 GLN B C 1
ATOM 2809 O O . GLN B 1 70 ? 5.051 -1.673 -15.25 1 96.62 70 GLN B O 1
ATOM 2814 N N . ASP B 1 71 ? 3.986 -2.426 -13.453 1 96.31 71 ASP B N 1
ATOM 2815 C CA . ASP B 1 71 ? 5.098 -3.291 -13.07 1 96.31 71 ASP B CA 1
ATOM 2816 C C . ASP B 1 71 ? 5.363 -4.348 -14.148 1 96.31 71 ASP B C 1
ATOM 2818 O O . ASP B 1 71 ? 6.512 -4.574 -14.531 1 96.31 71 ASP B O 1
ATOM 2822 N N . LEU B 1 72 ? 4.328 -4.98 -14.609 1 97.38 72 LEU B N 1
ATOM 2823 C CA . LEU B 1 72 ? 4.484 -6.027 -15.617 1 97.38 72 LEU B CA 1
ATOM 2824 C C . LEU B 1 72 ? 5 -5.449 -16.922 1 97.38 72 LEU B C 1
ATOM 2826 O O . LEU B 1 72 ? 5.75 -6.109 -17.656 1 97.38 72 LEU B O 1
ATOM 2830 N N . LYS B 1 73 ? 4.578 -4.215 -17.219 1 95.19 73 LYS B N 1
ATOM 2831 C CA . LYS B 1 73 ? 5.129 -3.547 -18.391 1 95.19 73 LYS B CA 1
ATOM 2832 C C . LYS B 1 73 ? 6.637 -3.35 -18.25 1 95.19 73 LYS B C 1
ATOM 2834 O O . LYS B 1 73 ? 7.379 -3.514 -19.219 1 95.19 73 LYS B O 1
ATOM 2839 N N . ARG B 1 74 ? 7.035 -3.041 -17.109 1 91.81 74 ARG B N 1
ATOM 2840 C CA . ARG B 1 74 ? 8.461 -2.867 -16.844 1 91.81 74 ARG B CA 1
ATOM 2841 C C . ARG B 1 74 ? 9.227 -4.164 -17.078 1 91.81 74 ARG B C 1
ATOM 2843 O O . ARG B 1 74 ? 10.391 -4.137 -17.469 1 91.81 74 ARG B O 1
ATOM 2850 N N . PHE B 1 75 ? 8.555 -5.324 -16.906 1 91.75 75 PHE B N 1
ATOM 2851 C CA . PHE B 1 75 ? 9.172 -6.629 -17.109 1 91.75 75 PHE B CA 1
ATOM 2852 C C . PHE B 1 75 ? 8.914 -7.137 -18.516 1 91.75 75 PHE B C 1
ATOM 2854 O O . PHE B 1 75 ? 9.203 -8.289 -18.828 1 91.75 75 PHE B O 1
ATOM 2861 N N . ASP B 1 76 ? 8.312 -6.309 -19.344 1 95.06 76 ASP B N 1
ATOM 2862 C CA . ASP B 1 76 ? 8.031 -6.59 -20.75 1 95.06 76 ASP B CA 1
ATOM 2863 C C . ASP B 1 76 ? 7.039 -7.742 -20.891 1 95.06 76 ASP B C 1
ATOM 2865 O O . ASP B 1 76 ? 7.148 -8.555 -21.812 1 95.06 76 ASP B O 1
ATOM 2869 N N . VAL B 1 77 ? 6.164 -7.875 -19.969 1 97.62 77 VAL B N 1
ATOM 2870 C CA . VAL B 1 77 ? 5.105 -8.875 -20.031 1 97.62 77 VAL B CA 1
ATOM 2871 C C . VAL B 1 77 ? 3.844 -8.258 -20.625 1 97.62 77 VAL B C 1
ATOM 2873 O O . VAL B 1 77 ? 3.242 -7.359 -20.031 1 97.62 77 VAL B O 1
ATOM 2876 N N . PRO B 1 78 ? 3.428 -8.727 -21.828 1 98.44 78 PRO B N 1
ATOM 2877 C CA . PRO B 1 78 ? 2.143 -8.242 -22.344 1 98.44 78 PRO B CA 1
ATOM 2878 C C . PRO B 1 78 ? 0.978 -8.555 -21.406 1 98.44 78 PRO B C 1
ATOM 2880 O O . PRO B 1 78 ? 0.953 -9.625 -20.781 1 98.44 78 PRO B O 1
ATOM 2883 N N . ILE B 1 79 ? 0.024 -7.586 -21.344 1 98.75 79 ILE B N 1
ATOM 2884 C CA . ILE B 1 79 ? -1.048 -7.77 -20.375 1 98.75 79 ILE B CA 1
ATOM 2885 C C . ILE B 1 79 ? -2.398 -7.531 -21.047 1 98.75 79 ILE B C 1
ATOM 2887 O O . ILE B 1 79 ? -2.475 -6.875 -22.078 1 98.75 79 ILE B O 1
ATOM 2891 N N . ASP B 1 80 ? -3.445 -8.109 -20.5 1 98.75 80 ASP B N 1
ATOM 2892 C CA . ASP B 1 80 ? -4.84 -7.832 -20.844 1 98.75 80 ASP B CA 1
ATOM 2893 C C . ASP B 1 80 ? -5.766 -8.172 -19.688 1 98.75 80 ASP B C 1
ATOM 2895 O O . ASP B 1 80 ? -6.57 -9.102 -19.766 1 98.75 80 ASP B O 1
ATOM 2899 N N . PHE B 1 81 ? -5.707 -7.348 -18.656 1 98.75 81 PHE B N 1
ATOM 2900 C CA . PHE B 1 81 ? -6.449 -7.582 -17.422 1 98.75 81 PHE B CA 1
ATOM 2901 C C . PHE B 1 81 ? -7.883 -7.082 -17.547 1 98.75 81 PHE B C 1
ATOM 2903 O O . PHE B 1 81 ? -8.141 -6.094 -18.234 1 98.75 81 PHE B O 1
ATOM 2910 N N . CYS B 1 82 ? -8.773 -7.805 -16.891 1 98.38 82 CYS B N 1
ATOM 2911 C CA . CYS B 1 82 ? -10.117 -7.289 -16.641 1 98.38 82 CYS B CA 1
ATOM 2912 C C . CYS B 1 82 ? -10.133 -6.359 -15.438 1 98.38 82 CYS B C 1
ATOM 2914 O O . CYS B 1 82 ? -9.68 -6.734 -14.359 1 98.38 82 CYS B O 1
ATOM 2916 N N . GLU B 1 83 ? -10.664 -5.191 -15.609 1 97.25 83 GLU B N 1
ATOM 2917 C CA . GLU B 1 83 ? -10.648 -4.203 -14.539 1 97.25 83 GLU B CA 1
ATOM 2918 C C . GLU B 1 83 ? -11.992 -4.148 -13.812 1 97.25 83 GLU B C 1
ATOM 2920 O O . GLU B 1 83 ? -13.047 -4.164 -14.453 1 97.25 83 GLU B O 1
ATOM 2925 N N . VAL B 1 84 ? -11.914 -4.141 -12.508 1 96.88 84 VAL B N 1
ATOM 2926 C CA . VAL B 1 84 ? -13.117 -3.979 -11.703 1 96.88 84 VAL B CA 1
ATOM 2927 C C . VAL B 1 84 ? -13.07 -2.643 -10.961 1 96.88 84 VAL B C 1
ATOM 2929 O O . VAL B 1 84 ? -12 -2.193 -10.547 1 96.88 84 VAL B O 1
ATOM 2932 N N . ASP B 1 85 ? -14.188 -2.035 -10.695 1 91.56 85 ASP B N 1
ATOM 2933 C CA . ASP B 1 85 ? -14.273 -0.731 -10.047 1 91.56 85 ASP B CA 1
ATOM 2934 C C . ASP B 1 85 ? -14.695 -0.871 -8.586 1 91.56 85 ASP B C 1
ATOM 2936 O O . ASP B 1 85 ? -14.625 0.091 -7.82 1 91.56 85 ASP B O 1
ATOM 2940 N N . SER B 1 86 ? -15.039 -2.018 -8.227 1 86 86 SER B N 1
ATOM 2941 C CA . SER B 1 86 ? -15.641 -2.23 -6.91 1 86 86 SER B CA 1
ATOM 2942 C C . SER B 1 86 ? -14.625 -2.004 -5.797 1 86 86 SER B C 1
ATOM 2944 O O . SER B 1 86 ? -14.953 -1.433 -4.754 1 86 86 SER B O 1
ATOM 2946 N N . ALA B 1 87 ? -13.469 -2.424 -5.93 1 91.81 87 ALA B N 1
ATOM 2947 C CA . ALA B 1 87 ? -12.414 -2.344 -4.918 1 91.81 87 ALA B CA 1
ATOM 2948 C C . ALA B 1 87 ? -11.039 -2.486 -5.555 1 91.81 87 ALA B C 1
ATOM 2950 O O . ALA B 1 87 ? -10.906 -3.031 -6.652 1 91.81 87 ALA B O 1
ATOM 2951 N N . PRO B 1 88 ? -10.047 -1.973 -4.871 1 96.56 88 PRO B N 1
ATOM 2952 C CA . PRO B 1 88 ? -8.695 -2.164 -5.398 1 96.56 88 PRO B CA 1
ATOM 2953 C C . PRO B 1 88 ? -8.211 -3.607 -5.277 1 96.56 88 PRO B C 1
ATOM 2955 O O . PRO B 1 88 ? -8.75 -4.375 -4.469 1 96.56 88 PRO B O 1
ATOM 2958 N N . THR B 1 89 ? -7.293 -3.998 -6.148 1 98.06 89 THR B N 1
ATOM 2959 C CA . THR B 1 89 ? -6.551 -5.238 -5.949 1 98.06 89 THR B CA 1
ATOM 2960 C C . THR B 1 89 ? -5.977 -5.301 -4.539 1 98.06 89 THR B C 1
ATOM 2962 O O . THR B 1 89 ? -5.52 -4.293 -4 1 98.06 89 THR B O 1
ATOM 2965 N N . ARG B 1 90 ? -5.961 -6.469 -3.99 1 97.81 90 ARG B N 1
ATOM 2966 C CA . ARG B 1 90 ? -5.504 -6.652 -2.617 1 97.81 90 ARG B CA 1
ATOM 2967 C C . ARG B 1 90 ? -4.004 -6.395 -2.5 1 97.81 90 ARG B C 1
ATOM 2969 O O . ARG B 1 90 ? -3.275 -6.48 -3.492 1 97.81 90 ARG B O 1
ATOM 2976 N N . MET B 1 91 ? -3.607 -6.066 -1.273 1 97.81 91 MET B N 1
ATOM 2977 C CA . MET B 1 91 ? -2.197 -5.977 -0.906 1 97.81 91 MET B CA 1
ATOM 2978 C C . MET B 1 91 ? -1.839 -7.031 0.138 1 97.81 91 MET B C 1
ATOM 2980 O O . MET B 1 91 ? -2.607 -7.273 1.069 1 97.81 91 MET B O 1
ATOM 2984 N N . ASN B 1 92 ? -0.755 -7.711 -0.037 1 97.44 92 ASN B N 1
ATOM 2985 C CA . ASN B 1 92 ? -0.127 -8.562 0.968 1 97.44 92 ASN B CA 1
ATOM 2986 C C . ASN B 1 92 ? 1.092 -7.891 1.591 1 97.44 92 ASN B C 1
ATOM 2988 O O . ASN B 1 92 ? 2.006 -7.469 0.88 1 97.44 92 ASN B O 1
ATOM 2992 N N . THR B 1 93 ? 1.095 -7.805 2.91 1 97.81 93 THR B N 1
ATOM 2993 C CA . THR B 1 93 ? 2.156 -7.086 3.605 1 97.81 93 THR B CA 1
ATOM 2994 C C . THR B 1 93 ? 3.059 -8.055 4.363 1 97.81 93 THR B C 1
ATOM 2996 O O . THR B 1 93 ? 2.584 -8.836 5.191 1 97.81 93 THR B O 1
ATOM 2999 N N . ALA B 1 94 ? 4.293 -8.062 4.039 1 96.75 94 ALA B N 1
ATOM 3000 C CA . ALA B 1 94 ? 5.324 -8.766 4.793 1 96.75 94 ALA B CA 1
ATOM 3001 C C . ALA B 1 94 ? 6.18 -7.789 5.594 1 96.75 94 ALA B C 1
ATOM 3003 O O . ALA B 1 94 ? 6.75 -6.848 5.031 1 96.75 94 ALA B O 1
ATOM 3004 N N . ILE B 1 95 ? 6.266 -7.957 6.859 1 97.56 95 ILE B N 1
ATOM 3005 C CA . ILE B 1 95 ? 7.129 -7.176 7.738 1 97.56 95 ILE B CA 1
ATOM 3006 C C . ILE B 1 95 ? 8.336 -8.008 8.164 1 97.56 95 ILE B C 1
ATOM 3008 O O . ILE B 1 95 ? 8.18 -9.023 8.852 1 97.56 95 ILE B O 1
ATOM 3012 N N . LEU B 1 96 ? 9.477 -7.621 7.695 1 96.75 96 LEU B N 1
ATOM 3013 C CA . LEU B 1 96 ? 10.719 -8.297 8.047 1 96.75 96 LEU B CA 1
ATOM 3014 C C . LEU B 1 96 ? 11.391 -7.621 9.242 1 96.75 96 LEU B C 1
ATOM 3016 O O . LEU B 1 96 ? 12.047 -6.59 9.086 1 96.75 96 LEU B O 1
ATOM 3020 N N . ALA B 1 97 ? 11.219 -8.156 10.414 1 96.31 97 ALA B N 1
ATOM 3021 C CA . ALA B 1 97 ? 11.859 -7.695 11.641 1 96.31 97 ALA B CA 1
ATOM 3022 C C . ALA B 1 97 ? 13.016 -8.609 12.031 1 96.31 97 ALA B C 1
ATOM 3024 O O . ALA B 1 97 ? 13.18 -9.695 11.461 1 96.31 97 ALA B O 1
ATOM 3025 N N . PRO B 1 98 ? 13.906 -8.133 12.969 1 94.69 98 PRO B N 1
ATOM 3026 C CA . PRO B 1 98 ? 14.992 -9.023 13.398 1 94.69 98 PRO B CA 1
ATOM 3027 C C . PRO B 1 98 ? 14.492 -10.375 13.891 1 94.69 98 PRO B C 1
ATOM 3029 O O . PRO B 1 98 ? 13.703 -10.438 14.844 1 94.69 98 PRO B O 1
ATOM 3032 N N . ASN B 1 99 ? 14.836 -11.453 13.359 1 92.5 99 ASN B N 1
ATOM 3033 C CA . ASN B 1 99 ? 14.625 -12.852 13.727 1 92.5 99 ASN B CA 1
ATOM 3034 C C . ASN B 1 99 ? 13.188 -13.289 13.477 1 92.5 99 ASN B C 1
ATOM 3036 O O . ASN B 1 99 ? 12.812 -14.414 13.812 1 92.5 99 ASN B O 1
ATOM 3040 N N . HIS B 1 100 ? 12.344 -12.359 13.062 1 94.25 100 HIS B N 1
ATOM 3041 C CA . HIS B 1 100 ? 10.945 -12.703 12.836 1 94.25 100 HIS B CA 1
ATOM 3042 C C . HIS B 1 100 ? 10.414 -12.047 11.562 1 94.25 100 HIS B C 1
ATOM 3044 O O . HIS B 1 100 ? 10.93 -11.016 11.133 1 94.25 100 HIS B O 1
ATOM 3050 N N . GLN B 1 101 ? 9.438 -12.695 11.016 1 95.38 101 GLN B N 1
ATOM 3051 C CA . GLN B 1 101 ? 8.695 -12.102 9.914 1 95.38 101 GLN B CA 1
ATOM 3052 C C . GLN B 1 101 ? 7.188 -12.211 10.148 1 95.38 101 GLN B C 1
ATOM 3054 O O . GLN B 1 101 ? 6.715 -13.172 10.758 1 95.38 101 GLN B O 1
ATOM 3059 N N . TYR B 1 102 ? 6.441 -11.242 9.711 1 96.94 102 TYR B N 1
ATOM 3060 C CA . TYR B 1 102 ? 4.984 -11.211 9.758 1 96.94 102 TYR B CA 1
ATOM 3061 C C . TYR B 1 102 ? 4.395 -11.086 8.359 1 96.94 102 TYR B C 1
ATOM 3063 O O . TYR B 1 102 ? 4.836 -10.25 7.562 1 96.94 102 TYR B O 1
ATOM 3071 N N . ARG B 1 103 ? 3.48 -11.984 8.039 1 96.62 103 ARG B N 1
ATOM 3072 C CA . ARG B 1 103 ? 2.855 -11.961 6.723 1 96.62 103 ARG B CA 1
ATOM 3073 C C . ARG B 1 103 ? 1.345 -11.789 6.836 1 96.62 103 ARG B C 1
ATOM 3075 O O . ARG B 1 103 ? 0.665 -12.625 7.438 1 96.62 103 ARG B O 1
ATOM 3082 N N . LEU B 1 104 ? 0.849 -10.68 6.305 1 97.88 104 LEU B N 1
ATOM 3083 C CA . LEU B 1 104 ? -0.565 -10.328 6.367 1 97.88 104 LEU B CA 1
ATOM 3084 C C . LEU B 1 104 ? -1.176 -10.273 4.973 1 97.88 104 LEU B C 1
ATOM 3086 O O . LEU B 1 104 ? -0.881 -9.359 4.199 1 97.88 104 LEU B O 1
ATOM 3090 N N . ASN B 1 105 ? -2.07 -11.164 4.664 1 97 105 ASN B N 1
ATOM 3091 C CA . ASN B 1 105 ? -2.705 -11.234 3.35 1 97 105 ASN B CA 1
ATOM 3092 C C . ASN B 1 105 ? -4.125 -10.672 3.383 1 97 105 ASN B C 1
ATOM 3094 O O . ASN B 1 105 ? -4.867 -10.914 4.332 1 97 105 ASN B O 1
ATOM 3098 N N . GLN B 1 106 ? -4.457 -9.953 2.359 1 95.75 106 GLN B N 1
ATOM 3099 C CA . GLN B 1 106 ? -5.824 -9.477 2.186 1 95.75 106 GLN B CA 1
ATOM 3100 C C . GLN B 1 106 ? -6.602 -10.375 1.227 1 95.75 106 GLN B C 1
ATOM 3102 O O . GLN B 1 106 ? -6.012 -11.211 0.538 1 95.75 106 GLN B O 1
ATOM 3107 N N . SER B 1 107 ? -7.926 -10.344 1.153 1 92.75 107 SER B N 1
ATOM 3108 C CA . SER B 1 107 ? -8.773 -11.25 0.393 1 92.75 107 SER B CA 1
ATOM 3109 C C . SER B 1 107 ? -8.891 -10.812 -1.063 1 92.75 107 SER B C 1
ATOM 3111 O O . SER B 1 107 ? -8.992 -11.656 -1.962 1 92.75 107 SER B O 1
ATOM 3113 N N . GLY B 1 108 ? -8.82 -9.695 -1.433 1 93.5 108 GLY B N 1
ATOM 3114 C CA . GLY B 1 108 ? -9.07 -9.156 -2.762 1 93.5 108 GLY B CA 1
ATOM 3115 C C . GLY B 1 108 ? -10.492 -8.688 -2.965 1 93.5 108 GLY B C 1
ATOM 3116 O O . GLY B 1 108 ? -11.32 -8.789 -2.055 1 93.5 108 GLY B O 1
ATOM 3117 N N . PRO B 1 109 ? -10.828 -8.148 -4.137 1 94.31 109 PRO B N 1
ATOM 3118 C CA . PRO B 1 109 ? -12.164 -7.602 -4.406 1 94.31 109 PRO B CA 1
ATOM 3119 C C . PRO B 1 109 ? -13.203 -8.688 -4.652 1 94.31 109 PRO B C 1
ATOM 3121 O O . PRO B 1 109 ? -12.875 -9.75 -5.184 1 94.31 109 PRO B O 1
ATOM 3124 N N . GLU B 1 110 ? -14.438 -8.352 -4.328 1 94.5 110 GLU B N 1
ATOM 3125 C CA . GLU B 1 110 ? -15.555 -9.203 -4.734 1 94.5 110 GLU B CA 1
ATOM 3126 C C . GLU B 1 110 ? -15.836 -9.07 -6.227 1 94.5 110 GLU B C 1
ATOM 3128 O O . GLU B 1 110 ? -15.859 -7.961 -6.762 1 94.5 110 GLU B O 1
ATOM 3133 N N . VAL B 1 111 ? -15.969 -10.203 -6.871 1 95.25 111 VAL B N 1
ATOM 3134 C CA . VAL B 1 111 ? -16.234 -10.18 -8.305 1 95.25 111 VAL B CA 1
ATOM 3135 C C . VAL B 1 111 ? -17.484 -11 -8.617 1 95.25 111 VAL B C 1
ATOM 3137 O O . VAL B 1 111 ? -17.938 -11.781 -7.781 1 95.25 111 VAL B O 1
ATOM 3140 N N . ASP B 1 112 ? -18.094 -10.688 -9.766 1 91.81 112 ASP B N 1
ATOM 3141 C CA . ASP B 1 112 ? -19.281 -11.438 -10.156 1 91.81 112 ASP B CA 1
ATOM 3142 C C . ASP B 1 112 ? -19.078 -12.141 -11.492 1 91.81 112 ASP B C 1
ATOM 3144 O O . ASP B 1 112 ? -17.953 -12.203 -12 1 91.81 112 ASP B O 1
ATOM 3148 N N . GLY B 1 113 ? -20.234 -12.688 -11.969 1 93.62 113 GLY B N 1
ATOM 3149 C CA . GLY B 1 113 ? -20.172 -13.5 -13.172 1 93.62 113 GLY B CA 1
ATOM 3150 C C . GLY B 1 113 ? -19.797 -12.711 -14.406 1 93.62 113 GLY B C 1
ATOM 3151 O O . GLY B 1 113 ? -19.25 -13.273 -15.367 1 93.62 113 GLY B O 1
ATOM 3152 N N . GLU B 1 114 ? -20.016 -11.422 -14.383 1 96.12 114 GLU B N 1
ATOM 3153 C CA . GLU B 1 114 ? -19.703 -10.594 -15.539 1 96.12 114 GLU B CA 1
ATOM 3154 C C . GLU B 1 114 ? -18.203 -10.516 -15.781 1 96.12 114 GLU B C 1
ATOM 3156 O O . GLU B 1 114 ? -17.75 -10.516 -16.922 1 96.12 114 GLU B O 1
ATOM 3161 N N . VAL B 1 115 ? -17.5 -10.438 -14.727 1 97.06 115 VAL B N 1
ATOM 3162 C CA . VAL B 1 115 ? -16.047 -10.367 -14.844 1 97.06 115 VAL B CA 1
ATOM 3163 C C . VAL B 1 115 ? -15.5 -11.68 -15.398 1 97.06 115 VAL B C 1
ATOM 3165 O O . VAL B 1 115 ? -14.539 -11.688 -16.172 1 97.06 115 VAL B O 1
ATOM 3168 N N . VAL B 1 116 ? -16.109 -12.797 -15.047 1 97.19 116 VAL B N 1
ATOM 3169 C CA . VAL B 1 116 ? -15.711 -14.102 -15.555 1 97.19 116 VAL B CA 1
ATOM 3170 C C . VAL B 1 116 ? -16 -14.18 -17.047 1 97.19 116 VAL B C 1
ATOM 3172 O O . VAL B 1 116 ? -15.188 -14.695 -17.828 1 97.19 116 VAL B O 1
ATOM 3175 N N . ASP B 1 117 ? -17.156 -13.625 -17.422 1 98.25 117 ASP B N 1
ATOM 3176 C CA . ASP B 1 117 ? -17.484 -13.555 -18.844 1 98.25 117 ASP B CA 1
ATOM 3177 C C . ASP B 1 117 ? -16.422 -12.773 -19.609 1 98.25 117 ASP B C 1
ATOM 3179 O O . ASP B 1 117 ? -16.047 -13.164 -20.719 1 98.25 117 ASP B O 1
ATOM 3183 N N . GLU B 1 118 ? -15.992 -11.711 -19.047 1 98.38 118 GLU B N 1
ATOM 3184 C CA . GLU B 1 118 ? -14.969 -10.898 -19.688 1 98.38 118 GLU B CA 1
ATOM 3185 C C . GLU B 1 118 ? -13.656 -11.672 -19.828 1 98.38 118 GLU B C 1
ATOM 3187 O O . GLU B 1 118 ? -12.992 -11.586 -20.875 1 98.38 118 GLU B O 1
ATOM 3192 N N . LEU B 1 119 ? -13.297 -12.383 -18.828 1 98.38 119 LEU B N 1
ATOM 3193 C CA . LEU B 1 119 ? -12.086 -13.195 -18.875 1 98.38 119 LEU B CA 1
ATOM 3194 C C . LEU B 1 119 ? -12.188 -14.258 -19.969 1 98.38 119 LEU B C 1
ATOM 3196 O O . LEU B 1 119 ? -11.227 -14.484 -20.719 1 98.38 119 LEU B O 1
ATOM 3200 N N . VAL B 1 120 ? -13.32 -14.875 -20.047 1 98.62 120 VAL B N 1
ATOM 3201 C CA . VAL B 1 120 ? -13.555 -15.875 -21.094 1 98.62 120 VAL B CA 1
ATOM 3202 C C . VAL B 1 120 ? -13.375 -15.242 -22.469 1 98.62 120 VAL B C 1
ATOM 3204 O O . VAL B 1 120 ? -12.719 -15.812 -23.344 1 98.62 120 VAL B O 1
ATOM 3207 N N . ALA B 1 121 ? -13.961 -14.086 -22.625 1 98.75 121 ALA B N 1
ATOM 3208 C CA . ALA B 1 121 ? -13.859 -13.383 -23.891 1 98.75 121 ALA B CA 1
ATOM 3209 C C . ALA B 1 121 ? -12.406 -13.094 -24.25 1 98.75 121 ALA B C 1
ATOM 3211 O O . ALA B 1 121 ? -12.008 -13.219 -25.406 1 98.75 121 ALA B O 1
ATOM 3212 N N . VAL B 1 122 ? -11.625 -12.703 -23.266 1 98.69 122 VAL B N 1
ATOM 3213 C CA . VAL B 1 122 ? -10.203 -12.422 -23.469 1 98.69 122 VAL B CA 1
ATOM 3214 C C . VAL B 1 122 ? -9.492 -13.695 -23.938 1 98.69 122 VAL B C 1
ATOM 3216 O O . VAL B 1 122 ? -8.703 -13.664 -24.875 1 98.69 122 VAL B O 1
ATOM 3219 N N . LEU B 1 123 ? -9.766 -14.805 -23.266 1 98.69 123 LEU B N 1
ATOM 3220 C CA . LEU B 1 123 ? -9.133 -16.062 -23.625 1 98.69 123 LEU B CA 1
ATOM 3221 C C . LEU B 1 123 ? -9.492 -16.469 -25.047 1 98.69 123 LEU B C 1
ATOM 3223 O O . LEU B 1 123 ? -8.625 -16.891 -25.812 1 98.69 123 LEU B O 1
ATOM 3227 N N . GLU B 1 124 ? -10.719 -16.344 -25.344 1 98.56 124 GLU B N 1
ATOM 3228 C CA . GLU B 1 124 ? -11.18 -16.703 -26.688 1 98.56 124 GLU B CA 1
ATOM 3229 C C . GLU B 1 124 ? -10.523 -15.844 -27.75 1 98.56 124 GLU B C 1
ATOM 3231 O O . GLU B 1 124 ? -10.211 -16.328 -28.844 1 98.56 124 GLU B O 1
ATOM 3236 N N . GLU B 1 125 ? -10.383 -14.617 -27.438 1 98.38 125 GLU B N 1
ATOM 3237 C CA . GLU B 1 125 ? -9.781 -13.68 -28.375 1 98.38 125 GLU B CA 1
ATOM 3238 C C . GLU B 1 125 ? -8.359 -14.094 -28.734 1 98.38 125 GLU B C 1
ATOM 3240 O O . GLU B 1 125 ? -7.973 -14.055 -29.906 1 98.38 125 GLU B O 1
ATOM 3245 N N . TYR B 1 126 ? -7.617 -14.547 -27.797 1 98.38 126 TYR B N 1
ATOM 3246 C CA . TYR B 1 126 ? -6.203 -14.828 -28.031 1 98.38 126 TYR B CA 1
ATOM 3247 C C . TYR B 1 126 ? -6 -16.281 -28.453 1 98.38 126 TYR B C 1
ATOM 3249 O O . TYR B 1 126 ? -4.977 -16.625 -29.047 1 98.38 126 TYR B O 1
ATOM 3257 N N . ASP B 1 127 ? -6.891 -17.188 -28.062 1 98.19 127 ASP B N 1
ATOM 3258 C CA . ASP B 1 127 ? -6.875 -18.594 -28.469 1 98.19 127 ASP B CA 1
ATOM 3259 C C . ASP B 1 127 ? -5.512 -19.234 -28.219 1 98.19 127 ASP B C 1
ATOM 3261 O O . ASP B 1 127 ? -4.887 -19.766 -29.141 1 98.19 127 ASP B O 1
ATOM 3265 N N . PRO B 1 128 ? -5.059 -19.203 -26.969 1 98.62 128 PRO B N 1
ATOM 3266 C CA . PRO B 1 128 ? -3.729 -19.734 -26.656 1 98.62 128 PRO B CA 1
ATOM 3267 C C . PRO B 1 128 ? -3.656 -21.25 -26.734 1 98.62 128 PRO B C 1
ATOM 3269 O O . PRO B 1 128 ? -4.691 -21.922 -26.781 1 98.62 128 PRO B O 1
ATOM 3272 N N . SER B 1 129 ? -2.418 -21.75 -26.828 1 98.69 129 SER B N 1
ATOM 3273 C CA . SER B 1 129 ? -2.219 -23.203 -26.766 1 98.69 129 SER B CA 1
ATOM 3274 C C . SER B 1 129 ? -2.395 -23.719 -25.344 1 98.69 129 SER B C 1
ATOM 3276 O O . SER B 1 129 ? -2.932 -24.797 -25.141 1 98.69 129 SER B O 1
ATOM 3278 N N . ILE B 1 130 ? -1.935 -22.922 -24.328 1 98.81 130 ILE B N 1
ATOM 3279 C CA . ILE B 1 130 ? -2.051 -23.281 -22.922 1 98.81 130 ILE B CA 1
ATOM 3280 C C . ILE B 1 130 ? -2.631 -22.094 -22.141 1 98.81 130 ILE B C 1
ATOM 3282 O O . ILE B 1 130 ? -2.232 -20.953 -22.344 1 98.81 130 ILE B O 1
ATOM 3286 N N . VAL B 1 131 ? -3.602 -22.344 -21.25 1 98.88 131 VAL B N 1
ATOM 3287 C CA . VAL B 1 131 ? -4.102 -21.391 -20.266 1 98.88 131 VAL B CA 1
ATOM 3288 C C . VAL B 1 131 ? -3.684 -21.844 -18.875 1 98.88 131 VAL B C 1
ATOM 3290 O O . VAL B 1 131 ? -4.09 -22.906 -18.406 1 98.88 131 VAL B O 1
ATOM 3293 N N . ASN B 1 132 ? -2.859 -21.062 -18.312 1 98.88 132 ASN B N 1
ATOM 3294 C CA . ASN B 1 132 ? -2.5 -21.266 -16.906 1 98.88 132 ASN B CA 1
ATOM 3295 C C . ASN B 1 132 ? -3.408 -20.469 -15.969 1 98.88 132 ASN B C 1
ATOM 3297 O O . ASN B 1 132 ? -3.578 -19.266 -16.141 1 98.88 132 ASN B O 1
ATOM 3301 N N . ILE B 1 133 ? -4.039 -21.109 -15.07 1 98.75 133 ILE B N 1
ATOM 3302 C CA . ILE B 1 133 ? -4.828 -20.469 -14.023 1 98.75 133 ILE B CA 1
ATOM 3303 C C . ILE B 1 133 ? -4.168 -20.719 -12.664 1 98.75 133 ILE B C 1
ATOM 3305 O O . ILE B 1 133 ? -3.996 -21.859 -12.25 1 98.75 133 ILE B O 1
ATOM 3309 N N . GLY B 1 134 ? -3.756 -19.625 -12.086 1 97.94 134 GLY B N 1
ATOM 3310 C CA . GLY B 1 134 ? -2.994 -19.812 -10.859 1 97.94 134 GLY B CA 1
ATOM 3311 C C . GLY B 1 134 ? -3.416 -18.859 -9.75 1 97.94 134 GLY B C 1
ATOM 3312 O O . GLY B 1 134 ? -3.758 -17.703 -10.016 1 97.94 134 GLY B O 1
ATOM 3313 N N . GLY B 1 135 ? -3.307 -19.422 -8.477 1 96.5 135 GLY B N 1
ATOM 3314 C CA . GLY B 1 135 ? -3.547 -18.594 -7.309 1 96.5 135 GLY B CA 1
ATOM 3315 C C . GLY B 1 135 ? -4.91 -18.812 -6.684 1 96.5 135 GLY B C 1
ATOM 3316 O O . GLY B 1 135 ? -5.617 -19.75 -7.047 1 96.5 135 GLY B O 1
ATOM 3317 N N . SER B 1 136 ? -5.281 -17.984 -5.699 1 96.19 136 SER B N 1
ATOM 3318 C CA . SER B 1 136 ? -6.559 -18.047 -4.996 1 96.19 136 SER B CA 1
ATOM 3319 C C . SER B 1 136 ? -7.672 -17.406 -5.805 1 96.19 136 SER B C 1
ATOM 3321 O O . SER B 1 136 ? -7.406 -16.656 -6.75 1 96.19 136 SER B O 1
ATOM 3323 N N . LEU B 1 137 ? -8.82 -17.781 -5.441 1 97.12 137 LEU B N 1
ATOM 3324 C CA . LEU B 1 137 ? -10 -17.156 -6.039 1 97.12 137 LEU B CA 1
ATOM 3325 C C . LEU B 1 137 ? -10.469 -15.977 -5.191 1 97.12 137 LEU B C 1
ATOM 3327 O O . LEU B 1 137 ? -10.469 -16.047 -3.961 1 97.12 137 LEU B O 1
ATOM 3331 N N . PRO B 1 138 ? -10.781 -14.836 -5.844 1 97 138 PRO B N 1
ATOM 3332 C CA . PRO B 1 138 ? -11.383 -13.742 -5.082 1 97 138 PRO B CA 1
ATOM 3333 C C . PRO B 1 138 ? -12.797 -14.07 -4.598 1 97 138 PRO B C 1
ATOM 3335 O O . PRO B 1 138 ? -13.422 -15.008 -5.094 1 97 138 PRO B O 1
ATOM 3338 N N . PRO B 1 139 ? -13.289 -13.281 -3.559 1 95.94 139 PRO B N 1
ATOM 3339 C CA . PRO B 1 139 ? -14.688 -13.469 -3.176 1 95.94 139 PRO B CA 1
ATOM 3340 C C . PRO B 1 139 ? -15.641 -13.359 -4.363 1 95.94 139 PRO B C 1
ATOM 3342 O O . PRO B 1 139 ? -15.508 -12.453 -5.191 1 95.94 139 PRO B O 1
ATOM 3345 N N . GLY B 1 140 ? -16.516 -14.328 -4.48 1 96.31 140 GLY B N 1
ATOM 3346 C CA . GLY B 1 140 ? -17.5 -14.328 -5.559 1 96.31 140 GLY B CA 1
ATOM 3347 C C . GLY B 1 140 ? -17.188 -15.328 -6.652 1 96.31 140 GLY B C 1
ATOM 3348 O O . GLY B 1 140 ? -18.078 -15.734 -7.406 1 96.31 140 GLY B O 1
ATOM 3349 N N . MET B 1 141 ? -15.945 -15.695 -6.809 1 96.38 141 MET B N 1
ATOM 3350 C CA . MET B 1 141 ? -15.57 -16.719 -7.777 1 96.38 141 MET B CA 1
ATOM 3351 C C . MET B 1 141 ? -15.531 -18.094 -7.125 1 96.38 141 MET B C 1
ATOM 3353 O O . MET B 1 141 ? -15.172 -18.219 -5.953 1 96.38 141 MET B O 1
ATOM 3357 N N . GLU B 1 142 ? -15.891 -19.078 -7.875 1 96.56 142 GLU B N 1
ATOM 3358 C CA . GLU B 1 142 ? -15.945 -20.453 -7.414 1 96.56 142 GLU B CA 1
ATOM 3359 C C . GLU B 1 142 ? -15.219 -21.391 -8.375 1 96.56 142 GLU B C 1
ATOM 3361 O O . GLU B 1 142 ? -14.922 -21.016 -9.508 1 96.56 142 GLU B O 1
ATOM 3366 N N . PRO B 1 143 ? -14.945 -22.625 -7.91 1 97 143 PRO B N 1
ATOM 3367 C CA . PRO B 1 143 ? -14.258 -23.578 -8.781 1 97 143 PRO B CA 1
ATOM 3368 C C . PRO B 1 143 ? -14.961 -23.766 -10.125 1 97 143 PRO B C 1
ATOM 3370 O O . PRO B 1 143 ? -14.305 -24.016 -11.141 1 97 143 PRO B O 1
ATOM 3373 N N . GLU B 1 144 ? -16.25 -23.578 -10.086 1 96.75 144 GLU B N 1
ATOM 3374 C CA . GLU B 1 144 ? -17.016 -23.688 -11.328 1 96.75 144 GLU B CA 1
ATOM 3375 C C . GLU B 1 144 ? -16.547 -22.672 -12.359 1 96.75 144 GLU B C 1
ATOM 3377 O O . GLU B 1 144 ? -16.641 -22.906 -13.562 1 96.75 144 GLU B O 1
ATOM 3382 N N . ASP B 1 145 ? -16.078 -21.578 -11.883 1 97.88 145 ASP B N 1
ATOM 3383 C CA . ASP B 1 145 ? -15.578 -20.547 -12.789 1 97.88 145 ASP B CA 1
ATOM 3384 C C . ASP B 1 145 ? -14.266 -20.984 -13.438 1 97.88 145 ASP B C 1
ATOM 3386 O O . ASP B 1 145 ? -13.977 -20.609 -14.57 1 97.88 145 ASP B O 1
ATOM 3390 N N . ILE B 1 146 ? -13.477 -21.734 -12.758 1 97.88 146 ILE B N 1
ATOM 3391 C CA . ILE B 1 146 ? -12.273 -22.328 -13.328 1 97.88 146 ILE B CA 1
ATOM 3392 C C . ILE B 1 146 ? -12.648 -23.281 -14.453 1 97.88 146 ILE B C 1
ATOM 3394 O O . ILE B 1 146 ? -12.047 -23.266 -15.531 1 97.88 146 ILE B O 1
ATOM 3398 N N . ASP B 1 147 ? -13.664 -24.125 -14.164 1 97.88 147 ASP B N 1
ATOM 3399 C CA . ASP B 1 147 ? -14.164 -25.031 -15.18 1 97.88 147 ASP B CA 1
ATOM 3400 C C . ASP B 1 147 ? -14.617 -24.281 -16.422 1 97.88 147 ASP B C 1
ATOM 3402 O O . ASP B 1 147 ? -14.344 -24.703 -17.547 1 97.88 147 ASP B O 1
ATOM 3406 N N . ARG B 1 148 ? -15.258 -23.219 -16.156 1 97.62 148 ARG B N 1
ATOM 3407 C CA . ARG B 1 148 ? -15.758 -22.406 -17.266 1 97.62 148 ARG B CA 1
ATOM 3408 C C . ARG B 1 148 ? -14.617 -21.859 -18.109 1 97.62 148 ARG B C 1
ATOM 3410 O O . ARG B 1 148 ? -14.672 -21.922 -19.344 1 97.62 148 ARG B O 1
ATOM 3417 N N . LEU B 1 149 ? -13.617 -21.359 -17.516 1 98.06 149 LEU B N 1
ATOM 3418 C CA . LEU B 1 149 ? -12.453 -20.828 -18.234 1 98.06 149 LEU B CA 1
ATOM 3419 C C . LEU B 1 149 ? -11.742 -21.938 -19 1 98.06 149 LEU B C 1
ATOM 3421 O O . LEU B 1 149 ? -11.383 -21.766 -20.156 1 98.06 149 LEU B O 1
ATOM 3425 N N . ALA B 1 150 ? -11.562 -23.031 -18.359 1 97.25 150 ALA B N 1
ATOM 3426 C CA . ALA B 1 150 ? -10.844 -24.172 -18.938 1 97.25 150 ALA B CA 1
ATOM 3427 C C . ALA B 1 150 ? -11.57 -24.703 -20.172 1 97.25 150 ALA B C 1
ATOM 3429 O O . ALA B 1 150 ? -10.93 -25.094 -21.156 1 97.25 150 ALA B O 1
ATOM 3430 N N . GLY B 1 151 ? -12.867 -24.688 -20.125 1 96.75 151 GLY B N 1
ATOM 3431 C CA . GLY B 1 151 ? -13.664 -25.312 -21.172 1 96.75 151 GLY B CA 1
ATOM 3432 C C . GLY B 1 151 ? -14.086 -24.344 -22.25 1 96.75 151 GLY B C 1
ATOM 3433 O O . GLY B 1 151 ? -14.805 -24.719 -23.188 1 96.75 151 GLY B O 1
ATOM 3434 N N . ALA B 1 152 ? -13.602 -23.156 -22.203 1 97.38 152 ALA B N 1
ATOM 3435 C CA . ALA B 1 152 ? -14.109 -22.109 -23.094 1 97.38 152 ALA B CA 1
ATOM 3436 C C . ALA B 1 152 ? -13.461 -22.219 -24.469 1 97.38 152 ALA B C 1
ATOM 3438 O O . ALA B 1 152 ? -13.898 -21.562 -25.422 1 97.38 152 ALA B O 1
ATOM 3439 N N . GLY B 1 153 ? -12.461 -23.031 -24.625 1 97.31 153 GLY B N 1
ATOM 3440 C CA . GLY B 1 153 ? -11.758 -23.188 -25.875 1 97.31 153 GLY B CA 1
ATOM 3441 C C . GLY B 1 153 ? -10.977 -24.484 -25.969 1 97.31 153 GLY B C 1
ATOM 3442 O O . GLY B 1 153 ? -11.109 -25.359 -25.094 1 97.31 153 GLY B O 1
ATOM 3443 N N . ASP B 1 154 ? -10.227 -24.641 -27.094 1 96.75 154 ASP B N 1
ATOM 3444 C CA . ASP B 1 154 ? -9.492 -25.859 -27.344 1 96.75 154 ASP B CA 1
ATOM 3445 C C . ASP B 1 154 ? -8.062 -25.781 -26.812 1 96.75 154 ASP B C 1
ATOM 3447 O O . ASP B 1 154 ? -7.156 -26.438 -27.328 1 96.75 154 ASP B O 1
ATOM 3451 N N . TRP B 1 155 ? -7.852 -25.125 -25.75 1 98.31 155 TRP B N 1
ATOM 3452 C CA . TRP B 1 155 ? -6.52 -25 -25.172 1 98.31 155 TRP B CA 1
ATOM 3453 C C . TRP B 1 155 ? -6.297 -26.031 -24.078 1 98.31 155 TRP B C 1
ATOM 3455 O O . TRP B 1 155 ? -7.258 -26.531 -23.484 1 98.31 155 TRP B O 1
ATOM 3465 N N . ASP B 1 156 ? -5.016 -26.375 -23.859 1 98.25 156 ASP B N 1
ATOM 3466 C CA . ASP B 1 156 ? -4.648 -27.125 -22.641 1 98.25 156 ASP B CA 1
ATOM 3467 C C . ASP B 1 156 ? -4.727 -26.219 -21.406 1 98.25 156 ASP B C 1
ATOM 3469 O O . ASP B 1 156 ? -4.426 -25.031 -21.484 1 98.25 156 ASP B O 1
ATOM 3473 N N . THR B 1 157 ? -5.141 -26.781 -20.312 1 98.5 157 THR B N 1
ATOM 3474 C CA . THR B 1 157 ? -5.23 -25.984 -19.094 1 98.5 157 THR B CA 1
ATOM 3475 C C . THR B 1 157 ? -4.219 -26.469 -18.062 1 98.5 157 THR B C 1
ATOM 3477 O O . THR B 1 157 ? -4.062 -27.688 -17.844 1 98.5 157 THR B O 1
ATOM 3480 N N . ALA B 1 158 ? -3.516 -25.547 -17.5 1 98.81 158 ALA B N 1
ATOM 3481 C CA . ALA B 1 158 ? -2.506 -25.781 -16.469 1 98.81 158 ALA B CA 1
ATOM 3482 C C . ALA B 1 158 ? -2.889 -25.094 -15.164 1 98.81 158 ALA B C 1
ATOM 3484 O O . ALA B 1 158 ? -2.871 -23.859 -15.07 1 98.81 158 ALA B O 1
ATOM 3485 N N . LEU B 1 159 ? -3.141 -25.859 -14.117 1 98.5 159 LEU B N 1
ATOM 3486 C CA . LEU B 1 159 ? -3.684 -25.312 -12.883 1 98.5 159 LEU B CA 1
ATOM 3487 C C . LEU B 1 159 ? -2.631 -25.297 -11.781 1 98.5 159 LEU B C 1
ATOM 3489 O O . LEU B 1 159 ? -1.865 -26.266 -11.641 1 98.5 159 LEU B O 1
ATOM 3493 N N . ASP B 1 160 ? -2.531 -24.234 -11.078 1 98.19 160 ASP B N 1
ATOM 3494 C CA . ASP B 1 160 ? -1.811 -24.078 -9.82 1 98.19 160 ASP B CA 1
ATOM 3495 C C . ASP B 1 160 ? -2.676 -23.375 -8.773 1 98.19 160 ASP B C 1
ATOM 3497 O O . ASP B 1 160 ? -2.512 -22.188 -8.523 1 98.19 160 ASP B O 1
ATOM 3501 N N . ILE B 1 161 ? -3.584 -24.094 -8.18 1 96.5 161 ILE B N 1
ATOM 3502 C CA . ILE B 1 161 ? -4.629 -23.547 -7.32 1 96.5 161 ILE B CA 1
ATOM 3503 C C . ILE B 1 161 ? -4.633 -24.297 -5.984 1 96.5 161 ILE B C 1
ATOM 3505 O O . ILE B 1 161 ? -3.906 -25.266 -5.809 1 96.5 161 ILE B O 1
ATOM 3509 N N . HIS B 1 162 ? -5.391 -23.828 -5.098 1 92.12 162 HIS B N 1
ATOM 3510 C CA . HIS B 1 162 ? -5.465 -24.422 -3.766 1 92.12 162 HIS B CA 1
ATOM 3511 C C . HIS B 1 162 ? -6.086 -25.812 -3.816 1 92.12 162 HIS B C 1
ATOM 3513 O O . HIS B 1 162 ? -6.934 -26.094 -4.668 1 92.12 162 HIS B O 1
ATOM 3519 N N . GLY B 1 163 ? -5.676 -26.641 -2.861 1 86.12 163 GLY B N 1
ATOM 3520 C CA . GLY B 1 163 ? -6.074 -28.047 -2.855 1 86.12 163 GLY B CA 1
ATOM 3521 C C . GLY B 1 163 ? -7.578 -28.234 -2.76 1 86.12 163 GLY B C 1
ATOM 3522 O O . GLY B 1 163 ? -8.141 -29.078 -3.449 1 86.12 163 GLY B O 1
ATOM 3523 N N . ASP B 1 164 ? -8.211 -27.438 -1.923 1 88.69 164 ASP B N 1
ATOM 3524 C CA . ASP B 1 164 ? -9.656 -27.562 -1.75 1 88.69 164 ASP B CA 1
ATOM 3525 C C . ASP B 1 164 ? -10.391 -27.188 -3.035 1 88.69 164 ASP B C 1
ATOM 3527 O O . ASP B 1 164 ? -11.43 -27.781 -3.354 1 88.69 164 ASP B O 1
ATOM 3531 N N . ASP B 1 165 ? -9.883 -26.297 -3.771 1 91.94 165 ASP B N 1
ATOM 3532 C CA . ASP B 1 165 ? -10.477 -25.922 -5.051 1 91.94 165 ASP B CA 1
ATOM 3533 C C . ASP B 1 165 ? -10.297 -27.047 -6.082 1 91.94 165 ASP B C 1
ATOM 3535 O O . ASP B 1 165 ? -11.195 -27.297 -6.891 1 91.94 165 ASP B O 1
ATOM 3539 N N . MET B 1 166 ? -9.188 -27.734 -6.047 1 92.75 166 MET B N 1
ATOM 3540 C CA . MET B 1 166 ? -8.883 -28.797 -7 1 92.75 166 MET B CA 1
ATOM 3541 C C . MET B 1 166 ? -9.938 -29.891 -6.945 1 92.75 166 MET B C 1
ATOM 3543 O O . MET B 1 166 ? -10.367 -30.406 -7.98 1 92.75 166 MET B O 1
ATOM 3547 N N . MET B 1 167 ? -10.367 -30.156 -5.762 1 90.81 167 MET B N 1
ATOM 3548 C CA . MET B 1 167 ? -11.289 -31.266 -5.551 1 90.81 167 MET B CA 1
ATOM 3549 C C . MET B 1 167 ? -12.703 -30.891 -5.992 1 90.81 167 MET B C 1
ATOM 3551 O O . MET B 1 167 ? -13.531 -31.766 -6.223 1 90.81 167 MET B O 1
ATOM 3555 N N . ALA B 1 168 ? -12.93 -29.641 -6.059 1 94 168 ALA B N 1
ATOM 3556 C CA . ALA B 1 168 ? -14.273 -29.172 -6.398 1 94 168 ALA B CA 1
ATOM 3557 C C . ALA B 1 168 ? -14.438 -29.031 -7.91 1 94 168 ALA B C 1
ATOM 3559 O O . ALA B 1 168 ? -15.531 -28.766 -8.398 1 94 168 ALA B O 1
ATOM 3560 N N . LEU B 1 169 ? -13.383 -29.297 -8.641 1 96.19 169 LEU B N 1
ATOM 3561 C CA . LEU B 1 169 ? -13.422 -29.156 -10.094 1 96.19 169 LEU B CA 1
ATOM 3562 C C . LEU B 1 169 ? -14.117 -30.344 -10.742 1 96.19 169 LEU B C 1
ATOM 3564 O O . LEU B 1 169 ? -14.078 -31.453 -10.211 1 96.19 169 LEU B O 1
ATOM 3568 N N . GLU B 1 170 ? -14.742 -30.078 -11.906 1 94.44 170 GLU B N 1
ATOM 3569 C CA . GLU B 1 170 ? -15.484 -31.141 -12.578 1 94.44 170 GLU B CA 1
ATOM 3570 C C . GLU B 1 170 ? -14.938 -31.391 -13.977 1 94.44 170 GLU B C 1
ATOM 3572 O O . GLU B 1 170 ? -15.336 -32.375 -14.641 1 94.44 170 GLU B O 1
ATOM 3577 N N . GLY B 1 171 ? -14.109 -30.547 -14.414 1 93.12 171 GLY B N 1
ATOM 3578 C CA . GLY B 1 171 ? -13.57 -30.688 -15.758 1 93.12 171 GLY B CA 1
ATOM 3579 C C . GLY B 1 171 ? -12.336 -31.562 -15.82 1 93.12 171 GLY B C 1
ATOM 3580 O O . GLY B 1 171 ? -12.031 -32.281 -14.859 1 93.12 171 GLY B O 1
ATOM 3581 N N . THR B 1 172 ? -11.773 -31.719 -17.016 1 94.25 172 THR B N 1
ATOM 3582 C CA . THR B 1 172 ? -10.492 -32.375 -17.25 1 94.25 172 THR B CA 1
ATOM 3583 C C . THR B 1 172 ? -9.414 -31.359 -17.609 1 94.25 172 THR B C 1
ATOM 3585 O O . THR B 1 172 ? -9.672 -30.406 -18.344 1 94.25 172 THR B O 1
ATOM 3588 N N . TYR B 1 173 ? -8.297 -31.531 -17.047 1 97.69 173 TYR B N 1
ATOM 3589 C CA . TYR B 1 173 ? -7.203 -30.578 -17.188 1 97.69 173 TYR B CA 1
ATOM 3590 C C . TYR B 1 173 ? -5.914 -31.281 -17.594 1 97.69 173 TYR B C 1
ATOM 3592 O O . TYR B 1 173 ? -5.688 -32.438 -17.234 1 97.69 173 TYR B O 1
ATOM 3600 N N . GLU B 1 174 ? -5.168 -30.594 -18.328 1 98.06 174 GLU B N 1
ATOM 3601 C CA . GLU B 1 174 ? -3.939 -31.219 -18.828 1 98.06 174 GLU B CA 1
ATOM 3602 C C . GLU B 1 174 ? -2.863 -31.25 -17.75 1 98.06 174 GLU B C 1
ATOM 3604 O O . GLU B 1 174 ? -2.189 -32.281 -17.578 1 98.06 174 GLU B O 1
ATOM 3609 N N . TYR B 1 175 ? -2.67 -30.141 -17.047 1 98.12 175 TYR B N 1
ATOM 3610 C CA . TYR B 1 175 ? -1.595 -30.031 -16.062 1 98.12 175 TYR B CA 1
ATOM 3611 C C . TYR B 1 175 ? -2.121 -29.516 -14.727 1 98.12 175 TYR B C 1
ATOM 3613 O O . TYR B 1 175 ? -3.047 -28.703 -14.695 1 98.12 175 TYR B O 1
ATOM 3621 N N . VAL B 1 176 ? -1.554 -29.938 -13.625 1 98.44 176 VAL B N 1
ATOM 3622 C CA . VAL B 1 176 ? -1.757 -29.344 -12.312 1 98.44 176 VAL B CA 1
ATOM 3623 C C . VAL B 1 176 ? -0.458 -29.406 -11.508 1 98.44 176 VAL B C 1
ATOM 3625 O O . VAL B 1 176 ? 0.3 -30.375 -11.609 1 98.44 176 VAL B O 1
ATOM 3628 N N . LYS B 1 177 ? -0.238 -28.344 -10.742 1 98.44 177 LYS B N 1
ATOM 3629 C CA . LYS B 1 177 ? 1.017 -28.266 -10 1 98.44 177 LYS B CA 1
ATOM 3630 C C . LYS B 1 177 ? 0.761 -28.094 -8.508 1 98.44 177 LYS B C 1
ATOM 3632 O O . LYS B 1 177 ? 1.047 -27.031 -7.945 1 98.44 177 LYS B O 1
ATOM 3637 N N . PRO B 1 178 ? 0.483 -29.125 -7.773 1 97.81 178 PRO B N 1
ATOM 3638 C CA . PRO B 1 178 ? 0.34 -29.047 -6.316 1 97.81 178 PRO B CA 1
ATOM 3639 C C . PRO B 1 178 ? 1.679 -29.125 -5.59 1 97.81 178 PRO B C 1
ATOM 3641 O O . PRO B 1 178 ? 2.664 -29.609 -6.148 1 97.81 178 PRO B O 1
ATOM 3644 N N . ASN B 1 179 ? 1.671 -28.531 -4.434 1 96.06 179 ASN B N 1
ATOM 3645 C CA . ASN B 1 179 ? 2.727 -28.859 -3.486 1 96.06 179 ASN B CA 1
ATOM 3646 C C . ASN B 1 179 ? 2.295 -29.984 -2.539 1 96.06 179 ASN B C 1
ATOM 3648 O O . ASN B 1 179 ? 1.225 -30.562 -2.713 1 96.06 179 ASN B O 1
ATOM 3652 N N . GLU B 1 180 ? 3.143 -30.25 -1.59 1 95.38 180 GLU B N 1
ATOM 3653 C CA . GLU B 1 180 ? 2.861 -31.359 -0.683 1 95.38 180 GLU B CA 1
ATOM 3654 C C . GLU B 1 180 ? 1.578 -31.109 0.105 1 95.38 180 GLU B C 1
ATOM 3656 O O . GLU B 1 180 ? 0.731 -32 0.213 1 95.38 180 GLU B O 1
ATOM 3661 N N . ILE B 1 181 ? 1.434 -29.969 0.606 1 93.94 181 ILE B N 1
ATOM 3662 C CA . ILE B 1 181 ? 0.277 -29.609 1.42 1 93.94 181 ILE B CA 1
ATOM 3663 C C . ILE B 1 181 ? -0.991 -29.672 0.571 1 93.94 181 ILE B C 1
ATOM 3665 O O . ILE B 1 181 ? -2.01 -30.219 1.008 1 93.94 181 ILE B O 1
ATOM 3669 N N . GLU B 1 182 ? -0.897 -29.156 -0.587 1 95.5 182 GLU B N 1
ATOM 3670 C CA . GLU B 1 182 ? -2.041 -29.156 -1.495 1 95.5 182 GLU B CA 1
ATOM 3671 C C . GLU B 1 182 ? -2.418 -30.578 -1.913 1 95.5 182 GLU B C 1
ATOM 3673 O O . GLU B 1 182 ? -3.6 -30.891 -2.061 1 95.5 182 GLU B O 1
ATOM 3678 N N . LEU B 1 183 ? -1.452 -31.422 -2.141 1 95.69 183 LEU B N 1
ATOM 3679 C CA . LEU B 1 183 ? -1.721 -32.812 -2.449 1 95.69 183 LEU B CA 1
ATOM 3680 C C . LEU B 1 183 ? -2.461 -33.5 -1.3 1 95.69 183 LEU B C 1
ATOM 3682 O O . LEU B 1 183 ? -3.428 -34.219 -1.524 1 95.69 183 LEU B O 1
ATOM 3686 N N . GLU B 1 184 ? -1.933 -33.219 -0.119 1 96.25 184 GLU B N 1
ATOM 3687 C CA . GLU B 1 184 ? -2.576 -33.781 1.061 1 96.25 184 GLU B CA 1
ATOM 3688 C C . GLU B 1 184 ? -4.02 -33.281 1.19 1 96.25 184 GLU B C 1
ATOM 3690 O O . GLU B 1 184 ? -4.922 -34.094 1.463 1 96.25 184 GLU B O 1
ATOM 3695 N N . GLU B 1 185 ? -4.195 -32.062 0.943 1 94.19 185 GLU B N 1
ATOM 3696 C CA . GLU B 1 185 ? -5.531 -31.5 1.016 1 94.19 185 GLU B CA 1
ATOM 3697 C C . GLU B 1 185 ? -6.449 -32.094 -0.048 1 94.19 185 GLU B C 1
ATOM 3699 O O . GLU B 1 185 ? -7.625 -32.344 0.216 1 94.19 185 GLU B O 1
ATOM 3704 N N . ALA B 1 186 ? -5.941 -32.25 -1.193 1 93.94 186 ALA B N 1
ATOM 3705 C CA . ALA B 1 186 ? -6.738 -32.688 -2.332 1 93.94 186 ALA B CA 1
ATOM 3706 C C . ALA B 1 186 ? -7.066 -34.188 -2.229 1 93.94 186 ALA B C 1
ATOM 3708 O O . ALA B 1 186 ? -8.125 -34.625 -2.689 1 93.94 186 ALA B O 1
ATOM 3709 N N . THR B 1 187 ? -6.195 -35 -1.56 1 95 187 THR B N 1
ATOM 3710 C CA . THR B 1 187 ? -6.352 -36.438 -1.688 1 95 187 THR B CA 1
ATOM 3711 C C . THR B 1 187 ? -6.629 -37.094 -0.33 1 95 187 THR B C 1
ATOM 3713 O O . THR B 1 187 ? -7.074 -38.25 -0.255 1 95 187 THR B O 1
ATOM 3716 N N . GLY B 1 188 ? -6.293 -36.344 0.735 1 94.88 188 GLY B N 1
ATOM 3717 C CA . GLY B 1 188 ? -6.387 -36.906 2.07 1 94.88 188 GLY B CA 1
ATOM 3718 C C . GLY B 1 188 ? -5.234 -37.844 2.406 1 94.88 188 GLY B C 1
ATOM 3719 O O . GLY B 1 188 ? -5.176 -38.375 3.506 1 94.88 188 GLY B O 1
ATOM 3720 N N . ILE B 1 189 ? -4.316 -38 1.491 1 95.88 189 ILE B N 1
ATOM 3721 C CA . ILE B 1 189 ? -3.162 -38.875 1.71 1 95.88 189 ILE B CA 1
ATOM 3722 C C . ILE B 1 189 ? -2.014 -38.062 2.309 1 95.88 189 ILE B C 1
ATOM 3724 O O . ILE B 1 189 ? -1.58 -37.062 1.725 1 95.88 189 ILE B O 1
ATOM 3728 N N . GLU B 1 190 ? -1.551 -38.5 3.447 1 96.44 190 GLU B N 1
ATOM 3729 C CA . GLU B 1 190 ? -0.397 -37.844 4.055 1 96.44 190 GLU B CA 1
ATOM 3730 C C . GLU B 1 190 ? 0.874 -38.094 3.252 1 96.44 190 GLU B C 1
ATOM 3732 O O . GLU B 1 190 ? 1.166 -39.25 2.902 1 96.44 190 GLU B O 1
ATOM 3737 N N . VAL B 1 191 ? 1.567 -37.094 2.947 1 95.94 191 VAL B N 1
ATOM 3738 C CA . VAL B 1 191 ? 2.795 -37.219 2.172 1 95.94 191 VAL B CA 1
ATOM 3739 C C . VAL B 1 191 ? 4.004 -37.125 3.098 1 95.94 191 VAL B C 1
ATOM 3741 O O . VAL B 1 191 ? 4.375 -36.031 3.527 1 95.94 191 VAL B O 1
ATOM 3744 N N . THR B 1 192 ? 4.641 -38.219 3.428 1 95 192 THR B N 1
ATOM 3745 C CA . THR B 1 192 ? 5.777 -38.219 4.34 1 95 192 THR B CA 1
ATOM 3746 C C . THR B 1 192 ? 7.062 -38.594 3.6 1 95 192 THR B C 1
ATOM 3748 O O . THR B 1 192 ? 8.164 -38.375 4.117 1 95 192 THR B O 1
ATOM 3751 N N . ASP B 1 193 ? 6.93 -39.156 2.473 1 93.88 193 ASP B N 1
ATOM 3752 C CA . ASP B 1 193 ? 8.07 -39.531 1.632 1 93.88 193 ASP B CA 1
ATOM 3753 C C . ASP B 1 193 ? 7.68 -39.531 0.155 1 93.88 193 ASP B C 1
ATOM 3755 O O . ASP B 1 193 ? 6.551 -39.188 -0.198 1 93.88 193 ASP B O 1
ATOM 3759 N N . ILE B 1 194 ? 8.578 -39.906 -0.729 1 94.44 194 ILE B N 1
ATOM 3760 C CA . ILE B 1 194 ? 8.391 -39.781 -2.172 1 94.44 194 ILE B CA 1
ATOM 3761 C C . ILE B 1 194 ? 7.348 -40.812 -2.639 1 94.44 194 ILE B C 1
ATOM 3763 O O . ILE B 1 194 ? 6.613 -40.562 -3.596 1 94.44 194 ILE B O 1
ATOM 3767 N N . ASP B 1 195 ? 7.281 -42 -1.975 1 95.38 195 ASP B N 1
ATOM 3768 C CA . ASP B 1 195 ? 6.285 -43 -2.344 1 95.38 195 ASP B CA 1
ATOM 3769 C C . ASP B 1 195 ? 4.875 -42.5 -2.045 1 95.38 195 ASP B C 1
ATOM 3771 O O . ASP B 1 195 ? 3.953 -42.719 -2.836 1 95.38 195 ASP B O 1
ATOM 3775 N N . ASP B 1 196 ? 4.758 -41.875 -0.87 1 96.62 196 ASP B N 1
ATOM 3776 C CA . ASP B 1 196 ? 3.475 -41.25 -0.518 1 96.62 196 ASP B CA 1
ATOM 3777 C C . ASP B 1 196 ? 3.074 -40.188 -1.531 1 96.62 196 ASP B C 1
ATOM 3779 O O . ASP B 1 196 ? 1.906 -40.094 -1.912 1 96.62 196 ASP B O 1
ATOM 3783 N N . CYS B 1 197 ? 4.027 -39.406 -1.945 1 97.5 197 CYS B N 1
ATOM 3784 C CA . CYS B 1 197 ? 3.781 -38.344 -2.93 1 97.5 197 CYS B CA 1
ATOM 3785 C C . CYS B 1 197 ? 3.291 -38.938 -4.246 1 97.5 197 CYS B C 1
ATOM 3787 O O . CYS B 1 197 ? 2.34 -38.438 -4.84 1 97.5 197 CYS B O 1
ATOM 3789 N N . ALA B 1 198 ? 3.939 -40.031 -4.676 1 97.62 198 ALA B N 1
ATOM 3790 C CA . ALA B 1 198 ? 3.549 -40.688 -5.914 1 97.62 198 ALA B CA 1
ATOM 3791 C C . ALA B 1 198 ? 2.111 -41.188 -5.836 1 97.62 198 ALA B C 1
ATOM 3793 O O . ALA B 1 198 ? 1.345 -41.031 -6.793 1 97.62 198 ALA B O 1
ATOM 3794 N N . GLU B 1 199 ? 1.819 -41.781 -4.711 1 96.94 199 GLU B N 1
ATOM 3795 C CA . GLU B 1 199 ? 0.468 -42.312 -4.52 1 96.94 199 GLU B CA 1
ATOM 3796 C C . GLU B 1 199 ? -0.566 -41.188 -4.574 1 96.94 199 GLU B C 1
ATOM 3798 O O . GLU B 1 199 ? -1.576 -41.312 -5.27 1 96.94 199 GLU B O 1
ATOM 3803 N N . ALA B 1 200 ? -0.311 -40.156 -3.818 1 97.44 200 ALA B N 1
ATOM 3804 C CA . ALA B 1 200 ? -1.22 -39 -3.795 1 97.44 200 ALA B CA 1
ATOM 3805 C C . ALA B 1 200 ? -1.363 -38.406 -5.184 1 97.44 200 ALA B C 1
ATOM 3807 O O . ALA B 1 200 ? -2.475 -38.094 -5.621 1 97.44 200 ALA B O 1
ATOM 3808 N N . ALA B 1 201 ? -0.292 -38.25 -5.91 1 98 201 ALA B N 1
ATOM 3809 C CA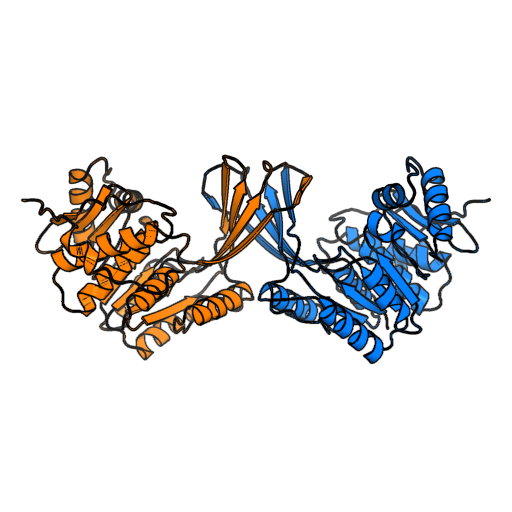 . ALA B 1 201 ? -0.293 -37.656 -7.242 1 98 201 ALA B CA 1
ATOM 3810 C C . ALA B 1 201 ? -1.052 -38.531 -8.234 1 98 201 ALA B C 1
ATOM 3812 O O . ALA B 1 201 ? -1.775 -38.031 -9.094 1 98 201 ALA B O 1
ATOM 3813 N N . ARG B 1 202 ? -0.894 -39.844 -8.125 1 97.31 202 ARG B N 1
ATOM 3814 C CA . ARG B 1 202 ? -1.625 -40.781 -8.992 1 97.31 202 ARG B CA 1
ATOM 3815 C C . ARG B 1 202 ? -3.127 -40.656 -8.75 1 97.31 202 ARG B C 1
ATOM 3817 O O . ARG B 1 202 ? -3.916 -40.719 -9.695 1 97.31 202 ARG B O 1
ATOM 3824 N N . GLN B 1 203 ? -3.404 -40.625 -7.477 1 96.31 203 GLN B N 1
ATOM 3825 C CA . GLN B 1 203 ? -4.82 -40.469 -7.156 1 96.31 203 GLN B CA 1
ATOM 3826 C C . GLN B 1 203 ? -5.379 -39.188 -7.773 1 96.31 203 GLN B C 1
ATOM 3828 O O . GLN B 1 203 ? -6.473 -39.188 -8.344 1 96.31 203 GLN B O 1
ATOM 3833 N N . LEU B 1 204 ? -4.66 -38.125 -7.602 1 96.81 204 LEU B N 1
ATOM 3834 C CA . LEU B 1 204 ? -5.098 -36.844 -8.148 1 96.81 204 LEU B CA 1
ATOM 3835 C C . LEU B 1 204 ? -5.223 -36.906 -9.664 1 96.81 204 LEU B C 1
ATOM 3837 O O . LEU B 1 204 ? -6.141 -36.312 -10.242 1 96.81 204 LEU B O 1
ATOM 3841 N N . ARG B 1 205 ? -4.32 -37.562 -10.312 1 96.69 205 ARG B N 1
ATOM 3842 C CA . ARG B 1 205 ? -4.402 -37.75 -11.766 1 96.69 205 ARG B CA 1
ATOM 3843 C C . ARG B 1 205 ? -5.73 -38.375 -12.164 1 96.69 205 ARG B C 1
ATOM 3845 O O . ARG B 1 205 ? -6.352 -37.969 -13.148 1 96.69 205 ARG B O 1
ATOM 3852 N N . GLY B 1 206 ? -6.145 -39.344 -11.391 1 94.38 206 GLY B N 1
ATOM 3853 C CA . GLY B 1 206 ? -7.395 -40.031 -11.664 1 94.38 206 GLY B CA 1
ATOM 3854 C C . GLY B 1 206 ? -8.617 -39.156 -11.516 1 94.38 206 GLY B C 1
ATOM 3855 O O . GLY B 1 206 ? -9.703 -39.5 -11.969 1 94.38 206 GLY B O 1
ATOM 3856 N N . GLU B 1 207 ? -8.414 -38.031 -10.906 1 93.69 207 GLU B N 1
ATOM 3857 C CA . GLU B 1 207 ? -9.531 -37.125 -10.641 1 93.69 207 GLU B CA 1
ATOM 3858 C C . GLU B 1 207 ? -9.688 -36.125 -11.758 1 93.69 207 GLU B C 1
ATOM 3860 O O . GLU B 1 207 ? -10.406 -35.125 -11.609 1 93.69 207 GLU B O 1
ATOM 3865 N N . GLY B 1 208 ? -9.008 -36.312 -12.852 1 94.25 208 GLY B N 1
ATOM 3866 C CA . GLY B 1 208 ? -9.266 -35.469 -14 1 94.25 208 GLY B CA 1
ATOM 3867 C C . GLY B 1 208 ? -8.055 -34.656 -14.445 1 94.25 208 GLY B C 1
ATOM 3868 O O . GLY B 1 208 ? -8.164 -33.781 -15.281 1 94.25 208 GLY B O 1
ATOM 3869 N N . PHE B 1 209 ? -6.891 -34.938 -13.914 1 96.88 209 PHE B N 1
ATOM 3870 C CA . PHE B 1 209 ? -5.656 -34.281 -14.289 1 96.88 209 PHE B CA 1
ATOM 3871 C C . PHE B 1 209 ? -4.734 -35.219 -15.055 1 96.88 209 PHE B C 1
ATOM 3873 O O . PHE B 1 209 ? -4.309 -36.25 -14.531 1 96.88 209 PHE B O 1
ATOM 3880 N N . GLU B 1 210 ? -4.395 -34.875 -16.266 1 97.31 210 GLU B N 1
ATOM 3881 C CA . GLU B 1 210 ? -3.615 -35.75 -17.109 1 97.31 210 GLU B CA 1
ATOM 3882 C C . GLU B 1 210 ? -2.176 -35.875 -16.609 1 97.31 210 GLU B C 1
ATOM 3884 O O . GLU B 1 210 ? -1.606 -36.969 -16.578 1 97.31 210 GLU B O 1
ATOM 3889 N N . ARG B 1 211 ? -1.601 -34.781 -16.219 1 98.44 211 ARG B N 1
ATOM 3890 C CA . ARG B 1 211 ? -0.242 -34.719 -15.695 1 98.44 211 ARG B CA 1
ATOM 3891 C C . ARG B 1 211 ? -0.202 -33.938 -14.375 1 98.44 211 ARG B C 1
ATOM 3893 O O . ARG B 1 211 ? -0.606 -32.781 -14.32 1 98.44 211 ARG B O 1
ATOM 3900 N N . VAL B 1 212 ? 0.261 -34.594 -13.32 1 98.62 212 VAL B N 1
ATOM 3901 C CA . VAL B 1 212 ? 0.394 -34 -11.992 1 98.62 212 VAL B CA 1
ATOM 3902 C C . VAL B 1 212 ? 1.866 -33.719 -11.695 1 98.62 212 VAL B C 1
ATOM 3904 O O . VAL B 1 212 ? 2.68 -34.625 -11.633 1 98.62 212 VAL B O 1
ATOM 3907 N N . ILE B 1 213 ? 2.203 -32.438 -11.562 1 98.75 213 ILE B N 1
ATOM 3908 C CA . ILE B 1 213 ? 3.566 -32 -11.289 1 98.75 213 ILE B CA 1
ATOM 3909 C C . ILE B 1 213 ? 3.678 -31.516 -9.844 1 98.75 213 ILE B C 1
ATOM 3911 O O . ILE B 1 213 ? 3.443 -30.344 -9.555 1 98.75 213 ILE B O 1
ATOM 3915 N N . ALA B 1 214 ? 4.113 -32.344 -8.953 1 98.38 214 ALA B N 1
ATOM 3916 C CA . ALA B 1 214 ? 4.191 -32.031 -7.531 1 98.38 214 ALA B CA 1
ATOM 3917 C C . ALA B 1 214 ? 5.527 -31.375 -7.184 1 98.38 214 ALA B C 1
ATOM 3919 O O . ALA B 1 214 ? 6.586 -31.953 -7.449 1 98.38 214 ALA B O 1
ATOM 3920 N N . SER B 1 215 ? 5.453 -30.172 -6.68 1 97.44 215 SER B N 1
ATOM 3921 C CA . SER B 1 215 ? 6.652 -29.516 -6.164 1 97.44 215 SER B CA 1
ATOM 3922 C C . SER B 1 215 ? 6.961 -29.984 -4.738 1 97.44 215 SER B C 1
ATOM 3924 O O . SER B 1 215 ? 6.07 -30 -3.887 1 97.44 215 SER B O 1
ATOM 3926 N N . LEU B 1 216 ? 8.203 -30.344 -4.438 1 95.75 216 LEU B N 1
ATOM 3927 C CA . LEU B 1 216 ? 8.586 -30.891 -3.148 1 95.75 216 LEU B CA 1
ATOM 3928 C C . LEU B 1 216 ? 9.672 -30.062 -2.486 1 95.75 216 LEU B C 1
ATOM 3930 O O . LEU B 1 216 ? 10.539 -30.594 -1.796 1 95.75 216 LEU B O 1
ATOM 3934 N N . GLY B 1 217 ? 9.734 -28.812 -2.797 1 92.81 217 GLY B N 1
ATOM 3935 C CA . GLY B 1 217 ? 10.734 -27.922 -2.221 1 92.81 217 GLY B CA 1
ATOM 3936 C C . GLY B 1 217 ? 12.156 -28.391 -2.463 1 92.81 217 GLY B C 1
ATOM 3937 O O . GLY B 1 217 ? 12.547 -28.656 -3.604 1 92.81 217 GLY B O 1
ATOM 3938 N N . SER B 1 218 ? 12.891 -28.531 -1.341 1 93.06 218 SER B N 1
ATOM 3939 C CA . SER B 1 218 ? 14.297 -28.922 -1.431 1 93.06 218 SER B CA 1
ATOM 3940 C C . SER B 1 218 ? 14.438 -30.375 -1.854 1 93.06 218 SER B C 1
ATOM 3942 O O . SER B 1 218 ? 15.531 -30.828 -2.213 1 93.06 218 SER B O 1
ATOM 3944 N N . GLU B 1 219 ? 13.352 -31.109 -1.864 1 95 219 GLU B N 1
ATOM 3945 C CA . GLU B 1 219 ? 13.406 -32.5 -2.271 1 95 219 GLU B CA 1
ATOM 3946 C C . GLU B 1 219 ? 13.211 -32.656 -3.779 1 95 219 GLU B C 1
ATOM 3948 O O . GLU B 1 219 ? 13.344 -33.75 -4.324 1 95 219 GLU B O 1
ATOM 3953 N N . GLY B 1 220 ? 12.852 -31.609 -4.453 1 96.88 220 GLY B N 1
ATOM 3954 C CA . GLY B 1 220 ? 12.75 -31.656 -5.902 1 96.88 220 GLY B CA 1
ATOM 3955 C C . GLY B 1 220 ? 11.32 -31.625 -6.398 1 96.88 220 GLY B C 1
ATOM 3956 O O . GLY B 1 220 ? 10.516 -30.797 -5.965 1 96.88 220 GLY B O 1
ATOM 3957 N N . ALA B 1 221 ? 11.031 -32.438 -7.41 1 98.31 221 ALA B N 1
ATOM 3958 C CA . ALA B 1 221 ? 9.711 -32.469 -8.039 1 98.31 221 ALA B CA 1
ATOM 3959 C C . ALA B 1 221 ? 9.367 -33.875 -8.547 1 98.31 221 ALA B C 1
ATOM 3961 O O . ALA B 1 221 ? 10.266 -34.656 -8.867 1 98.31 221 ALA B O 1
ATOM 3962 N N . MET B 1 222 ? 8.133 -34.094 -8.531 1 98.44 222 MET B N 1
ATOM 3963 C CA . MET B 1 222 ? 7.586 -35.344 -9.07 1 98.44 222 MET B CA 1
ATOM 3964 C C . MET B 1 222 ? 6.562 -35.062 -10.164 1 98.44 222 MET B C 1
ATOM 3966 O O . MET B 1 222 ? 5.762 -34.125 -10.039 1 98.44 222 MET B O 1
ATOM 3970 N N . MET B 1 223 ? 6.617 -35.875 -11.234 1 98.69 223 MET B N 1
ATOM 3971 C CA . MET B 1 223 ? 5.645 -35.75 -12.32 1 98.69 223 MET B CA 1
ATOM 3972 C C . MET B 1 223 ? 4.988 -37.125 -12.586 1 98.69 223 MET B C 1
ATOM 3974 O O . MET B 1 223 ? 5.672 -38.094 -12.898 1 98.69 223 MET B O 1
ATOM 3978 N N . VAL B 1 224 ? 3.723 -37.156 -12.398 1 98.44 224 VAL B N 1
ATOM 3979 C CA . VAL B 1 224 ? 2.953 -38.344 -12.742 1 98.44 224 VAL B CA 1
ATOM 3980 C C . VAL B 1 224 ? 2.201 -38.125 -14.055 1 98.44 224 VAL B C 1
ATOM 3982 O O . VAL B 1 224 ? 1.425 -37.188 -14.172 1 98.44 224 VAL B O 1
ATOM 3985 N N . THR B 1 225 ? 2.459 -38.938 -15.039 1 97.94 225 THR B N 1
ATOM 3986 C CA . THR B 1 225 ? 1.844 -38.906 -16.359 1 97.94 225 THR B CA 1
ATOM 3987 C C . THR B 1 225 ? 1.059 -40.188 -16.641 1 97.94 225 THR B C 1
ATOM 3989 O O . THR B 1 225 ? 1.076 -41.125 -15.844 1 97.94 225 THR B O 1
ATOM 3992 N N . PRO B 1 226 ? 0.286 -40.188 -17.766 1 95.31 226 PRO B N 1
ATOM 3993 C CA . PRO B 1 226 ? -0.399 -41.438 -18.109 1 95.31 226 PRO B CA 1
ATOM 3994 C C . PRO B 1 226 ? 0.562 -42.594 -18.281 1 95.31 226 PRO B C 1
ATOM 3996 O O . PRO B 1 226 ? 0.182 -43.75 -18.047 1 95.31 226 PRO B O 1
ATOM 3999 N N . GLU B 1 227 ? 1.824 -42.312 -18.531 1 95.06 227 GLU B N 1
ATOM 4000 C CA . GLU B 1 227 ? 2.766 -43.375 -18.906 1 95.06 227 GLU B CA 1
ATOM 4001 C C . GLU B 1 227 ? 3.684 -43.719 -17.75 1 95.06 227 GLU B C 1
ATOM 4003 O O . GLU B 1 227 ? 4.117 -44.875 -17.625 1 95.06 227 GLU B O 1
ATOM 4008 N N . GLU B 1 228 ? 4.02 -42.781 -16.969 1 96.38 228 GLU B N 1
ATOM 4009 C CA . GLU B 1 228 ? 5.059 -43.062 -15.977 1 96.38 228 GLU B CA 1
ATOM 4010 C C . GLU B 1 228 ? 4.988 -42.062 -14.812 1 96.38 228 GLU B C 1
ATOM 4012 O O . GLU B 1 228 ? 4.27 -41.062 -14.875 1 96.38 228 GLU B O 1
ATOM 4017 N N . THR B 1 229 ? 5.637 -42.438 -13.734 1 98.12 229 THR B N 1
ATOM 4018 C CA . THR B 1 229 ? 5.918 -41.594 -12.578 1 98.12 229 THR B CA 1
ATOM 4019 C C . THR B 1 229 ? 7.402 -41.25 -12.516 1 98.12 229 THR B C 1
ATOM 4021 O O . THR B 1 229 ? 8.25 -42.125 -12.367 1 98.12 229 THR B O 1
ATOM 4024 N N . LEU B 1 230 ? 7.648 -39.938 -12.68 1 98.5 230 LEU B N 1
ATOM 4025 C CA . LEU B 1 230 ? 9.016 -39.438 -12.695 1 98.5 230 LEU B CA 1
ATOM 4026 C C . LEU B 1 230 ? 9.328 -38.656 -11.43 1 98.5 230 LEU B C 1
ATOM 4028 O O . LEU B 1 230 ? 8.461 -37.938 -10.914 1 98.5 230 LEU B O 1
ATOM 4032 N N . TYR B 1 231 ? 10.516 -38.75 -10.922 1 98.38 231 TYR B N 1
ATOM 4033 C CA . TYR B 1 231 ? 11.016 -38 -9.789 1 98.38 231 TYR B CA 1
ATOM 4034 C C . TYR B 1 231 ? 12.375 -37.375 -10.102 1 98.38 231 TYR B C 1
ATOM 4036 O O . TYR B 1 231 ? 13.25 -38.062 -10.648 1 98.38 231 TYR B O 1
ATOM 4044 N N . ALA B 1 232 ? 12.555 -36.125 -9.852 1 98.5 232 ALA B N 1
ATOM 4045 C CA . ALA B 1 232 ? 13.82 -35.438 -9.992 1 98.5 232 ALA B CA 1
ATOM 4046 C C . ALA B 1 232 ? 14.188 -34.688 -8.703 1 98.5 232 ALA B C 1
ATOM 4048 O O . ALA B 1 232 ? 13.523 -33.719 -8.32 1 98.5 232 ALA B O 1
ATOM 4049 N N . PRO B 1 233 ? 15.281 -35.125 -8.008 1 97.5 233 PRO B N 1
ATOM 4050 C CA . PRO B 1 233 ? 15.758 -34.344 -6.855 1 97.5 233 PRO B CA 1
ATOM 4051 C C . PRO B 1 233 ? 16.188 -32.938 -7.23 1 97.5 233 PRO B C 1
ATOM 4053 O O . PRO B 1 233 ? 16.594 -32.688 -8.367 1 97.5 233 PRO B O 1
ATOM 4056 N N . ALA B 1 234 ? 16.031 -32.031 -6.242 1 97.31 234 ALA B N 1
ATOM 4057 C CA . ALA B 1 234 ? 16.5 -30.656 -6.473 1 97.31 234 ALA B CA 1
ATOM 4058 C C . ALA B 1 234 ? 18 -30.625 -6.691 1 97.31 234 ALA B C 1
ATOM 4060 O O . ALA B 1 234 ? 18.734 -31.453 -6.148 1 97.31 234 ALA B O 1
ATOM 4061 N N . LEU B 1 235 ? 18.453 -29.703 -7.52 1 96.75 235 LEU B N 1
ATOM 4062 C CA . LEU B 1 235 ? 19.891 -29.484 -7.668 1 96.75 235 LEU B CA 1
ATOM 4063 C C . LEU B 1 235 ? 20.469 -28.828 -6.426 1 96.75 235 LEU B C 1
ATOM 4065 O O . LEU B 1 235 ? 19.812 -28.016 -5.777 1 96.75 235 LEU B O 1
ATOM 4069 N N . ASP B 1 236 ? 21.656 -29.156 -6.125 1 94.44 236 ASP B N 1
ATOM 4070 C CA . ASP B 1 236 ? 22.359 -28.531 -5.008 1 94.44 236 ASP B CA 1
ATOM 4071 C C . ASP B 1 236 ? 22.953 -27.188 -5.41 1 94.44 236 ASP B C 1
ATOM 4073 O O . ASP B 1 236 ? 24.062 -27.125 -5.941 1 94.44 236 ASP B O 1
ATOM 4077 N N . VAL B 1 237 ? 22.234 -26.156 -5.156 1 94.06 237 VAL B N 1
ATOM 4078 C CA . VAL B 1 237 ? 22.688 -24.812 -5.488 1 94.06 237 VAL B CA 1
ATOM 4079 C C . VAL B 1 237 ? 22.562 -23.906 -4.262 1 94.06 237 VAL B C 1
ATOM 4081 O O . VAL B 1 237 ? 21.906 -24.266 -3.277 1 94.06 237 VAL B O 1
ATOM 4084 N N . GLU B 1 238 ? 23.219 -22.766 -4.266 1 93.56 238 GLU B N 1
ATOM 4085 C CA . GLU B 1 238 ? 23.047 -21.766 -3.211 1 93.56 238 GLU B CA 1
ATOM 4086 C C . GLU B 1 238 ? 21.672 -21.125 -3.285 1 93.56 238 GLU B C 1
ATOM 4088 O O . GLU B 1 238 ? 21.281 -20.594 -4.328 1 93.56 238 GLU B O 1
ATOM 4093 N N . VAL B 1 239 ? 20.969 -21.188 -2.188 1 92 239 VAL B N 1
ATOM 4094 C CA . VAL B 1 239 ? 19.594 -20.672 -2.152 1 92 239 VAL B CA 1
ATOM 4095 C C . VAL B 1 239 ? 19.594 -19.281 -1.513 1 92 239 VAL B C 1
ATOM 4097 O O . VAL B 1 239 ? 20.031 -19.109 -0.375 1 92 239 VAL B O 1
ATOM 4100 N N . VAL B 1 240 ? 19.094 -18.312 -2.207 1 88.5 240 VAL B N 1
ATOM 4101 C CA . VAL B 1 240 ? 18.953 -16.938 -1.739 1 88.5 240 VAL B CA 1
ATOM 4102 C C . VAL B 1 240 ? 17.5 -16.672 -1.354 1 88.5 240 VAL B C 1
ATOM 4104 O O . VAL B 1 240 ? 17.234 -16.094 -0.307 1 88.5 240 VAL B O 1
ATOM 4107 N N . ASP B 1 241 ? 16.594 -17.156 -2.148 1 87.44 241 ASP B N 1
ATOM 4108 C CA . ASP B 1 241 ? 15.172 -16.922 -1.994 1 87.44 241 ASP B CA 1
ATOM 4109 C C . ASP B 1 241 ? 14.352 -17.984 -2.707 1 87.44 241 ASP B C 1
ATOM 4111 O O . ASP B 1 241 ? 14.617 -18.312 -3.869 1 87.44 241 ASP B O 1
ATOM 4115 N N . THR B 1 242 ? 13.367 -18.484 -2.023 1 87.94 242 THR B N 1
ATOM 4116 C CA . THR B 1 242 ? 12.617 -19.594 -2.621 1 87.94 242 THR B CA 1
ATOM 4117 C C . THR B 1 242 ? 11.344 -19.078 -3.285 1 87.94 242 THR B C 1
ATOM 4119 O O . THR B 1 242 ? 10.586 -19.859 -3.877 1 87.94 242 THR B O 1
ATOM 4122 N N . VAL B 1 243 ? 11.109 -17.766 -3.176 1 86.06 243 VAL B N 1
ATOM 4123 C CA . VAL B 1 243 ? 9.93 -17.172 -3.797 1 86.06 243 VAL B CA 1
ATOM 4124 C C . VAL B 1 243 ? 9.977 -17.391 -5.309 1 86.06 243 VAL B C 1
ATOM 4126 O O . VAL B 1 243 ? 10.984 -17.094 -5.953 1 86.06 243 VAL B O 1
ATOM 4129 N N . GLY B 1 244 ? 8.922 -18 -5.855 1 91.81 244 GLY B N 1
ATOM 4130 C CA . GLY B 1 244 ? 8.812 -18.172 -7.293 1 91.81 244 GLY B CA 1
ATOM 4131 C C . GLY B 1 244 ? 9.391 -19.5 -7.77 1 91.81 244 GLY B C 1
ATOM 4132 O O . GLY B 1 244 ? 9.312 -19.828 -8.961 1 91.81 244 GLY B O 1
ATOM 4133 N N . ALA B 1 245 ? 9.969 -20.25 -6.859 1 94.5 245 ALA B N 1
ATOM 4134 C CA . ALA B 1 245 ? 10.594 -21.516 -7.25 1 94.5 245 ALA B CA 1
ATOM 4135 C C . ALA B 1 245 ? 9.586 -22.438 -7.938 1 94.5 245 ALA B C 1
ATOM 4137 O O . ALA B 1 245 ? 9.844 -22.953 -9.023 1 94.5 245 ALA B O 1
ATOM 4138 N N . GLY B 1 246 ? 8.477 -22.609 -7.316 1 96.5 246 GLY B N 1
ATOM 4139 C CA . GLY B 1 246 ? 7.441 -23.438 -7.906 1 96.5 246 GLY B CA 1
ATOM 4140 C C . GLY B 1 246 ? 6.883 -22.875 -9.195 1 96.5 246 GLY B C 1
ATOM 4141 O O . GLY B 1 246 ? 6.668 -23.609 -10.164 1 96.5 246 GLY B O 1
ATOM 4142 N N . ASP B 1 247 ? 6.668 -21.594 -9.227 1 97.31 247 ASP B N 1
ATOM 4143 C CA . ASP B 1 247 ? 6.121 -20.938 -10.414 1 97.31 247 ASP B CA 1
ATOM 4144 C C . ASP B 1 247 ? 7.09 -21.031 -11.586 1 97.31 247 ASP B C 1
ATOM 4146 O O . ASP B 1 247 ? 6.668 -21.234 -12.727 1 97.31 247 ASP B O 1
ATOM 4150 N N . SER B 1 248 ? 8.352 -20.859 -11.289 1 97.5 248 SER B N 1
ATOM 4151 C CA . SER B 1 248 ? 9.352 -20.953 -12.352 1 97.5 248 SER B CA 1
ATOM 4152 C C . SER B 1 248 ? 9.461 -22.375 -12.891 1 97.5 248 SER B C 1
ATOM 4154 O O . SER B 1 248 ? 9.625 -22.562 -14.094 1 97.5 248 SER B O 1
ATOM 4156 N N . MET B 1 249 ? 9.414 -23.312 -11.992 1 98.25 249 MET B N 1
ATOM 4157 C CA . MET B 1 249 ? 9.406 -24.703 -12.414 1 98.25 249 MET B CA 1
ATOM 4158 C C . MET B 1 249 ? 8.234 -24.984 -13.344 1 98.25 249 MET B C 1
ATOM 4160 O O . MET B 1 249 ? 8.414 -25.562 -14.422 1 98.25 249 MET B O 1
ATOM 4164 N N . PHE B 1 250 ? 7.078 -24.562 -12.961 1 98.75 250 PHE B N 1
ATOM 4165 C CA . PHE B 1 250 ? 5.863 -24.797 -13.734 1 98.75 250 PHE B CA 1
ATOM 4166 C C . PHE B 1 250 ? 5.949 -24.109 -15.094 1 98.75 250 PHE B C 1
ATOM 4168 O O . PHE B 1 250 ? 5.625 -24.703 -16.125 1 98.75 250 PHE B O 1
ATOM 4175 N N . ALA B 1 251 ? 6.418 -22.875 -15.086 1 98.69 251 ALA B N 1
ATOM 4176 C CA . ALA B 1 251 ? 6.609 -22.125 -16.328 1 98.69 251 ALA B CA 1
ATOM 4177 C C . ALA B 1 251 ? 7.527 -22.875 -17.281 1 98.69 251 ALA B C 1
ATOM 4179 O O . ALA B 1 251 ? 7.223 -22.984 -18.484 1 98.69 251 ALA B O 1
ATOM 4180 N N . ALA B 1 252 ? 8.594 -23.391 -16.781 1 98.75 252 ALA B N 1
ATOM 4181 C CA . ALA B 1 252 ? 9.586 -24.062 -17.609 1 98.75 252 ALA B CA 1
ATOM 4182 C C . ALA B 1 252 ? 9.031 -25.375 -18.172 1 98.75 252 ALA B C 1
ATOM 4184 O O . ALA B 1 252 ? 9.344 -25.75 -19.297 1 98.75 252 ALA B O 1
ATOM 4185 N N . ILE B 1 253 ? 8.297 -26.047 -17.375 1 98.81 253 ILE B N 1
ATOM 4186 C CA . ILE B 1 253 ? 7.699 -27.297 -17.844 1 98.81 253 ILE B CA 1
ATOM 4187 C C . ILE B 1 253 ? 6.723 -27.016 -18.984 1 98.81 253 ILE B C 1
ATOM 4189 O O . ILE B 1 253 ? 6.758 -27.672 -20.016 1 98.81 253 ILE B O 1
ATOM 4193 N N . MET B 1 254 ? 5.855 -26.031 -18.797 1 98.81 254 MET B N 1
ATOM 4194 C CA . MET B 1 254 ? 4.938 -25.641 -19.875 1 98.81 254 MET B CA 1
ATOM 4195 C C . MET B 1 254 ? 5.699 -25.188 -21.109 1 98.81 254 MET B C 1
ATOM 4197 O O . MET B 1 254 ? 5.332 -25.516 -22.234 1 98.81 254 MET B O 1
ATOM 4201 N N . TRP B 1 255 ? 6.746 -24.375 -20.891 1 98.62 255 TRP B N 1
ATOM 4202 C CA . TRP B 1 255 ? 7.609 -23.922 -21.984 1 98.62 255 TRP B CA 1
ATOM 4203 C C . TRP B 1 255 ? 8.195 -25.109 -22.75 1 98.62 255 TRP B C 1
ATOM 4205 O O . TRP B 1 255 ? 8.195 -25.125 -23.969 1 98.62 255 TRP B O 1
ATOM 4215 N N . ALA B 1 256 ? 8.672 -26.109 -22.047 1 98.56 256 ALA B N 1
ATOM 4216 C CA . ALA B 1 256 ? 9.242 -27.297 -22.656 1 98.56 256 ALA B CA 1
ATOM 4217 C C . ALA B 1 256 ? 8.211 -28.031 -23.516 1 98.56 256 ALA B C 1
ATOM 4219 O O . ALA B 1 256 ? 8.523 -28.469 -24.625 1 98.56 256 ALA B O 1
ATOM 4220 N N . TYR B 1 257 ? 7.012 -28.141 -23 1 98.19 257 TYR B N 1
ATOM 4221 C CA . TYR B 1 257 ? 5.957 -28.781 -23.766 1 98.19 257 TYR B CA 1
ATOM 4222 C C . TYR B 1 257 ? 5.668 -28.016 -25.047 1 98.19 257 TYR B C 1
ATOM 4224 O O . TYR B 1 257 ? 5.41 -28.609 -26.094 1 98.19 257 TYR B O 1
ATOM 4232 N N . GLU B 1 258 ? 5.68 -26.703 -24.938 1 98 258 GLU B N 1
ATOM 4233 C CA . GLU B 1 258 ? 5.484 -25.875 -26.125 1 98 258 GLU B CA 1
ATOM 4234 C C . GLU B 1 258 ? 6.59 -26.094 -27.156 1 98 258 GLU B C 1
ATOM 4236 O O . GLU B 1 258 ? 6.395 -25.859 -28.344 1 98 258 GLU B O 1
ATOM 4241 N N . GLN B 1 259 ? 7.734 -26.609 -26.719 1 96.75 259 GLN B N 1
ATOM 4242 C CA . GLN B 1 259 ? 8.844 -26.922 -27.609 1 96.75 259 GLN B CA 1
ATOM 4243 C C . GLN B 1 259 ? 8.711 -28.344 -28.156 1 96.75 259 GLN B C 1
ATOM 4245 O O . GLN B 1 259 ? 9.516 -28.766 -28.984 1 96.75 259 GLN B O 1
ATOM 4250 N N . GLY B 1 260 ? 7.777 -29.078 -27.688 1 97.69 260 GLY B N 1
ATOM 4251 C CA . GLY B 1 260 ? 7.566 -30.438 -28.141 1 97.69 260 GLY B CA 1
ATOM 4252 C C . GLY B 1 260 ? 8.406 -31.453 -27.391 1 97.69 260 GLY B C 1
ATOM 4253 O O . GLY B 1 260 ? 8.617 -32.562 -27.875 1 97.69 260 GLY B O 1
ATOM 4254 N N . TRP B 1 261 ? 8.867 -31.094 -26.266 1 98 261 TRP B N 1
ATOM 4255 C CA . TRP B 1 261 ? 9.719 -32 -25.5 1 98 261 TRP B CA 1
ATOM 4256 C C . TRP B 1 261 ? 8.875 -33.031 -24.75 1 98 261 TRP B C 1
ATOM 4258 O O . TRP B 1 261 ? 7.68 -32.812 -24.516 1 98 261 TRP B O 1
ATOM 4268 N N . ASP B 1 262 ? 9.516 -34.188 -24.422 1 97.94 262 ASP B N 1
ATOM 4269 C CA . ASP B 1 262 ? 8.797 -35.219 -23.719 1 97.94 262 ASP B CA 1
ATOM 4270 C C . ASP B 1 262 ? 8.766 -34.938 -22.219 1 97.94 262 ASP B C 1
ATOM 4272 O O . ASP B 1 262 ? 9.305 -33.938 -21.75 1 97.94 262 ASP B O 1
ATOM 4276 N N . ASP B 1 263 ? 8.117 -35.812 -21.453 1 98.38 263 ASP B N 1
ATOM 4277 C CA . ASP B 1 263 ? 7.867 -35.625 -20.016 1 98.38 263 ASP B CA 1
ATOM 4278 C C . ASP B 1 263 ? 9.18 -35.5 -19.25 1 98.38 263 ASP B C 1
ATOM 4280 O O . ASP B 1 263 ? 9.336 -34.594 -18.422 1 98.38 263 ASP B O 1
ATOM 4284 N N . GLU B 1 264 ? 10.07 -36.375 -19.516 1 98.12 264 GLU B N 1
ATOM 4285 C CA . GLU B 1 264 ? 11.336 -36.375 -18.781 1 98.12 264 GLU B CA 1
ATOM 4286 C C . GLU B 1 264 ? 12.102 -35.062 -19.016 1 98.12 264 GLU B C 1
ATOM 4288 O O . GLU B 1 264 ? 12.578 -34.469 -18.062 1 98.12 264 GLU B O 1
ATOM 4293 N N . ARG B 1 265 ? 12.242 -34.656 -20.266 1 98.19 265 ARG B N 1
ATOM 4294 C CA . ARG B 1 265 ? 12.945 -33.406 -20.578 1 98.19 265 ARG B CA 1
ATOM 4295 C C . ARG B 1 265 ? 12.242 -32.188 -19.969 1 98.19 265 ARG B C 1
ATOM 4297 O O . ARG B 1 265 ? 12.891 -31.25 -19.516 1 98.19 265 ARG B O 1
ATOM 4304 N N . ALA B 1 266 ? 10.93 -32.281 -20.016 1 98.56 266 ALA B N 1
ATOM 4305 C CA . ALA B 1 266 ? 10.156 -31.188 -19.406 1 98.56 266 ALA B CA 1
ATOM 4306 C C . ALA B 1 266 ? 10.438 -31.078 -17.906 1 98.56 266 ALA B C 1
ATOM 4308 O O . ALA B 1 266 ? 10.641 -29.984 -17.391 1 98.56 266 ALA B O 1
ATOM 4309 N N . LEU B 1 267 ? 10.508 -32.188 -17.234 1 98.69 267 LEU B N 1
ATOM 4310 C CA . LEU B 1 267 ? 10.789 -32.219 -15.797 1 98.69 267 LEU B CA 1
ATOM 4311 C C . LEU B 1 267 ? 12.203 -31.688 -15.523 1 98.69 267 LEU B C 1
ATOM 4313 O O . LEU B 1 267 ? 12.414 -30.922 -14.586 1 98.69 267 LEU B O 1
ATOM 4317 N N . ARG B 1 268 ? 13.141 -32.125 -16.359 1 98.69 268 ARG B N 1
ATOM 4318 C CA . ARG B 1 268 ? 14.508 -31.625 -16.234 1 98.69 268 ARG B CA 1
ATOM 4319 C C . ARG B 1 268 ? 14.562 -30.094 -16.375 1 98.69 268 ARG B C 1
ATOM 4321 O O . ARG B 1 268 ? 15.25 -29.422 -15.609 1 98.69 268 ARG B O 1
ATOM 4328 N N . ALA B 1 269 ? 13.891 -29.594 -17.375 1 98.62 269 ALA B N 1
ATOM 4329 C CA . ALA B 1 269 ? 13.844 -28.156 -17.594 1 98.62 269 ALA B CA 1
ATOM 4330 C C . ALA B 1 269 ? 13.273 -27.438 -16.375 1 98.62 269 ALA B C 1
ATOM 4332 O O . ALA B 1 269 ? 13.773 -26.375 -15.977 1 98.62 269 ALA B O 1
ATOM 4333 N N . GLY B 1 270 ? 12.172 -27.969 -15.797 1 98.62 270 GLY B N 1
ATOM 4334 C CA . GLY B 1 270 ? 11.547 -27.375 -14.617 1 98.62 270 GLY B CA 1
ATOM 4335 C C . GLY B 1 270 ? 12.492 -27.281 -13.438 1 98.62 270 GLY B C 1
ATOM 4336 O O . GLY B 1 270 ? 12.664 -26.203 -12.867 1 98.62 270 GLY B O 1
ATOM 4337 N N . VAL B 1 271 ? 13.133 -28.375 -13.117 1 98.44 271 VAL B N 1
ATOM 4338 C CA . VAL B 1 271 ? 14.023 -28.453 -11.961 1 98.44 271 VAL B CA 1
ATOM 4339 C C . VAL B 1 271 ? 15.234 -27.547 -12.188 1 98.44 271 VAL B C 1
ATOM 4341 O O . VAL B 1 271 ? 15.656 -26.828 -11.281 1 98.44 271 VAL B O 1
ATOM 4344 N N . ALA B 1 272 ? 15.742 -27.562 -13.375 1 98.12 272 ALA B N 1
ATOM 4345 C CA . ALA B 1 272 ? 16.875 -26.719 -13.719 1 98.12 272 ALA B CA 1
ATOM 4346 C C . ALA B 1 272 ? 16.516 -25.234 -13.578 1 98.12 272 ALA B C 1
ATOM 4348 O O . ALA B 1 272 ? 17.297 -24.453 -13.039 1 98.12 272 ALA B O 1
ATOM 4349 N N . THR B 1 273 ? 15.398 -24.844 -14.094 1 97.75 273 THR B N 1
ATOM 4350 C CA . THR B 1 273 ? 14.945 -23.453 -14.031 1 97.75 273 THR B CA 1
ATOM 4351 C C . THR B 1 273 ? 14.75 -23.016 -12.578 1 97.75 273 THR B C 1
ATOM 4353 O O . THR B 1 273 ? 15.188 -21.938 -12.188 1 97.75 273 THR B O 1
ATOM 4356 N N . SER B 1 274 ? 14.07 -23.859 -11.773 1 97.12 274 SER B N 1
ATOM 4357 C CA . SER B 1 274 ? 13.875 -23.547 -10.367 1 97.12 274 SER B CA 1
ATOM 4358 C C . SER B 1 274 ? 15.211 -23.344 -9.656 1 97.12 274 SER B C 1
ATOM 4360 O O . SER B 1 274 ? 15.344 -22.438 -8.82 1 97.12 274 SER B O 1
ATOM 4362 N N . ALA B 1 275 ? 16.188 -24.109 -9.984 1 96 275 ALA B N 1
ATOM 4363 C CA . ALA B 1 275 ? 17.531 -24 -9.398 1 96 275 ALA B CA 1
ATOM 4364 C C . ALA B 1 275 ? 18.156 -22.641 -9.727 1 96 275 ALA B C 1
ATOM 4366 O O . ALA B 1 275 ? 18.859 -22.078 -8.891 1 96 275 ALA B O 1
ATOM 4367 N N . LYS B 1 276 ? 17.969 -22.188 -10.867 1 95.44 276 LYS B N 1
ATOM 4368 C CA . LYS B 1 276 ? 18.484 -20.875 -11.266 1 95.44 276 LYS B CA 1
ATOM 4369 C C . LYS B 1 276 ? 17.766 -19.75 -10.531 1 95.44 276 LYS B C 1
ATOM 4371 O O . LYS B 1 276 ? 18.391 -18.781 -10.094 1 95.44 276 LYS B O 1
ATOM 4376 N N . VAL B 1 277 ? 16.469 -19.859 -10.359 1 95.06 277 VAL B N 1
ATOM 4377 C CA . VAL B 1 277 ? 15.625 -18.797 -9.797 1 95.06 277 VAL B CA 1
ATOM 4378 C C . VAL B 1 277 ? 15.906 -18.656 -8.305 1 95.06 277 VAL B C 1
ATOM 4380 O O . VAL B 1 277 ? 16.016 -17.531 -7.797 1 95.06 277 VAL B O 1
ATOM 4383 N N . VAL B 1 278 ? 16.125 -19.734 -7.562 1 93.88 278 VAL B N 1
ATOM 4384 C CA . VAL B 1 278 ? 16.281 -19.688 -6.113 1 93.88 278 VAL B CA 1
ATOM 4385 C C . VAL B 1 278 ? 17.609 -19.047 -5.754 1 93.88 278 VAL B C 1
ATOM 4387 O O . VAL B 1 278 ? 17.844 -18.672 -4.598 1 93.88 278 VAL B O 1
ATOM 4390 N N . GLY B 1 279 ? 18.484 -18.922 -6.746 1 90 279 GLY B N 1
ATOM 4391 C CA . GLY B 1 279 ? 19.75 -18.234 -6.543 1 90 279 GLY B CA 1
ATOM 4392 C C . GLY B 1 279 ? 19.641 -16.719 -6.59 1 90 279 GLY B C 1
ATOM 4393 O O . GLY B 1 279 ? 20.609 -16.016 -6.352 1 90 279 GLY B O 1
ATOM 4394 N N . HIS B 1 280 ? 18.531 -16.234 -6.938 1 84.19 280 HIS B N 1
ATOM 4395 C CA . HIS B 1 280 ? 18.25 -14.797 -7.031 1 84.19 280 HIS B CA 1
ATOM 4396 C C . HIS B 1 280 ? 17.156 -14.383 -6.043 1 84.19 280 HIS B C 1
ATOM 4398 O O . HIS B 1 280 ? 16.375 -15.219 -5.582 1 84.19 280 HIS B O 1
ATOM 4404 N N . SER B 1 281 ? 17.219 -13.023 -5.758 1 75.25 281 SER B N 1
ATOM 4405 C CA . SER B 1 281 ? 16.156 -12.516 -4.891 1 75.25 281 SER B CA 1
ATOM 4406 C C . SER B 1 281 ? 14.93 -12.117 -5.691 1 75.25 281 SER B C 1
ATOM 4408 O O . SER B 1 281 ? 15.039 -11.43 -6.711 1 75.25 281 SER B O 1
ATOM 4410 N N . GLY B 1 282 ? 13.812 -12.531 -5.309 1 69.62 282 GLY B N 1
ATOM 4411 C CA . GLY B 1 282 ? 12.547 -12.141 -5.91 1 69.62 282 GLY B CA 1
ATOM 4412 C C . GLY B 1 282 ? 12.312 -12.781 -7.262 1 69.62 282 GLY B C 1
ATOM 4413 O O . GLY B 1 282 ? 13.008 -13.727 -7.641 1 69.62 282 GLY B O 1
ATOM 4414 N N . THR B 1 283 ? 11.234 -12.336 -7.98 1 71.12 283 THR B N 1
ATOM 4415 C CA . THR B 1 283 ? 10.805 -12.945 -9.234 1 71.12 283 THR B CA 1
ATOM 4416 C C . THR B 1 283 ? 11.289 -12.125 -10.43 1 71.12 283 THR B C 1
ATOM 4418 O O . THR B 1 283 ? 10.898 -12.391 -11.562 1 71.12 283 THR B O 1
ATOM 4421 N N . GLY B 1 284 ? 12.125 -11.242 -10.172 1 73.62 284 GLY B N 1
ATOM 4422 C CA . GLY B 1 284 ? 12.492 -10.312 -11.219 1 73.62 284 GLY B CA 1
ATOM 4423 C C . GLY B 1 284 ? 13.609 -10.82 -12.109 1 73.62 284 GLY B C 1
ATOM 4424 O O . GLY B 1 284 ? 14.484 -10.055 -12.516 1 73.62 284 GLY B O 1
ATOM 4425 N N . VAL B 1 285 ? 13.617 -12.148 -12.422 1 81.19 285 VAL B N 1
ATOM 4426 C CA . VAL B 1 285 ? 14.617 -12.703 -13.328 1 81.19 285 VAL B CA 1
ATOM 4427 C C . VAL B 1 285 ? 14.234 -12.391 -14.773 1 81.19 285 VAL B C 1
ATOM 4429 O O . VAL B 1 285 ? 13.133 -12.711 -15.219 1 81.19 285 VAL B O 1
ATOM 4432 N N . ARG B 1 286 ? 15.156 -11.844 -15.555 1 85.44 286 ARG B N 1
ATOM 4433 C CA . ARG B 1 286 ? 14.828 -11.312 -16.875 1 85.44 286 ARG B CA 1
ATOM 4434 C C . ARG B 1 286 ? 15.18 -12.305 -17.969 1 85.44 286 ARG B C 1
ATOM 4436 O O . ARG B 1 286 ? 14.633 -12.242 -19.078 1 85.44 286 ARG B O 1
ATOM 4443 N N . GLN B 1 287 ? 16.094 -13.148 -17.672 1 92.12 287 GLN B N 1
ATOM 4444 C CA . GLN B 1 287 ? 16.531 -14.133 -18.656 1 92.12 287 GLN B CA 1
ATOM 4445 C C . GLN B 1 287 ? 16.797 -15.484 -18 1 92.12 287 GLN B C 1
ATOM 4447 O O . GLN B 1 287 ? 17.5 -15.57 -17 1 92.12 287 GLN B O 1
ATOM 4452 N N . LEU B 1 288 ? 16.203 -16.453 -18.656 1 94.88 288 LEU B N 1
ATOM 4453 C CA . LEU B 1 288 ? 16.344 -17.812 -18.172 1 94.88 288 LEU B CA 1
ATOM 4454 C C . LEU B 1 288 ? 16.656 -18.781 -19.328 1 94.88 288 LEU B C 1
ATOM 4456 O O . LEU B 1 288 ? 16.047 -18.688 -20.391 1 94.88 288 LEU B O 1
ATOM 4460 N N . ASP B 1 289 ? 17.688 -19.547 -19.156 1 95.5 289 ASP B N 1
ATOM 4461 C CA . ASP B 1 289 ? 18 -20.672 -20.031 1 95.5 289 ASP B CA 1
ATOM 4462 C C . ASP B 1 289 ? 18.406 -21.906 -19.219 1 95.5 289 ASP B C 1
ATOM 4464 O O . ASP B 1 289 ? 19.516 -21.984 -18.703 1 95.5 289 ASP B O 1
ATOM 4468 N N . PRO B 1 290 ? 17.484 -22.797 -19.156 1 95.75 290 PRO B N 1
ATOM 4469 C CA . PRO B 1 290 ? 17.766 -23.938 -18.297 1 95.75 290 PRO B CA 1
ATOM 4470 C C . PRO B 1 290 ? 18.656 -24.984 -18.969 1 95.75 290 PRO B C 1
ATOM 4472 O O . PRO B 1 290 ? 19.078 -25.953 -18.328 1 95.75 290 PRO B O 1
ATOM 4475 N N . THR B 1 291 ? 19.047 -24.844 -20.141 1 94.81 291 THR B N 1
ATOM 4476 C CA . THR B 1 291 ? 19.656 -25.891 -20.953 1 94.81 291 THR B CA 1
ATOM 4477 C C . THR B 1 291 ? 21 -26.328 -20.359 1 94.81 291 THR B C 1
ATOM 4479 O O . THR B 1 291 ? 21.344 -27.5 -20.375 1 94.81 291 THR B O 1
ATOM 4482 N N . ASP B 1 292 ? 21.672 -25.422 -19.797 1 92.75 292 ASP B N 1
ATOM 4483 C CA . ASP B 1 292 ? 23.016 -25.734 -19.297 1 92.75 292 ASP B CA 1
ATOM 4484 C C . ASP B 1 292 ? 22.953 -26.578 -18.016 1 92.75 292 ASP B C 1
ATOM 4486 O O . ASP B 1 292 ? 23.922 -27.234 -17.656 1 92.75 292 ASP B O 1
ATOM 4490 N N . LEU B 1 293 ? 21.828 -26.531 -17.375 1 96.19 293 LEU B N 1
ATOM 4491 C CA . LEU B 1 293 ? 21.734 -27.25 -16.109 1 96.19 293 LEU B CA 1
ATOM 4492 C C . LEU B 1 293 ? 20.906 -28.516 -16.25 1 96.19 293 LEU B C 1
ATOM 4494 O O . LEU B 1 293 ? 20.875 -29.344 -15.336 1 96.19 293 LEU B O 1
ATOM 4498 N N . MET B 1 294 ? 20.297 -28.703 -17.328 1 97.38 294 MET B N 1
ATOM 4499 C CA . MET B 1 294 ? 19.375 -29.812 -17.516 1 97.38 294 MET B CA 1
ATOM 4500 C C . MET B 1 294 ? 20.094 -31.156 -17.422 1 97.38 294 MET B C 1
ATOM 4502 O O . MET B 1 294 ? 19.547 -32.125 -16.922 1 97.38 294 MET B O 1
ATOM 4506 N N . ASP B 1 295 ? 21.312 -31.156 -17.906 1 96.31 295 ASP B N 1
ATOM 4507 C CA . ASP B 1 295 ? 22.078 -32.406 -17.891 1 96.31 295 ASP B CA 1
ATOM 4508 C C . ASP B 1 295 ? 22.453 -32.812 -16.469 1 96.31 295 ASP B C 1
ATOM 4510 O O . ASP B 1 295 ? 22.75 -33.969 -16.219 1 96.31 295 ASP B O 1
ATOM 4514 N N . ASP B 1 296 ? 22.438 -31.875 -15.609 1 97.19 296 ASP B N 1
ATOM 4515 C CA . ASP B 1 296 ? 22.797 -32.156 -14.219 1 97.19 296 ASP B CA 1
ATOM 4516 C C . ASP B 1 296 ? 21.594 -32.656 -13.438 1 97.19 296 ASP B C 1
ATOM 4518 O O . ASP B 1 296 ? 21.734 -33.125 -12.305 1 97.19 296 ASP B O 1
ATOM 4522 N N . VAL B 1 297 ? 20.422 -32.625 -13.992 1 98.12 297 VAL B N 1
ATOM 4523 C CA . VAL B 1 297 ? 19.203 -33.062 -13.328 1 98.12 297 VAL B CA 1
ATOM 4524 C C . VAL B 1 297 ? 19.031 -34.594 -13.508 1 98.12 297 VAL B C 1
ATOM 4526 O O . VAL B 1 297 ? 18.891 -35.062 -14.633 1 98.12 297 VAL B O 1
ATOM 4529 N N . ARG B 1 298 ? 19.047 -35.281 -12.422 1 97.5 298 ARG B N 1
ATOM 4530 C CA . ARG B 1 298 ? 18.781 -36.719 -12.453 1 97.5 298 ARG B CA 1
ATOM 4531 C C . ARG B 1 298 ? 17.281 -36.969 -12.391 1 97.5 298 ARG B C 1
ATOM 4533 O O . ARG B 1 298 ? 16.547 -36.312 -11.648 1 97.5 298 ARG B O 1
ATOM 4540 N N . VAL B 1 299 ? 16.844 -37.906 -13.203 1 97.81 299 VAL B N 1
ATOM 4541 C CA . VAL B 1 299 ? 15.438 -38.281 -13.211 1 97.81 299 VAL B CA 1
ATOM 4542 C C . VAL B 1 299 ? 15.289 -39.781 -12.969 1 97.81 299 VAL B C 1
ATOM 4544 O O . VAL B 1 299 ? 15.984 -40.594 -13.586 1 97.81 299 VAL B O 1
ATOM 4547 N N . TRP B 1 300 ? 14.43 -40.094 -12.062 1 96.12 300 TRP B N 1
ATOM 4548 C CA . TRP B 1 300 ? 14.117 -41.469 -11.742 1 96.12 300 TRP B CA 1
ATOM 4549 C C . TRP B 1 300 ? 12.695 -41.812 -12.18 1 96.12 300 TRP B C 1
ATOM 4551 O O . TRP B 1 300 ? 11.805 -40.969 -12.148 1 96.12 300 TRP B O 1
ATOM 4561 N N . THR B 1 301 ? 12.492 -43.031 -12.617 1 95.56 301 THR B N 1
ATOM 4562 C CA . THR B 1 301 ? 11.164 -43.562 -12.922 1 95.56 301 THR B CA 1
ATOM 4563 C C . THR B 1 301 ? 10.719 -44.562 -11.859 1 95.56 301 THR B C 1
ATOM 4565 O O . THR B 1 301 ? 11.461 -45.469 -11.5 1 95.56 301 THR B O 1
ATOM 4568 N N . LEU B 1 302 ? 9.625 -44.188 -11.297 1 88.44 302 LEU B N 1
ATOM 4569 C CA . LEU B 1 302 ? 9.078 -45.125 -10.328 1 88.44 302 LEU B CA 1
ATOM 4570 C C . LEU B 1 302 ? 8.484 -46.344 -11.031 1 88.44 302 LEU B C 1
ATOM 4572 O O . LEU B 1 302 ? 7.668 -46.219 -11.945 1 88.44 302 LEU B O 1
ATOM 4576 N N . LYS B 1 303 ? 9.031 -47.562 -10.812 1 78.25 303 LYS B N 1
ATOM 4577 C CA . LYS B 1 303 ? 8.555 -48.812 -11.398 1 78.25 303 LYS B CA 1
ATOM 4578 C C . LYS B 1 303 ? 7.293 -49.281 -10.703 1 78.25 303 LYS B C 1
ATOM 4580 O O . LYS B 1 303 ? 7.148 -49.125 -9.484 1 78.25 303 LYS B O 1
ATOM 4585 N N . GLY B 1 304 ? 6.047 -49.344 -11.398 1 58.34 304 GLY B N 1
ATOM 4586 C CA . GLY B 1 304 ? 4.793 -49.906 -10.906 1 58.34 304 GLY B CA 1
ATOM 4587 C C . GLY B 1 304 ? 4.98 -51.062 -9.961 1 58.34 304 GLY B C 1
ATOM 4588 O O . GLY B 1 304 ? 6.055 -51.688 -9.914 1 58.34 304 GLY B O 1
#

InterPro domains:
  IPR002173 Carbohydrate/purine kinase, PfkB, conserved site [PS00583] (37-61)
  IPR002173 Carbohydrate/purine kinase, PfkB, conserved site [PS00584] (241-254)
  IPR011611 Carbohydrate kinase PfkB [PF00294] (9-284)
  IPR017583 Tagatose/fructose phosphokinase [PIRSF000535] (1-297)
  IPR017583 Tagatose/fructose phosphokinase [PTHR46566] (1-301)
  IPR017583 Tagatose/fructose phosphokinase [TIGR03168] (2-290)
  IPR017583 Tagatose/fructose phosphokinase [cd01164] (1-284)
  IPR029056 Ribokinase-like [G3DSA:3.40.1190.20] (1-302)
  IPR029056 Ribokinase-like [SSF53613] (1-290)
  IPR054902 1-phosphofructokinase [NF041320] (1-301)

Foldseek 3Di:
DEEEEFAQKAKEKEFADAADDDPPDDDDTPDMDIDTDWLRLLLQLLLQQAVHDYEYEYEFEDVRSVVNVVRVVVLVHHYDYQYDHQDGRWYWYWYDYVVDIDIDTDQTDADEPVRLVVLLVVCVVVVDQEYEYTDEHHHHDALVSVVCSCPSHDHAYAYHYALVSLQVHDEAHAYYEEEQVSLCSNQVQHPPDPVSVQVSQVVSCVSRYQWYWYQYPQQAIWIDHPVFIKGWGADDADFDAQPSLSSSLSSQLVVCVVVVHDPLLSSLRSRQRSRVCRNDPDSSNNHDDSVVCSVVIDMDTDDD/DEEEEFAAKAKEKEFADAADDDPPDDDDTPDMDIDTDWLRLLLQLLLQQAVHDYEYEYEFEDVRSVVNVVRVVVLVHHYDYQYDHQDGRWYWYWYHYVVDIDIDTDQTDADEPVRLVVLLVVCVVVVDQEYEYTDEHHHHDALVSVVCSCPSHDHAYAYHYALVSLQVHDEAHAYYEEEQVSLCSNQVQHPPDPVSVQVSQVVSCVRRYQWYWYQYPQQAIWIDHPVFIKGWGADDADFDAQPSLSSSLSSQLVVCVVVVHDPLLSSLRSRQRSRVCRNDPDSSNNHDDSVVCSVVIDMDTDDD

Sequence (608 aa):
MILTVTPNPAVDQTIEMEEPLEADAVQRSTGAHFDSGGNGINVSQFVTALGHETRATGIVGGFTGYFIKQDLKRFDVPIDFCEVDSAPTRMNTAILAPNHQYRLNQSGPEVDGEVVDELVAVLEEYDPSIVNIGGSLPPGMEPEDIDRLAGAGDWDTALDIHGDDMMALEGTYEYVKPNEIELEEATGIEVTDIDDCAEAARQLRGEGFERVIASLGSEGAMMVTPEETLYAPALDVEVVDTVGAGDSMFAAIMWAYEQGWDDERALRAGVATSAKVVGHSGTGVRQLDPTDLMDDVRVWTLKGMILTVTPNPAVDQTIEMEEPLEADAVQRSTGAHFDSGGNGINVSQFVTALGHETRATGIVGGFTGYFIKQDLKRFDVPIDFCEVDSAPTRMNTAILAPNHQYRLNQSGPEVDGEVVDELVAVLEEYDPSIVNIGGSLPPGMEPEDIDRLAGAGDWDTALDIHGDDMMALEGTYEYVKPNEIELEEATGIEVTDIDDCAEAARQLRGEGFERVIASLGSEGAMMVTPEETLYAPALDVEVVDTVGAGDSMFAAIMWAYEQGWDDERALRAGVATSAKVVGHSGTGVRQLDPTDLMDDVRVWTLKG

Nearest PDB structures (foldseek):
  2jg5-assembly1_B  TM=7.986E-01  e=4.900E-27  Staphylococcus aureus
  3kzh-assembly1_A  TM=8.004E-01  e=8.840E-20  Clostridium perfringens
  7vva-assembly1_D  TM=8.158E-01  e=4.700E-19  Escherichia coli
  3kzh-assembly1_B  TM=7.799E-01  e=1.296E-18  Clostridium perfringens
  4xck-assembly1_A  TM=7.433E-01  e=8.535E-19  Vibrio cholerae O395